Protein AF-A0A9E3HVJ1-F1 (afdb_monomer_lite)

Secondary structure (DSSP, 8-state):
-------HHHHHHHHHHHHHHHHHHHSEE-HHHHHHHHHHHTT-HHHHHHHHHHHT---HHHHHHHHHHHHHH--TTS--HHHHHHHHHHHHSGGGTTTTPPP---SSPPPHHHHHHHHHHHHT-S-HHHHHHHHHHTT-HHHHHHHHHHHHHHHHHHHHHHHH---SS---HHHHHHHH-HHHHHTHHHHHHHHHHHH-----S---HHHHHHHHHHHHHHHHHHHHHHHHHHHSSS--HHHHHHHHHHTT-HHHHHHHHHHHHHHHHHHHHHTHHHHHHHHHHHHT-PPPP-TTS-HHHHHHHHHHHHHHHHTSSHHHHHHHHHHHHHH----EEEEEEEEETTTEEEEEEEETTS-EEEEEEE--SHHHHHHHHHHHHHHHHH-SSHHHHHHHHHHHHHHHHHHHHHHHHHHHHHHHHHHHHHHHHHHHHHHHHHHH--HHHHHHHHHHHHHHHHHHHHHHHHSS---GGGSTT--EEEEEETTEEEEEGGGS-TTTTTSSS---PPPP--------TTTTTTSS--

Sequence (530 aa):
MDKPTFTKAKIRDLIKIARYNRLLEQGEQVTYFSRIIEAIKASNYSSLLTISYEFGLSLAAVNKALDRMARKVYRFDSMPLACELETLHILVGPNAKELELVELGGKKEPNDKQRRKLYFMITGSSNPGETMKFIRSLRLDMMYGKVWEWGLRKYLDTRYLVLKGPLDEEKSRLDIIRELGLPALFDEAMLIQRFTIQAGKPESGGKDLRDQLASENTLKAEALSKLNEVYNLLQESELNFGKLERAMADAGMDLEISNIEKAGIDEVRNYIRKYSVTGAREVANRYELVCPSVSNLDLIEAGRAIARSYFSQAQGTKKGRLFIRSEVLNNLKPFVSSGDCHRLPGGYMLALIRTIDGEEHYLICRLTAKAEQDAFNMRMLAYFFYYEAPQKAVFRLIKYYLDTQAGGIRTMRAIRKMLIAAPIVVSLAVLVSALYYIVLGVGGESFLVGAGITFIGMLIAAKNGYEEKIKPADHQKIPSYLSRKDGKVTATTSSLNFSDMSSENGDFPADDADGSHRPDPSESDSAKQS

pLDDT: mean 82.02, std 14.68, range [28.67, 95.81]

Structure (mmCIF, N/CA/C/O backbone):
data_AF-A0A9E3HVJ1-F1
#
_entry.id   AF-A0A9E3HVJ1-F1
#
loop_
_atom_site.group_PDB
_atom_site.id
_atom_site.type_symbol
_atom_site.label_atom_id
_atom_site.label_alt_id
_atom_site.label_comp_id
_atom_site.label_asym_id
_atom_site.label_entity_id
_atom_site.label_seq_id
_atom_site.pdbx_PDB_ins_code
_atom_site.Cartn_x
_atom_site.Cartn_y
_atom_site.Cartn_z
_atom_site.occupancy
_atom_site.B_iso_or_equiv
_atom_site.auth_seq_id
_atom_site.auth_comp_id
_atom_site.auth_asym_id
_atom_site.auth_atom_id
_atom_site.pdbx_PDB_model_num
ATOM 1 N N . MET A 1 1 ? -24.786 35.976 -18.419 1.00 39.50 1 MET A N 1
ATOM 2 C CA . MET A 1 1 ? -24.271 34.712 -18.989 1.00 39.50 1 MET A CA 1
ATOM 3 C C . MET A 1 1 ? -23.106 35.064 -19.893 1.00 39.50 1 MET A C 1
ATOM 5 O O . MET A 1 1 ? -23.326 35.450 -21.036 1.00 39.50 1 MET A O 1
ATOM 9 N N . ASP A 1 2 ? -21.886 35.006 -19.368 1.00 39.16 2 ASP A N 1
ATOM 10 C CA . ASP A 1 2 ? -20.697 35.301 -20.163 1.00 39.16 2 ASP A CA 1
ATOM 11 C C . ASP A 1 2 ? -20.431 34.153 -21.134 1.00 39.16 2 ASP A C 1
ATOM 13 O O . ASP A 1 2 ? -20.261 32.999 -20.735 1.00 39.16 2 ASP A O 1
ATOM 17 N N . LYS A 1 3 ? -20.425 34.464 -22.435 1.00 41.97 3 LYS A N 1
ATOM 18 C CA . LYS A 1 3 ? -19.978 33.522 -23.463 1.00 41.97 3 LYS A CA 1
ATOM 19 C C . LYS A 1 3 ? -18.521 33.164 -23.154 1.00 41.97 3 LYS A C 1
ATOM 21 O O . LYS A 1 3 ? -17.702 34.079 -23.076 1.00 41.97 3 LYS A O 1
ATOM 26 N N . PRO A 1 4 ? -18.157 31.877 -23.012 1.00 50.69 4 PRO A N 1
ATOM 27 C CA . PRO A 1 4 ? -16.768 31.514 -22.790 1.00 50.69 4 PRO A CA 1
ATOM 28 C C . PRO A 1 4 ? -15.950 31.938 -24.013 1.00 50.69 4 PRO A C 1
ATOM 30 O O . PRO A 1 4 ? -16.069 31.360 -25.094 1.00 50.69 4 PRO A O 1
ATOM 33 N N . THR A 1 5 ? -15.116 32.962 -23.855 1.00 49.56 5 THR A N 1
ATOM 34 C CA . THR A 1 5 ? -14.142 33.386 -24.859 1.00 49.56 5 THR A CA 1
ATOM 35 C C . THR A 1 5 ? -13.079 32.296 -24.981 1.00 49.56 5 THR A C 1
ATOM 37 O O . THR A 1 5 ? -12.163 32.166 -24.167 1.00 49.56 5 THR A O 1
ATOM 40 N N . PHE A 1 6 ? -13.226 31.441 -25.992 1.00 56.62 6 PHE A N 1
ATOM 41 C CA . PHE A 1 6 ? -12.234 30.427 -26.326 1.00 56.62 6 PHE A CA 1
ATOM 42 C C . PHE A 1 6 ? -10.989 31.102 -26.908 1.00 56.62 6 PHE A C 1
ATOM 44 O O . PHE A 1 6 ? -10.986 31.577 -28.042 1.00 56.62 6 PHE A O 1
ATOM 51 N N . THR A 1 7 ? -9.906 31.142 -26.136 1.00 73.81 7 THR A N 1
ATOM 52 C CA . THR A 1 7 ? -8.608 31.613 -26.628 1.00 73.81 7 THR A CA 1
ATOM 53 C C . THR A 1 7 ? -7.998 30.590 -27.596 1.00 73.81 7 THR A C 1
ATOM 55 O O . THR A 1 7 ? -8.198 29.381 -27.455 1.00 73.81 7 THR A O 1
ATOM 58 N N . LYS A 1 8 ? -7.199 31.049 -28.575 1.00 73.19 8 LYS A N 1
ATOM 59 C CA . LYS A 1 8 ? -6.492 30.168 -29.534 1.00 73.19 8 LYS A CA 1
ATOM 60 C C . LYS A 1 8 ? -5.655 29.081 -28.837 1.00 73.19 8 LYS A C 1
ATOM 62 O O . LYS A 1 8 ? -5.539 27.974 -29.357 1.00 73.19 8 LYS A O 1
ATOM 67 N N . ALA A 1 9 ? -5.095 29.387 -27.664 1.00 70.38 9 ALA A N 1
ATOM 68 C CA . ALA A 1 9 ? -4.371 28.428 -26.829 1.00 70.38 9 ALA A CA 1
ATOM 69 C C . ALA A 1 9 ? -5.294 27.311 -26.310 1.00 70.38 9 ALA A C 1
ATOM 71 O O . ALA A 1 9 ? -5.015 26.137 -26.534 1.00 70.38 9 ALA A O 1
ATOM 72 N N . LYS A 1 10 ? -6.453 27.670 -25.742 1.00 71.12 10 LYS A N 1
ATOM 73 C CA . LYS A 1 10 ? -7.449 26.715 -25.233 1.00 71.12 10 LYS A CA 1
ATOM 74 C C . LYS A 1 10 ? -7.990 25.791 -26.332 1.00 71.12 10 LYS A C 1
ATOM 76 O O . LYS A 1 10 ? -8.158 24.600 -26.103 1.00 71.12 10 LYS A O 1
ATOM 81 N N . ILE A 1 11 ? -8.212 26.313 -27.542 1.00 72.69 11 ILE A N 1
ATOM 82 C CA . ILE A 1 11 ? -8.631 25.506 -28.705 1.00 72.69 11 ILE A CA 1
ATOM 83 C C . ILE A 1 11 ? -7.537 24.501 -29.098 1.00 72.69 11 ILE A C 1
ATOM 85 O O . ILE A 1 11 ? -7.827 23.331 -29.337 1.00 72.69 11 ILE A O 1
ATOM 89 N N . ARG A 1 12 ? -6.270 24.932 -29.134 1.00 74.38 12 ARG A N 1
ATOM 90 C CA . ARG A 1 12 ? -5.131 24.056 -29.450 1.00 74.38 12 ARG A CA 1
ATOM 91 C C . ARG A 1 12 ? -4.992 22.918 -28.437 1.00 74.38 12 ARG A C 1
ATOM 93 O O . ARG A 1 12 ? -4.714 21.789 -28.838 1.00 74.38 12 ARG A O 1
ATOM 100 N N . ASP A 1 13 ? -5.203 23.207 -27.160 1.00 75.19 13 ASP A N 1
ATOM 101 C CA . ASP A 1 13 ? -5.146 22.214 -26.089 1.00 75.19 13 ASP A CA 1
ATOM 102 C C . ASP A 1 13 ? -6.293 21.204 -26.189 1.00 75.19 13 ASP A C 1
ATOM 104 O O . ASP A 1 13 ? -6.049 20.001 -26.124 1.00 75.19 13 ASP A O 1
ATOM 108 N N . LEU A 1 14 ? -7.516 21.663 -26.474 1.00 73.00 14 LEU A N 1
ATOM 109 C CA . LEU A 1 14 ? -8.660 20.779 -26.728 1.00 73.00 14 LEU A CA 1
ATOM 110 C C . LEU A 1 14 ? -8.431 19.861 -27.937 1.00 73.00 14 LEU A C 1
ATOM 112 O O . LEU A 1 14 ? -8.727 18.671 -27.862 1.00 73.00 14 LEU A O 1
ATOM 116 N N . ILE A 1 15 ? -7.850 20.377 -29.027 1.00 76.00 15 ILE A N 1
ATOM 117 C CA . ILE A 1 15 ? -7.499 19.570 -30.209 1.00 76.00 15 ILE A CA 1
ATOM 118 C C . ILE A 1 15 ? -6.457 18.504 -29.853 1.00 76.00 15 ILE A C 1
ATOM 120 O O . ILE A 1 15 ? -6.582 17.355 -30.282 1.00 76.00 15 ILE A O 1
ATOM 124 N N . LYS A 1 16 ? -5.430 18.859 -29.068 1.00 76.56 16 LYS A N 1
ATOM 125 C CA . LYS A 1 16 ? -4.429 17.892 -28.600 1.00 76.56 16 LYS A CA 1
ATOM 126 C C . LYS A 1 16 ? -5.089 16.807 -27.755 1.00 76.56 16 LYS A C 1
ATOM 128 O O . LYS A 1 16 ? -4.922 15.640 -28.079 1.00 76.56 16 LYS A O 1
ATOM 133 N N . ILE A 1 17 ? -5.877 17.174 -26.746 1.00 76.12 17 ILE A N 1
ATOM 134 C CA . ILE A 1 17 ? -6.569 16.219 -25.865 1.00 76.12 17 ILE A CA 1
ATOM 135 C C . ILE A 1 17 ? -7.472 15.281 -26.677 1.00 76.12 17 ILE A C 1
ATOM 137 O O . ILE A 1 17 ? -7.367 14.063 -26.549 1.00 76.12 17 ILE A O 1
ATOM 141 N N . ALA A 1 18 ? -8.292 15.826 -27.581 1.00 77.50 18 ALA A N 1
ATOM 142 C CA . ALA A 1 18 ? -9.166 15.031 -28.441 1.00 77.50 18 ALA A CA 1
ATOM 143 C C . ALA A 1 18 ? -8.383 14.039 -29.316 1.00 77.50 18 ALA A C 1
ATOM 145 O O . ALA A 1 18 ? -8.845 12.925 -29.560 1.00 77.50 18 ALA A O 1
ATOM 146 N N . ARG A 1 19 ? -7.179 14.413 -29.767 1.00 81.56 19 ARG A N 1
ATOM 147 C CA . ARG A 1 19 ? -6.302 13.515 -30.523 1.00 81.56 19 ARG A CA 1
ATOM 148 C C . ARG A 1 19 ? -5.824 12.334 -29.680 1.00 81.56 19 ARG A C 1
ATOM 150 O O . ARG A 1 19 ? -5.858 11.218 -30.179 1.00 81.56 19 ARG A O 1
ATOM 157 N N . TYR A 1 20 ? -5.386 12.561 -28.442 1.00 80.38 20 TYR A N 1
ATOM 158 C CA . TYR A 1 20 ? -4.940 11.471 -27.564 1.00 80.38 20 TYR A CA 1
ATOM 159 C C . TYR A 1 20 ? -6.088 10.517 -27.216 1.00 80.38 20 TYR A C 1
ATOM 161 O O . TYR A 1 20 ? -5.895 9.309 -27.288 1.00 80.38 20 TYR A O 1
ATOM 169 N N . ASN A 1 21 ? -7.290 11.037 -26.953 1.00 80.19 21 ASN A N 1
ATOM 170 C CA . ASN A 1 21 ? -8.464 10.200 -26.682 1.00 80.19 21 ASN A CA 1
ATOM 171 C C . ASN A 1 21 ? -8.826 9.304 -27.875 1.00 80.19 21 ASN A C 1
ATOM 173 O O . ASN A 1 21 ? -8.990 8.102 -27.707 1.00 80.19 21 ASN A O 1
ATOM 177 N N . ARG A 1 22 ? -8.850 9.859 -29.094 1.00 82.56 22 ARG A N 1
ATOM 178 C CA . ARG A 1 22 ? -9.085 9.062 -30.312 1.00 82.56 22 ARG A CA 1
ATOM 179 C C . ARG A 1 22 ? -8.025 7.986 -30.528 1.00 82.56 22 ARG A C 1
ATOM 181 O O . ARG A 1 22 ? -8.338 6.918 -31.033 1.00 82.56 22 ARG A O 1
ATOM 188 N N . LEU A 1 23 ? -6.767 8.263 -30.178 1.00 82.38 23 LEU A N 1
ATOM 189 C CA . LEU A 1 23 ? -5.708 7.259 -30.273 1.00 82.38 23 LEU A CA 1
ATOM 190 C C . LEU A 1 23 ? -5.925 6.120 -29.271 1.00 82.38 23 LEU A C 1
ATOM 192 O O . LEU A 1 23 ? -5.698 4.975 -29.634 1.00 82.38 23 LEU A O 1
ATOM 196 N N . LEU A 1 24 ? -6.397 6.405 -28.052 1.00 82.94 24 LEU A N 1
ATOM 197 C CA . LEU A 1 24 ? -6.745 5.354 -27.087 1.00 82.94 24 LEU A CA 1
ATOM 198 C C . LEU A 1 24 ? -7.849 4.436 -27.629 1.00 82.94 24 LEU A C 1
ATOM 200 O O . LEU A 1 24 ? -7.708 3.223 -27.553 1.00 82.94 24 LEU A O 1
ATOM 204 N N . GLU A 1 25 ? -8.893 5.001 -28.244 1.00 82.88 25 GLU A N 1
ATOM 205 C CA . GLU A 1 25 ? -10.000 4.233 -28.846 1.00 82.88 25 GLU A CA 1
ATOM 206 C C . GLU A 1 25 ? -9.552 3.319 -30.000 1.00 82.88 25 GLU A C 1
ATOM 208 O O . GLU A 1 25 ? -10.177 2.295 -30.262 1.00 82.88 25 GLU A O 1
ATOM 213 N N . GLN A 1 26 ? -8.480 3.687 -30.704 1.00 83.88 26 GLN A N 1
ATOM 214 C CA . GLN A 1 26 ? -7.963 2.952 -31.863 1.00 83.88 26 GLN A CA 1
ATOM 215 C C . GLN A 1 26 ? -6.900 1.906 -31.508 1.00 83.88 26 GLN A C 1
ATOM 217 O O . GLN A 1 26 ? -6.498 1.132 -32.378 1.00 83.88 26 GLN A O 1
ATOM 222 N N . GLY A 1 27 ? -6.379 1.929 -30.281 1.00 85.44 27 GLY A N 1
ATOM 223 C CA . GLY A 1 27 ? -5.246 1.106 -29.883 1.00 85.44 27 GLY A CA 1
ATOM 224 C C . GLY A 1 27 ? -5.642 -0.223 -29.247 1.00 85.44 27 GLY A C 1
ATOM 225 O O . GLY A 1 27 ? -6.639 -0.321 -28.539 1.00 85.44 27 GLY A O 1
ATOM 226 N N . GLU A 1 28 ? -4.811 -1.242 -29.444 1.00 90.62 28 GLU A N 1
ATOM 227 C CA . GLU A 1 28 ? -4.921 -2.518 -28.734 1.00 90.62 28 GLU A CA 1
ATOM 228 C C . GLU A 1 28 ? -4.278 -2.393 -27.346 1.00 90.62 28 GLU A C 1
ATOM 230 O O . GLU A 1 28 ? -3.107 -2.024 -27.225 1.00 90.62 28 GLU A O 1
ATOM 235 N N . GLN A 1 29 ? -5.027 -2.690 -26.284 1.00 92.19 29 GLN A N 1
ATOM 236 C CA . GLN A 1 29 ? -4.535 -2.543 -24.915 1.00 92.19 29 GLN A CA 1
ATOM 237 C C . GLN A 1 29 ? -3.471 -3.598 -24.570 1.00 92.19 29 GLN A C 1
ATOM 239 O O . GLN A 1 29 ? -3.638 -4.795 -24.787 1.00 92.19 29 GLN A O 1
ATOM 244 N N . VAL A 1 30 ? -2.383 -3.155 -23.942 1.00 92.25 30 VAL A N 1
ATOM 245 C CA . VAL A 1 30 ? -1.325 -4.008 -23.397 1.00 92.25 30 VAL A CA 1
ATOM 246 C C . VAL A 1 30 ? -1.692 -4.420 -21.970 1.00 92.25 30 VAL A C 1
ATOM 248 O O . VAL A 1 30 ? -1.403 -3.712 -21.004 1.00 92.25 30 VAL A O 1
ATOM 251 N N . THR A 1 31 ? -2.328 -5.585 -21.833 1.00 91.06 31 THR A N 1
ATOM 252 C CA . THR A 1 31 ? -2.971 -6.052 -20.589 1.00 91.06 31 THR A CA 1
ATOM 253 C C . THR A 1 31 ? -2.041 -6.118 -19.375 1.00 91.06 31 THR A C 1
ATOM 255 O O . THR A 1 31 ? -2.455 -5.806 -18.260 1.00 91.06 31 THR A O 1
ATOM 258 N N . TYR A 1 32 ? -0.777 -6.512 -19.551 1.00 93.38 32 TYR A N 1
ATOM 259 C CA . TYR A 1 32 ? 0.145 -6.647 -18.419 1.00 93.38 32 TYR A CA 1
ATOM 260 C C . TYR A 1 32 ? 0.497 -5.297 -17.771 1.00 93.38 32 TYR A C 1
ATOM 262 O O . TYR A 1 32 ? 0.889 -5.262 -16.607 1.00 93.38 32 TYR A O 1
ATOM 270 N N . PHE A 1 33 ? 0.383 -4.185 -18.507 1.00 93.69 33 PHE A N 1
ATOM 271 C CA . PHE A 1 33 ? 0.857 -2.875 -18.057 1.00 93.69 33 PHE A CA 1
ATOM 272 C C . PHE A 1 33 ? 0.049 -2.366 -16.857 1.00 93.69 33 PHE A C 1
ATOM 274 O O . PHE A 1 33 ? 0.621 -2.027 -15.821 1.00 93.69 33 PHE A O 1
ATOM 281 N N . SER A 1 34 ? -1.282 -2.387 -16.968 1.00 93.25 34 SER A N 1
ATOM 282 C CA . SER A 1 34 ? -2.190 -2.014 -15.878 1.00 93.25 34 SER A CA 1
ATOM 283 C C . SER A 1 34 ? -2.092 -2.996 -14.708 1.00 93.25 34 SER A C 1
ATOM 285 O O . SER A 1 34 ? -1.996 -2.573 -13.556 1.00 93.25 34 SER A O 1
ATOM 287 N N . ARG A 1 35 ? -1.995 -4.304 -14.990 1.00 93.62 35 ARG A N 1
ATOM 288 C CA . ARG A 1 35 ? -1.845 -5.355 -13.965 1.00 93.62 35 ARG A CA 1
ATOM 289 C C . ARG A 1 35 ? -0.585 -5.186 -13.112 1.00 93.62 35 ARG A C 1
ATOM 291 O O . ARG A 1 35 ? -0.635 -5.428 -11.908 1.00 93.62 35 ARG A O 1
ATOM 298 N N . ILE A 1 36 ? 0.536 -4.749 -13.694 1.00 92.50 36 ILE A N 1
ATOM 299 C CA . ILE A 1 36 ? 1.762 -4.464 -12.928 1.00 92.50 36 ILE A CA 1
ATOM 300 C C . ILE A 1 36 ? 1.569 -3.257 -12.009 1.00 92.50 36 ILE A C 1
ATOM 302 O O . ILE A 1 36 ? 1.971 -3.314 -10.848 1.00 92.50 36 ILE A O 1
ATOM 306 N N . ILE A 1 37 ? 0.929 -2.187 -12.492 1.00 92.06 37 ILE A N 1
ATOM 307 C CA . ILE A 1 37 ? 0.616 -1.015 -11.659 1.00 92.06 37 ILE A CA 1
ATOM 308 C C . ILE A 1 37 ? -0.266 -1.432 -10.480 1.00 92.06 37 ILE A C 1
ATOM 310 O O . ILE A 1 37 ? 0.011 -1.057 -9.343 1.00 92.06 37 ILE A O 1
ATOM 314 N N . GLU A 1 38 ? -1.292 -2.247 -10.725 1.00 90.06 38 GLU A N 1
ATOM 315 C CA . GLU A 1 38 ? -2.157 -2.778 -9.670 1.00 90.06 38 GLU A CA 1
ATOM 316 C C . GLU A 1 38 ? -1.396 -3.641 -8.662 1.00 90.06 38 GLU A C 1
ATOM 318 O O . GLU A 1 38 ? -1.596 -3.485 -7.457 1.00 90.06 38 GLU A O 1
ATOM 323 N N . ALA A 1 39 ? -0.504 -4.517 -9.126 1.00 88.25 39 ALA A N 1
ATOM 324 C CA . ALA A 1 39 ? 0.309 -5.359 -8.254 1.00 88.25 39 ALA A CA 1
ATOM 325 C C . ALA A 1 39 ? 1.282 -4.532 -7.393 1.00 88.25 39 ALA A C 1
ATOM 327 O O . ALA A 1 39 ? 1.401 -4.796 -6.196 1.00 88.25 39 ALA A O 1
ATOM 328 N N . ILE A 1 40 ? 1.911 -3.493 -7.957 1.00 87.88 40 ILE A N 1
ATOM 329 C CA . ILE A 1 40 ? 2.774 -2.558 -7.212 1.00 87.88 40 ILE A CA 1
ATOM 330 C C . ILE A 1 40 ? 1.963 -1.767 -6.184 1.00 87.88 40 ILE A C 1
ATOM 332 O O . ILE A 1 40 ? 2.370 -1.678 -5.030 1.00 87.88 40 ILE A O 1
ATOM 336 N N . LYS A 1 41 ? 0.788 -1.247 -6.560 1.00 84.25 41 LYS A N 1
ATOM 337 C CA . LYS A 1 41 ? -0.115 -0.540 -5.636 1.00 84.25 41 LYS A CA 1
ATOM 338 C C . LYS A 1 41 ? -0.654 -1.434 -4.521 1.00 84.25 41 LYS A C 1
ATOM 340 O O . LYS A 1 41 ? -0.915 -0.951 -3.428 1.00 84.25 41 LYS A O 1
ATOM 345 N N . ALA A 1 42 ? -0.843 -2.721 -4.798 1.00 81.62 42 ALA A N 1
ATOM 346 C CA . ALA A 1 42 ? -1.216 -3.719 -3.800 1.00 81.62 42 ALA A CA 1
ATOM 347 C C . ALA A 1 42 ? -0.018 -4.203 -2.958 1.00 81.62 42 ALA A C 1
ATOM 349 O O . ALA A 1 42 ? -0.179 -5.113 -2.141 1.00 81.62 42 ALA A O 1
ATOM 350 N N . SER A 1 43 ? 1.177 -3.645 -3.189 1.00 84.69 43 SER A N 1
ATOM 351 C CA . SER A 1 43 ? 2.452 -4.049 -2.592 1.00 84.69 43 SER A CA 1
ATOM 352 C C . SER A 1 43 ? 2.754 -5.546 -2.751 1.00 84.69 43 SER A C 1
ATOM 354 O O . SER A 1 43 ? 3.429 -6.145 -1.920 1.00 84.69 43 SER A O 1
ATOM 356 N N . ASN A 1 44 ? 2.249 -6.186 -3.810 1.00 83.62 44 ASN A N 1
ATOM 357 C CA . ASN A 1 44 ? 2.311 -7.635 -3.980 1.00 83.62 44 ASN A CA 1
ATOM 358 C C . ASN A 1 44 ? 3.389 -8.036 -4.994 1.00 83.62 44 ASN A C 1
ATOM 360 O O . ASN A 1 44 ? 3.136 -8.144 -6.196 1.00 83.62 44 ASN A O 1
ATOM 364 N N . TYR A 1 45 ? 4.595 -8.302 -4.490 1.00 87.50 45 TYR A N 1
ATOM 365 C CA . TYR A 1 45 ? 5.713 -8.735 -5.326 1.00 87.50 45 TYR A CA 1
ATOM 366 C C . TYR A 1 45 ? 5.486 -10.118 -5.967 1.00 87.50 45 TYR A C 1
ATOM 368 O O . TYR A 1 45 ? 5.873 -10.332 -7.111 1.00 87.50 45 TYR A O 1
ATOM 376 N N . SER A 1 46 ? 4.792 -11.040 -5.290 1.00 85.50 46 SER A N 1
ATOM 377 C CA . SER A 1 46 ? 4.466 -12.363 -5.853 1.00 85.50 46 SER A CA 1
ATOM 378 C C . SER A 1 46 ? 3.538 -12.254 -7.072 1.00 85.50 46 SER A C 1
ATOM 380 O O . SER A 1 46 ? 3.765 -12.891 -8.104 1.00 85.50 46 SER A O 1
ATOM 382 N N . SER A 1 47 ? 2.550 -11.349 -7.021 1.00 86.94 47 SER A N 1
ATOM 383 C CA . SER A 1 47 ? 1.736 -11.010 -8.196 1.00 86.94 47 SER A CA 1
ATOM 384 C C . SER A 1 47 ? 2.580 -10.480 -9.355 1.00 86.94 47 SER A C 1
ATOM 386 O O . SER A 1 47 ? 2.289 -10.815 -10.500 1.00 86.94 47 SER A O 1
ATOM 388 N N . LEU A 1 48 ? 3.629 -9.692 -9.089 1.00 89.50 48 LEU A N 1
ATOM 389 C CA . LEU A 1 48 ? 4.525 -9.202 -10.142 1.00 89.50 48 LEU A CA 1
ATOM 390 C C . LEU A 1 48 ? 5.297 -10.330 -10.815 1.00 89.50 48 LEU A C 1
ATOM 392 O O . LEU A 1 48 ? 5.353 -10.361 -12.041 1.00 89.50 48 LEU A O 1
ATOM 396 N N . LEU A 1 49 ? 5.843 -11.265 -10.035 1.00 90.25 49 LEU A N 1
ATOM 397 C CA . LEU A 1 49 ? 6.520 -12.448 -10.572 1.00 90.25 49 LEU A CA 1
ATOM 398 C C . LEU A 1 49 ? 5.567 -13.293 -11.425 1.00 90.25 49 LEU A C 1
ATOM 400 O O . LEU A 1 49 ? 5.920 -13.705 -12.525 1.00 90.25 49 LEU A O 1
ATOM 404 N N . THR A 1 50 ? 4.327 -13.468 -10.962 1.00 91.94 50 THR A N 1
ATOM 405 C CA . THR A 1 50 ? 3.293 -14.204 -11.703 1.00 91.94 50 THR A CA 1
ATOM 406 C C . THR A 1 50 ? 2.993 -13.542 -13.051 1.00 91.94 50 THR A C 1
ATOM 408 O O . THR A 1 50 ? 2.985 -14.216 -14.076 1.00 91.94 50 THR A O 1
ATOM 411 N N . ILE A 1 51 ? 2.806 -12.215 -13.074 1.00 92.38 51 ILE A N 1
ATOM 412 C CA . ILE A 1 51 ? 2.593 -11.457 -14.319 1.00 92.38 51 ILE A CA 1
ATOM 413 C C . ILE A 1 51 ? 3.829 -11.556 -15.226 1.00 92.38 51 ILE A C 1
ATOM 415 O O . ILE A 1 51 ? 3.702 -11.718 -16.436 1.00 92.38 51 ILE A O 1
ATOM 419 N N . SER A 1 52 ? 5.032 -11.487 -14.655 1.00 92.31 52 SER A N 1
ATOM 420 C CA . SER A 1 52 ? 6.279 -11.646 -15.407 1.00 92.31 52 SER A CA 1
ATOM 421 C C . SER A 1 52 ? 6.326 -12.974 -16.150 1.00 92.31 52 SER A C 1
ATOM 423 O O . SER A 1 52 ? 6.650 -12.997 -17.335 1.00 92.31 52 SER A O 1
ATOM 425 N N . TYR A 1 53 ? 5.973 -14.061 -15.463 1.00 92.44 53 TYR A N 1
ATOM 426 C CA . TYR A 1 53 ? 5.955 -15.403 -16.027 1.00 92.44 53 TYR A CA 1
ATOM 427 C C . TYR A 1 53 ? 4.861 -15.561 -17.089 1.00 92.44 53 TYR A C 1
ATOM 429 O O . TYR A 1 53 ? 5.145 -15.998 -18.200 1.00 92.44 53 TYR A O 1
ATOM 437 N N . GLU A 1 54 ? 3.633 -15.133 -16.780 1.00 93.69 54 GLU A N 1
ATOM 438 C CA . GLU A 1 54 ? 2.472 -15.230 -17.676 1.00 93.69 54 GLU A CA 1
ATOM 439 C C . GLU A 1 54 ? 2.717 -14.559 -19.036 1.00 93.69 54 GLU A C 1
ATOM 441 O O . GLU A 1 54 ? 2.332 -15.094 -20.074 1.00 93.69 54 GLU A O 1
ATOM 446 N N . PHE A 1 55 ? 3.380 -13.400 -19.042 1.00 90.38 55 PHE A N 1
ATOM 447 C CA . PHE A 1 55 ? 3.617 -12.615 -20.256 1.00 90.38 55 PHE A CA 1
ATOM 448 C C . PHE A 1 55 ? 5.046 -12.734 -20.811 1.00 90.38 55 PHE A C 1
ATOM 450 O O . PHE A 1 55 ? 5.356 -12.080 -21.809 1.00 90.38 55 PHE A O 1
ATOM 457 N N . GLY A 1 56 ? 5.919 -13.543 -20.197 1.00 89.56 56 GLY A N 1
ATOM 458 C CA . GLY A 1 56 ? 7.321 -13.697 -20.610 1.00 89.56 56 GLY A CA 1
ATOM 459 C C . GLY A 1 56 ? 8.137 -12.401 -20.515 1.00 89.56 56 GLY A C 1
ATOM 460 O O . GLY A 1 56 ? 8.972 -12.123 -21.375 1.00 89.56 56 GLY A O 1
ATOM 461 N N . LEU A 1 57 ? 7.860 -11.572 -19.507 1.00 90.38 57 LEU A N 1
ATOM 462 C CA . LEU A 1 57 ? 8.480 -10.260 -19.324 1.00 90.38 57 LEU A CA 1
ATOM 463 C C . LEU A 1 57 ? 9.751 -10.367 -18.480 1.00 90.38 57 LEU A C 1
ATOM 465 O O . LEU A 1 57 ? 9.849 -11.200 -17.585 1.00 90.38 57 LEU A O 1
ATOM 469 N N . SER A 1 58 ? 10.704 -9.464 -18.712 1.00 90.31 58 SER A N 1
ATOM 470 C CA . SER A 1 58 ? 11.844 -9.272 -17.811 1.00 90.31 58 SER A CA 1
ATOM 471 C C . SER A 1 58 ? 11.554 -8.146 -16.822 1.00 90.31 58 SER A C 1
ATOM 473 O O . SER A 1 58 ? 11.452 -6.980 -17.206 1.00 90.31 58 SER A O 1
ATOM 475 N N . LEU A 1 59 ? 11.494 -8.466 -15.526 1.00 89.62 59 LEU A N 1
ATOM 476 C CA . LEU A 1 59 ? 11.361 -7.464 -14.460 1.00 89.62 59 LEU A CA 1
ATOM 477 C C . LEU A 1 59 ? 12.675 -6.748 -14.123 1.00 89.62 59 LEU A C 1
ATOM 479 O O . LEU A 1 59 ? 12.712 -5.998 -13.152 1.00 89.62 59 LEU A O 1
ATOM 483 N N . ALA A 1 60 ? 13.756 -6.935 -14.888 1.00 90.12 60 ALA A N 1
ATOM 484 C CA . ALA A 1 60 ? 15.079 -6.398 -14.557 1.00 90.12 60 ALA A CA 1
ATOM 485 C C . ALA A 1 60 ? 15.063 -4.887 -14.251 1.00 90.12 60 ALA A C 1
ATOM 487 O O . ALA A 1 60 ? 15.613 -4.460 -13.236 1.00 90.12 60 ALA A O 1
ATOM 488 N N . ALA A 1 61 ? 14.376 -4.082 -15.069 1.00 88.44 61 ALA A N 1
ATOM 489 C CA . ALA A 1 61 ? 14.279 -2.636 -14.857 1.00 88.44 61 ALA A CA 1
ATOM 490 C C . ALA A 1 61 ? 13.532 -2.278 -13.558 1.00 88.44 61 ALA A C 1
ATOM 492 O O . ALA A 1 61 ? 13.992 -1.425 -12.798 1.00 88.44 61 ALA A O 1
ATOM 493 N N . VAL A 1 62 ? 12.409 -2.953 -13.287 1.00 90.00 62 VAL A N 1
ATOM 494 C CA . VAL A 1 62 ? 11.592 -2.748 -12.077 1.00 90.00 62 VAL A CA 1
ATOM 495 C C . VAL A 1 62 ? 12.360 -3.204 -10.837 1.00 90.00 62 VAL A C 1
ATOM 497 O O . VAL A 1 62 ? 12.459 -2.467 -9.863 1.00 90.00 62 VAL A O 1
ATOM 500 N N . ASN A 1 63 ? 12.993 -4.372 -10.897 1.00 91.31 63 ASN A N 1
ATOM 501 C CA . ASN A 1 63 ? 13.819 -4.919 -9.825 1.00 91.31 63 ASN A CA 1
ATOM 502 C C . ASN A 1 63 ? 14.996 -4.000 -9.485 1.00 91.31 63 ASN A C 1
ATOM 504 O O . ASN A 1 63 ? 15.219 -3.710 -8.315 1.00 91.31 63 ASN A O 1
ATOM 508 N N . LYS A 1 64 ? 15.692 -3.467 -10.496 1.00 89.06 64 LYS A N 1
ATOM 509 C CA . LYS A 1 64 ? 16.785 -2.497 -10.317 1.00 89.06 64 LYS A CA 1
ATOM 510 C C . LYS A 1 64 ? 16.294 -1.200 -9.666 1.00 89.06 64 LYS A C 1
ATOM 512 O O . LYS A 1 64 ? 17.009 -0.624 -8.848 1.00 89.06 64 LYS A O 1
ATOM 517 N N . ALA A 1 65 ? 15.093 -0.733 -10.016 1.00 88.12 65 ALA A N 1
ATOM 518 C CA . ALA A 1 65 ? 14.473 0.415 -9.357 1.00 88.12 65 ALA A CA 1
ATOM 519 C C . ALA A 1 65 ? 14.190 0.124 -7.875 1.00 88.12 65 ALA A C 1
ATOM 521 O O . ALA A 1 65 ? 14.627 0.893 -7.021 1.00 88.12 65 ALA A O 1
ATOM 522 N N . LEU A 1 66 ? 13.547 -1.005 -7.566 1.00 89.62 66 LEU A N 1
ATOM 523 C CA . LEU A 1 66 ? 13.237 -1.407 -6.190 1.00 89.62 66 LEU A CA 1
ATOM 524 C C . LEU A 1 66 ? 14.504 -1.599 -5.344 1.00 89.62 66 LEU A C 1
ATOM 526 O O . LEU A 1 66 ? 14.597 -1.043 -4.252 1.00 89.62 66 LEU A O 1
ATOM 530 N N . ASP A 1 67 ? 15.517 -2.291 -5.870 1.00 88.94 67 ASP A N 1
ATOM 531 C CA . ASP A 1 67 ? 16.794 -2.524 -5.181 1.00 88.94 67 ASP A CA 1
ATOM 532 C C . ASP A 1 67 ? 17.490 -1.203 -4.812 1.00 88.94 67 ASP A C 1
ATOM 534 O O . ASP A 1 67 ? 18.063 -1.061 -3.732 1.00 88.94 67 ASP A O 1
ATOM 538 N N . ARG A 1 68 ? 17.411 -0.190 -5.684 1.00 86.00 68 ARG A N 1
ATOM 539 C CA . ARG A 1 68 ? 17.971 1.143 -5.408 1.00 86.00 68 ARG A CA 1
ATOM 540 C C . ARG A 1 68 ? 17.164 1.932 -4.395 1.00 86.00 68 ARG A C 1
ATOM 542 O O . ARG A 1 68 ? 17.742 2.673 -3.600 1.00 86.00 68 ARG A O 1
ATOM 549 N N . MET A 1 69 ? 15.844 1.795 -4.429 1.00 86.06 69 MET A N 1
ATOM 550 C CA . MET A 1 69 ? 14.969 2.429 -3.448 1.00 86.06 69 MET A CA 1
ATOM 551 C C . MET A 1 69 ? 15.125 1.819 -2.065 1.00 86.06 69 MET A C 1
ATOM 553 O O . MET A 1 69 ? 14.866 2.513 -1.088 1.00 86.06 69 MET A O 1
ATOM 557 N N . ALA A 1 70 ? 15.615 0.583 -1.965 1.00 86.75 70 ALA A N 1
ATOM 558 C CA . ALA A 1 70 ? 15.788 -0.102 -0.696 1.00 86.75 70 ALA A CA 1
ATOM 559 C C . ALA A 1 70 ? 16.536 0.746 0.335 1.00 86.75 70 ALA A C 1
ATOM 561 O O . ALA A 1 70 ? 16.029 0.951 1.424 1.00 86.75 70 ALA A O 1
ATOM 562 N N . ARG A 1 71 ? 17.663 1.374 -0.015 1.00 78.69 71 ARG A N 1
ATOM 563 C CA . ARG A 1 71 ? 18.395 2.225 0.946 1.00 78.69 71 ARG A CA 1
ATOM 564 C C . ARG A 1 71 ? 17.635 3.480 1.388 1.00 78.69 71 ARG A C 1
ATOM 566 O O . ARG A 1 71 ? 17.903 3.981 2.471 1.00 78.69 71 ARG A O 1
ATOM 573 N N . LYS A 1 72 ? 16.746 4.011 0.543 1.00 77.44 72 LYS A N 1
ATOM 574 C CA . LYS A 1 72 ? 15.973 5.234 0.823 1.00 77.44 72 LYS A CA 1
ATOM 575 C C . LYS A 1 72 ? 14.699 4.950 1.612 1.00 77.44 72 LYS A C 1
ATOM 577 O O . LYS A 1 72 ? 14.271 5.776 2.406 1.00 77.44 72 LYS A O 1
ATOM 582 N N . VAL A 1 73 ? 14.070 3.818 1.318 1.00 77.19 73 VAL A N 1
ATOM 583 C CA . VAL A 1 73 ? 12.717 3.480 1.765 1.00 77.19 73 VAL A CA 1
ATOM 584 C C . VAL A 1 73 ? 12.745 2.532 2.962 1.00 77.19 73 VAL A C 1
ATOM 586 O O . VAL A 1 73 ? 11.835 2.565 3.787 1.00 77.19 73 VAL A O 1
ATOM 589 N N . TYR A 1 74 ? 13.783 1.701 3.076 1.00 79.75 74 TYR A N 1
ATOM 590 C CA . TYR A 1 74 ? 13.915 0.760 4.177 1.00 79.75 74 TYR A CA 1
ATOM 591 C C . TYR A 1 74 ? 14.167 1.508 5.487 1.00 79.75 74 TYR A C 1
ATOM 593 O O . TYR A 1 74 ? 15.137 2.254 5.634 1.00 79.75 74 TYR A O 1
ATOM 601 N N . ARG A 1 75 ? 13.265 1.306 6.445 1.00 72.31 75 ARG A N 1
ATOM 602 C CA . ARG A 1 75 ? 13.279 1.983 7.739 1.00 72.31 75 ARG A CA 1
ATOM 603 C C . ARG A 1 75 ? 14.135 1.207 8.731 1.00 72.31 75 ARG A C 1
ATOM 605 O O . ARG A 1 75 ? 13.656 0.315 9.416 1.00 72.31 75 ARG A O 1
ATOM 612 N N . PHE A 1 76 ? 15.419 1.544 8.812 1.00 73.81 76 PHE A N 1
ATOM 613 C CA . PHE A 1 76 ? 16.353 0.912 9.759 1.00 73.81 76 PHE A CA 1
ATOM 614 C C . PHE A 1 76 ? 16.060 1.211 11.234 1.00 73.81 76 PHE A C 1
ATOM 616 O O . PHE A 1 76 ? 16.710 0.653 12.118 1.00 73.81 76 PHE A O 1
ATOM 623 N N . ASP A 1 77 ? 15.150 2.142 11.495 1.00 76.19 77 ASP A N 1
ATOM 624 C CA . ASP A 1 77 ? 14.760 2.633 12.808 1.00 76.19 77 ASP A CA 1
ATOM 625 C C . ASP A 1 77 ? 13.529 1.919 13.393 1.00 76.19 77 ASP A C 1
ATOM 627 O O . ASP A 1 77 ? 13.218 2.142 14.563 1.00 76.19 77 ASP A O 1
ATOM 631 N N . SER A 1 78 ? 12.859 1.057 12.616 1.00 83.12 78 SER A N 1
ATOM 632 C CA . SER A 1 78 ? 11.624 0.365 13.004 1.00 83.12 78 SER A CA 1
ATOM 633 C C . SER A 1 78 ? 11.590 -1.085 12.515 1.00 83.12 78 SER A C 1
ATOM 635 O O . SER A 1 78 ? 12.414 -1.504 11.704 1.00 83.12 78 SER A O 1
ATOM 637 N N . MET A 1 79 ? 10.650 -1.870 13.047 1.00 89.81 79 MET A N 1
ATOM 638 C CA . MET A 1 79 ? 10.416 -3.241 12.596 1.00 89.81 79 MET A CA 1
ATOM 639 C C . MET A 1 79 ? 10.034 -3.253 11.103 1.00 89.81 79 MET A C 1
ATOM 641 O O . MET A 1 79 ? 9.184 -2.451 10.706 1.00 89.81 79 MET A O 1
ATOM 645 N N . PRO A 1 80 ? 10.601 -4.151 10.270 1.00 91.00 80 PRO A N 1
ATOM 646 C CA . PRO A 1 80 ? 10.149 -4.307 8.892 1.00 91.00 80 PRO A CA 1
ATOM 647 C C . PRO A 1 80 ? 8.651 -4.638 8.833 1.00 91.00 80 PRO A C 1
ATOM 649 O O . PRO A 1 80 ? 8.164 -5.494 9.576 1.00 91.00 80 PRO A O 1
ATOM 652 N N . LEU A 1 81 ? 7.920 -4.004 7.914 1.00 90.25 81 LEU A N 1
ATOM 653 C CA . LEU A 1 81 ? 6.476 -4.190 7.743 1.00 90.25 81 LEU A CA 1
ATOM 654 C C . LEU A 1 81 ? 6.130 -5.635 7.395 1.00 90.25 81 LEU A C 1
ATOM 656 O O . LEU A 1 81 ? 5.085 -6.133 7.808 1.00 90.25 81 LEU A O 1
ATOM 660 N N . ALA A 1 82 ? 7.006 -6.328 6.665 1.00 90.31 82 ALA A N 1
ATOM 661 C CA . ALA A 1 82 ? 6.870 -7.756 6.416 1.00 90.31 82 ALA A CA 1
ATOM 662 C C . ALA A 1 82 ? 6.728 -8.577 7.711 1.00 90.31 82 ALA A C 1
ATOM 664 O O . ALA A 1 82 ? 5.931 -9.508 7.727 1.00 90.31 82 ALA A O 1
ATOM 665 N N . CYS A 1 83 ? 7.423 -8.223 8.799 1.00 92.62 83 CYS A N 1
ATOM 666 C CA . CYS A 1 83 ? 7.319 -8.931 10.080 1.00 92.62 83 CYS A CA 1
ATOM 667 C C . CYS A 1 83 ? 5.960 -8.688 10.756 1.00 92.62 83 CYS A C 1
ATOM 669 O O . CYS A 1 83 ? 5.361 -9.610 11.308 1.00 92.62 83 CYS A O 1
ATOM 671 N N . GLU A 1 84 ? 5.436 -7.461 10.691 1.00 92.62 84 GLU A N 1
ATOM 672 C CA . GLU A 1 84 ? 4.099 -7.144 11.215 1.00 92.62 84 GLU A CA 1
ATOM 673 C C . GLU A 1 84 ? 2.986 -7.801 10.379 1.00 92.62 84 GLU A C 1
ATOM 675 O O . GLU A 1 84 ? 2.027 -8.338 10.932 1.00 92.62 84 GLU A O 1
ATOM 680 N N . LEU A 1 85 ? 3.133 -7.821 9.050 1.00 91.44 85 LEU A N 1
ATOM 681 C CA . LEU A 1 85 ? 2.231 -8.534 8.140 1.00 91.44 85 LEU A CA 1
ATOM 682 C C . LEU A 1 85 ? 2.242 -10.042 8.397 1.00 91.44 85 LEU A C 1
ATOM 684 O O . LEU A 1 85 ? 1.183 -10.668 8.390 1.00 91.44 85 LEU A O 1
ATOM 688 N N . GLU A 1 86 ? 3.420 -10.614 8.640 1.00 92.31 86 GLU A N 1
ATOM 689 C CA . GLU A 1 86 ? 3.563 -12.024 8.992 1.00 92.31 86 GLU A CA 1
ATOM 690 C C . GLU A 1 86 ? 2.919 -12.324 10.345 1.00 92.31 86 GLU A C 1
ATOM 692 O O . GLU A 1 86 ? 2.214 -13.314 10.498 1.00 92.31 86 GLU A O 1
ATOM 697 N N . THR A 1 87 ? 3.060 -11.415 11.308 1.00 93.81 87 THR A N 1
ATOM 698 C CA . THR A 1 87 ? 2.377 -11.534 12.601 1.00 93.81 87 THR A CA 1
ATOM 699 C C . THR A 1 87 ? 0.867 -11.531 12.417 1.00 93.81 87 THR A C 1
ATOM 701 O O . THR A 1 87 ? 0.186 -12.395 12.957 1.00 93.81 87 THR A O 1
ATOM 704 N N . LEU A 1 88 ? 0.323 -10.628 11.594 1.00 93.75 88 LEU A N 1
ATOM 705 C CA . LEU A 1 88 ? -1.100 -10.661 11.261 1.00 93.75 88 LEU A CA 1
ATOM 706 C C . LEU A 1 88 ? -1.498 -11.989 10.601 1.00 93.75 88 LEU A C 1
ATOM 708 O O . LEU A 1 88 ? -2.556 -12.514 10.931 1.00 93.75 88 LEU A O 1
ATOM 712 N N . HIS A 1 89 ? -0.677 -12.529 9.693 1.00 91.88 89 HIS A N 1
ATOM 713 C CA . HIS A 1 89 ? -0.936 -13.821 9.053 1.00 91.88 89 HIS A CA 1
ATOM 714 C C . HIS A 1 89 ? -1.028 -14.961 10.072 1.00 91.88 89 HIS A C 1
ATOM 716 O O . HIS A 1 89 ? -1.977 -15.737 9.999 1.00 91.88 89 HIS A O 1
ATOM 722 N N . ILE A 1 90 ? -0.119 -15.003 11.048 1.00 91.75 90 ILE A N 1
ATOM 723 C CA . ILE A 1 90 ? -0.159 -15.966 12.155 1.00 91.75 90 ILE A CA 1
ATOM 724 C C . ILE A 1 90 ? -1.451 -15.797 12.962 1.00 91.75 90 ILE A C 1
ATOM 726 O O . ILE A 1 90 ? -2.154 -16.774 13.193 1.00 91.75 90 ILE A O 1
ATOM 730 N N . LEU A 1 91 ? -1.796 -14.562 13.351 1.00 92.19 91 LEU A N 1
ATOM 731 C CA . LEU A 1 91 ? -2.957 -14.278 14.205 1.00 92.19 91 LEU A CA 1
ATOM 732 C C . LEU A 1 91 ? -4.294 -14.636 13.550 1.00 92.19 91 LEU A C 1
ATOM 734 O O . LEU A 1 91 ? -5.226 -15.026 14.248 1.00 92.19 91 LEU A O 1
ATOM 738 N N . VAL A 1 92 ? -4.415 -14.487 12.228 1.00 92.12 92 VAL A N 1
ATOM 739 C CA . VAL A 1 92 ? -5.635 -14.860 11.486 1.00 92.12 92 VAL A CA 1
ATOM 740 C C . VAL A 1 92 ? -5.612 -16.298 10.961 1.00 92.12 92 VAL A C 1
ATOM 742 O O . VAL A 1 92 ? -6.586 -16.723 10.336 1.00 92.12 92 VAL A O 1
ATOM 745 N N . GLY A 1 93 ? -4.510 -17.016 11.182 1.00 86.25 93 GLY A N 1
ATOM 746 C CA . GLY A 1 93 ? -4.283 -18.390 10.751 1.00 86.25 93 GLY A CA 1
ATOM 747 C C . GLY A 1 93 ? -4.370 -19.403 11.903 1.00 86.25 93 GLY A C 1
ATOM 748 O O . GLY A 1 93 ? -4.524 -19.027 13.066 1.00 86.25 93 GLY A O 1
ATOM 749 N N . PRO A 1 94 ? -4.251 -20.706 11.594 1.00 79.94 94 PRO A N 1
ATOM 750 C CA . PRO A 1 94 ? -4.374 -21.781 12.584 1.00 79.94 94 PRO A CA 1
ATOM 751 C C . PRO A 1 94 ? -3.226 -21.803 13.609 1.00 79.94 94 PRO A C 1
ATOM 753 O O . PRO A 1 94 ? -3.414 -22.242 14.743 1.00 79.94 94 PRO A O 1
ATOM 756 N N . ASN A 1 95 ? -2.059 -21.267 13.242 1.00 80.38 95 ASN A N 1
ATOM 757 C CA . ASN A 1 95 ? -0.833 -21.336 14.042 1.00 80.38 95 ASN A CA 1
ATOM 758 C C . ASN A 1 95 ? -0.842 -20.403 15.268 1.00 80.38 95 ASN A C 1
ATOM 760 O O . ASN A 1 95 ? 0.066 -20.471 16.094 1.00 80.38 95 ASN A O 1
ATOM 764 N N . ALA A 1 96 ? -1.844 -19.524 15.416 1.00 85.06 96 ALA A N 1
ATOM 765 C CA . ALA A 1 96 ? -1.917 -18.595 16.545 1.00 85.06 96 ALA A CA 1
ATOM 766 C C . ALA A 1 96 ? -1.887 -19.322 17.901 1.00 85.06 96 ALA A C 1
ATOM 768 O O . ALA A 1 96 ? -1.142 -18.924 18.794 1.00 85.06 96 ALA A O 1
ATOM 769 N N . LYS A 1 97 ? -2.648 -20.417 18.038 1.00 82.88 97 LYS A N 1
ATOM 770 C CA . LYS A 1 97 ? -2.740 -21.188 19.290 1.00 82.88 97 LYS A CA 1
ATOM 771 C C . LYS A 1 97 ? -1.444 -21.907 19.642 1.00 82.88 97 LYS A C 1
ATOM 773 O O . LYS A 1 97 ? -1.082 -21.956 20.811 1.00 82.88 97 LYS A O 1
ATOM 778 N N . GLU A 1 98 ? -0.752 -22.441 18.639 1.00 83.81 98 GLU A N 1
ATOM 779 C CA . GLU A 1 98 ? 0.521 -23.152 18.816 1.00 83.81 98 GLU A CA 1
ATOM 780 C C . GLU A 1 98 ? 1.626 -22.224 19.336 1.00 83.81 98 GLU A C 1
ATOM 782 O O . GLU A 1 98 ? 2.526 -22.662 20.044 1.00 83.81 98 GLU A O 1
ATOM 787 N N . LEU A 1 99 ? 1.526 -20.932 19.015 1.00 84.12 99 LEU A N 1
ATOM 788 C CA . LEU A 1 99 ? 2.456 -19.889 19.440 1.00 84.12 99 LEU A CA 1
ATOM 789 C C . LEU A 1 99 ? 1.967 -19.108 20.672 1.00 84.12 99 LEU A C 1
ATOM 791 O O . LEU A 1 99 ? 2.505 -18.040 20.961 1.00 84.12 99 LEU A O 1
ATOM 795 N N . GLU A 1 100 ? 0.949 -19.617 21.377 1.00 85.94 100 GLU A N 1
ATOM 796 C CA . GLU A 1 100 ? 0.343 -18.991 22.565 1.00 85.94 100 GLU A CA 1
ATOM 797 C C . GLU A 1 100 ? -0.176 -17.556 22.313 1.00 85.94 100 GLU A C 1
ATOM 799 O O . GLU A 1 100 ? -0.209 -16.707 23.207 1.00 85.94 100 GLU A O 1
ATOM 804 N N . LEU A 1 101 ? -0.598 -17.267 21.078 1.00 89.12 101 LEU A N 1
ATOM 805 C CA . LEU A 1 101 ? -1.155 -15.978 20.673 1.00 89.12 101 LEU A CA 1
ATOM 806 C C . LEU A 1 101 ? -2.686 -16.004 20.659 1.00 89.12 101 LEU A C 1
ATOM 808 O O . LEU A 1 101 ? -3.327 -17.040 20.475 1.00 89.12 101 LEU A O 1
ATOM 812 N N . VAL A 1 102 ? -3.291 -14.822 20.803 1.00 88.62 102 VAL A N 1
ATOM 813 C CA . VAL A 1 102 ? -4.741 -14.659 20.657 1.00 88.62 102 VAL A CA 1
ATOM 814 C C . VAL A 1 102 ? -5.126 -14.886 19.197 1.00 88.62 102 VAL A C 1
ATOM 816 O O . VAL A 1 102 ? -4.708 -14.147 18.309 1.00 88.62 102 VAL A O 1
ATOM 819 N N . GLU A 1 103 ? -5.966 -15.888 18.956 1.00 90.19 103 GLU A N 1
ATOM 820 C CA . GLU A 1 103 ? -6.526 -16.158 17.635 1.00 90.19 103 GLU A CA 1
ATOM 821 C C . GLU 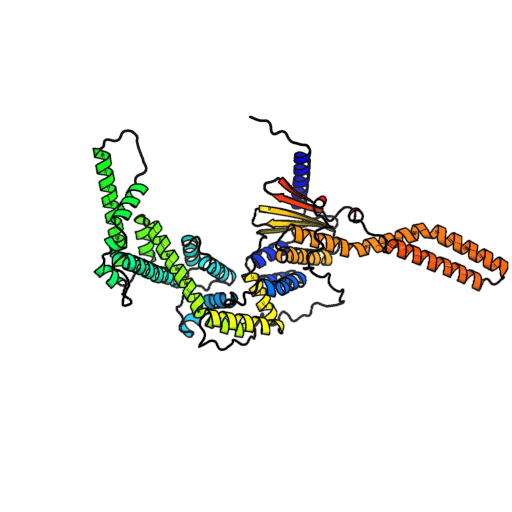A 1 103 ? -7.500 -15.040 17.227 1.00 90.19 103 GLU A C 1
ATOM 823 O O . GLU A 1 103 ? -8.491 -14.765 17.905 1.00 90.19 103 GLU A O 1
ATOM 828 N N . LEU A 1 104 ? -7.219 -14.406 16.090 1.00 91.69 104 LEU A N 1
ATOM 829 C CA . LEU A 1 104 ? -8.043 -13.381 15.441 1.00 91.69 104 LEU A CA 1
ATOM 830 C C . LEU A 1 104 ? -8.656 -13.899 14.127 1.00 91.69 104 LEU A C 1
ATOM 832 O O . LEU A 1 104 ? -9.134 -13.124 13.298 1.00 91.69 104 LEU A O 1
ATOM 836 N N . GLY A 1 105 ? -8.602 -15.212 13.913 1.00 89.44 105 GLY A N 1
ATOM 837 C CA . GLY A 1 105 ? -9.078 -15.878 12.711 1.00 89.44 105 GLY A CA 1
ATOM 838 C C . GLY A 1 105 ? -10.598 -15.896 12.554 1.00 89.44 105 GLY A C 1
ATOM 839 O O . GLY A 1 105 ? -11.377 -15.302 13.303 1.00 89.44 105 GLY A O 1
ATOM 840 N N . GLY A 1 106 ? -11.026 -16.605 11.519 1.00 85.62 106 GLY A N 1
ATOM 841 C CA . GLY A 1 106 ? -12.428 -16.830 11.209 1.00 85.62 106 GLY A CA 1
ATOM 842 C C . GLY A 1 106 ? -12.625 -18.189 10.559 1.00 85.62 106 GLY A C 1
ATOM 843 O O . GLY A 1 106 ? -11.703 -18.994 10.464 1.00 85.62 106 GLY A O 1
ATOM 844 N N . LYS A 1 107 ? -13.827 -18.439 10.034 1.00 81.25 107 LYS A N 1
ATOM 845 C CA . LYS A 1 107 ? -14.133 -19.713 9.352 1.00 81.25 107 LYS A CA 1
ATOM 846 C C . LYS A 1 107 ? -13.322 -19.933 8.072 1.00 81.25 107 LYS A C 1
ATOM 848 O O . LYS A 1 107 ? -13.251 -21.053 7.578 1.00 81.25 107 LYS A O 1
ATOM 853 N N . LYS A 1 108 ? -12.791 -18.860 7.485 1.00 84.62 108 LYS A N 1
ATOM 854 C CA . LYS A 1 108 ? -12.008 -18.885 6.252 1.00 84.62 108 LYS A CA 1
ATOM 855 C C . LYS A 1 108 ? -10.794 -17.985 6.411 1.00 84.62 108 LYS A C 1
ATOM 857 O O . LYS A 1 108 ? -10.940 -16.826 6.789 1.00 84.62 108 LYS A O 1
ATOM 862 N N . GLU A 1 109 ? -9.630 -18.502 6.043 1.00 85.56 109 GLU A N 1
ATOM 863 C CA . GLU A 1 109 ? -8.407 -17.715 6.055 1.00 85.56 109 GLU A CA 1
ATOM 864 C C . GLU A 1 109 ? -8.425 -16.656 4.930 1.00 85.56 109 GLU A C 1
ATOM 866 O O . GLU A 1 109 ? -8.728 -16.978 3.770 1.00 85.56 109 GLU A O 1
ATOM 871 N N . PRO A 1 110 ? -8.132 -15.380 5.239 1.00 88.44 110 PRO A N 1
ATOM 872 C CA . PRO A 1 110 ? -8.020 -14.335 4.230 1.00 88.44 110 PRO A CA 1
ATOM 873 C C . PRO A 1 110 ? -6.788 -14.567 3.352 1.00 88.44 110 PRO A C 1
ATOM 875 O O . PRO A 1 110 ? -5.717 -14.876 3.861 1.00 88.44 110 PRO A O 1
ATOM 878 N N . ASN A 1 111 ? -6.904 -14.351 2.040 1.00 87.94 111 ASN A N 1
ATOM 879 C CA . ASN A 1 111 ? -5.751 -14.430 1.133 1.00 87.94 111 ASN A CA 1
ATOM 880 C C . ASN A 1 111 ? -4.767 -13.255 1.332 1.00 87.94 111 ASN A C 1
ATOM 882 O O . ASN A 1 111 ? -5.100 -12.255 1.969 1.00 87.94 111 ASN A O 1
ATOM 886 N N . ASP A 1 112 ? -3.576 -13.321 0.726 1.00 82.69 112 ASP A N 1
ATOM 887 C CA . ASP A 1 112 ? -2.536 -12.282 0.858 1.00 82.69 112 ASP A CA 1
ATOM 888 C C . ASP A 1 112 ? -3.024 -10.859 0.559 1.00 82.69 112 ASP A C 1
ATOM 890 O O . ASP A 1 112 ? -2.691 -9.911 1.273 1.00 82.69 112 ASP A O 1
ATOM 894 N N . LYS A 1 113 ? -3.838 -10.693 -0.490 1.00 83.81 113 LYS A N 1
ATOM 895 C CA . LYS A 1 113 ? -4.381 -9.384 -0.879 1.00 83.81 113 LYS A CA 1
ATOM 896 C C . LYS A 1 113 ? -5.336 -8.847 0.191 1.00 83.81 113 LYS A C 1
ATOM 898 O O . LYS A 1 113 ? -5.292 -7.660 0.513 1.00 83.81 113 LYS A O 1
ATOM 903 N N . GLN A 1 114 ? -6.186 -9.711 0.743 1.00 89.69 114 GLN A N 1
ATOM 904 C CA . GLN A 1 114 ? -7.116 -9.376 1.821 1.00 89.69 114 GLN A CA 1
ATOM 905 C C . GLN A 1 114 ? -6.371 -9.053 3.120 1.00 89.69 114 GLN A C 1
ATOM 907 O O . GLN A 1 114 ? -6.685 -8.040 3.740 1.00 89.69 114 GLN A O 1
ATOM 912 N N . ARG A 1 115 ? -5.350 -9.841 3.485 1.00 89.81 115 ARG A N 1
ATOM 913 C CA . ARG A 1 115 ? -4.511 -9.613 4.674 1.00 89.81 115 ARG A CA 1
ATOM 914 C C . ARG A 1 115 ? -3.779 -8.280 4.626 1.00 89.81 115 ARG A C 1
ATOM 916 O O . ARG A 1 115 ? -3.851 -7.509 5.575 1.00 89.81 115 ARG A O 1
ATOM 923 N N . ARG A 1 116 ? -3.129 -7.967 3.501 1.00 86.50 116 ARG A N 1
ATOM 924 C CA . ARG A 1 116 ? -2.441 -6.679 3.312 1.00 86.50 116 ARG A CA 1
ATOM 925 C C . ARG A 1 116 ? -3.414 -5.510 3.413 1.00 86.50 116 ARG A C 1
ATOM 927 O O . ARG A 1 116 ? -3.146 -4.554 4.133 1.00 86.50 116 ARG A O 1
ATOM 934 N N . LYS A 1 117 ? -4.571 -5.604 2.744 1.00 88.50 117 LYS A N 1
ATOM 935 C CA . LYS A 1 117 ? -5.620 -4.579 2.846 1.00 88.50 117 LYS A CA 1
ATOM 936 C C . LYS A 1 117 ? -6.077 -4.399 4.296 1.00 88.50 117 LYS A C 1
ATOM 938 O O . LYS A 1 117 ? -6.163 -3.266 4.753 1.00 88.50 117 LYS A O 1
ATOM 943 N N . LEU A 1 118 ? -6.317 -5.495 5.016 1.00 92.06 118 LEU A N 1
ATOM 944 C CA . LEU A 1 118 ? -6.711 -5.468 6.422 1.00 92.06 118 LEU A CA 1
ATOM 945 C C . LEU A 1 118 ? -5.651 -4.777 7.289 1.00 92.06 118 LEU A C 1
ATOM 947 O O . LEU A 1 118 ? -5.987 -3.868 8.041 1.00 92.06 118 LEU A O 1
ATOM 951 N N . TYR A 1 119 ? -4.376 -5.137 7.130 1.00 91.62 119 TYR A N 1
ATOM 952 C CA . TYR A 1 119 ? -3.270 -4.513 7.858 1.00 91.62 119 TYR A CA 1
ATOM 953 C C . TYR A 1 119 ? -3.200 -2.997 7.632 1.00 91.62 119 TYR A C 1
ATOM 955 O O . TYR A 1 119 ? -3.092 -2.235 8.591 1.00 91.62 119 TYR A O 1
ATOM 963 N N . PHE A 1 120 ? -3.308 -2.532 6.383 1.00 88.31 120 PHE A N 1
ATOM 964 C CA . PHE A 1 120 ? -3.290 -1.095 6.086 1.00 88.31 120 PHE A CA 1
ATOM 965 C C . PHE A 1 120 ? -4.530 -0.360 6.612 1.00 88.31 120 PHE A C 1
ATOM 967 O O . PHE A 1 120 ? -4.418 0.786 7.038 1.00 88.31 120 PHE A O 1
ATOM 974 N N . MET A 1 121 ? -5.696 -1.012 6.651 1.00 90.88 121 MET A N 1
ATOM 975 C CA . MET A 1 121 ? -6.899 -0.447 7.278 1.00 90.88 121 MET A CA 1
ATOM 976 C C . MET A 1 121 ? -6.765 -0.354 8.807 1.00 90.88 121 MET A C 1
ATOM 978 O O . MET A 1 121 ? -7.165 0.648 9.399 1.00 90.88 121 MET A O 1
ATOM 982 N N . ILE A 1 122 ? -6.149 -1.356 9.444 1.00 91.50 122 ILE A N 1
ATOM 983 C CA . ILE A 1 122 ? -5.855 -1.354 10.884 1.00 91.50 122 ILE A CA 1
ATOM 984 C C . ILE A 1 122 ? -4.798 -0.300 11.222 1.00 91.50 122 ILE A C 1
ATOM 986 O O . ILE A 1 122 ? -4.940 0.402 12.215 1.00 91.50 122 ILE A O 1
ATOM 990 N N . THR A 1 123 ? -3.734 -0.162 10.429 1.00 85.38 123 THR A N 1
ATOM 991 C CA . THR A 1 123 ? -2.624 0.769 10.716 1.00 85.38 123 THR A CA 1
ATOM 992 C C . THR A 1 123 ? -2.910 2.213 10.324 1.00 85.38 123 THR A C 1
ATOM 994 O O . THR A 1 123 ? -2.423 3.124 10.989 1.00 85.38 123 THR A O 1
ATOM 997 N N . GLY A 1 124 ? -3.707 2.434 9.279 1.00 77.31 124 GLY A N 1
ATOM 998 C CA . GLY A 1 124 ? -4.048 3.759 8.766 1.00 77.31 124 GLY A CA 1
ATOM 999 C C . GLY A 1 124 ? -5.365 4.334 9.284 1.00 77.31 124 GLY A C 1
ATOM 1000 O O . GLY A 1 124 ? -5.839 5.283 8.675 1.00 77.31 124 GLY A O 1
ATOM 1001 N N . SER A 1 125 ? -5.974 3.756 10.331 1.00 62.12 125 SER A N 1
ATOM 1002 C CA . SER A 1 125 ? -7.396 3.883 10.712 1.00 62.12 125 SER A CA 1
ATOM 1003 C C . SER A 1 125 ? -7.942 5.320 10.864 1.00 62.12 125 SER A C 1
ATOM 1005 O O . SER A 1 125 ? -8.203 5.808 11.966 1.00 62.12 125 SER A O 1
ATOM 1007 N N . SER A 1 126 ? -8.196 5.994 9.746 1.00 65.94 126 SER A N 1
ATOM 1008 C CA . SER A 1 126 ? -8.951 7.246 9.694 1.00 65.94 126 SER A CA 1
ATOM 1009 C C . SER A 1 126 ? -10.464 7.005 9.734 1.00 65.94 126 SER A C 1
ATOM 1011 O O . SER A 1 126 ? -11.207 7.927 10.052 1.00 65.94 126 SER A O 1
ATOM 1013 N N . ASN A 1 127 ? -10.920 5.779 9.436 1.00 85.69 127 ASN A N 1
ATOM 1014 C CA . ASN A 1 127 ? -12.332 5.388 9.429 1.00 85.69 127 ASN A CA 1
ATOM 1015 C C . ASN A 1 127 ? -12.531 3.981 10.050 1.00 85.69 127 ASN A C 1
ATOM 1017 O O . ASN A 1 127 ? -12.408 2.980 9.337 1.00 85.69 127 ASN A O 1
ATOM 1021 N N . PRO A 1 128 ? -12.809 3.872 11.366 1.00 88.44 128 PRO A N 1
ATOM 1022 C CA . PRO A 1 128 ? -12.966 2.582 12.049 1.00 88.44 128 PRO A CA 1
ATOM 1023 C C . PRO A 1 128 ? -14.141 1.755 11.501 1.00 88.44 128 PRO A C 1
ATOM 1025 O O . PRO A 1 128 ? -13.996 0.547 11.310 1.00 88.44 128 PRO A O 1
ATOM 1028 N N . GLY A 1 129 ? -15.249 2.402 11.123 1.00 89.12 129 GLY A N 1
ATOM 1029 C CA . GLY A 1 129 ? -16.434 1.715 10.604 1.00 89.12 129 GLY A CA 1
ATOM 1030 C C . GLY A 1 129 ? -16.195 1.003 9.266 1.00 89.12 129 GLY A C 1
ATOM 1031 O O . GLY A 1 129 ? -16.727 -0.084 9.029 1.00 89.12 129 GLY A O 1
ATOM 1032 N N . GLU A 1 130 ? -15.358 1.556 8.381 1.00 92.12 130 GLU A N 1
ATOM 1033 C CA . GLU A 1 130 ? -14.943 0.851 7.157 1.00 92.12 130 GLU A CA 1
ATOM 1034 C C . GLU A 1 130 ? -14.095 -0.387 7.462 1.00 92.12 130 GLU A C 1
ATOM 1036 O O . GLU A 1 130 ? -14.301 -1.440 6.850 1.00 92.12 130 GLU A O 1
ATOM 1041 N N . THR A 1 131 ? -13.178 -0.288 8.427 1.00 93.81 131 THR A N 1
ATOM 1042 C CA . THR A 1 131 ? -12.366 -1.422 8.889 1.00 93.81 131 THR A CA 1
ATOM 1043 C C . THR A 1 131 ? -13.249 -2.527 9.458 1.00 93.81 131 THR A C 1
ATOM 1045 O O . THR A 1 131 ? -13.102 -3.683 9.062 1.00 93.81 131 THR A O 1
ATOM 1048 N N . MET A 1 132 ? -14.237 -2.184 10.287 1.00 94.12 132 MET A N 1
ATOM 1049 C CA . MET A 1 132 ? -15.172 -3.154 10.868 1.00 94.12 132 MET A CA 1
ATOM 1050 C C . MET A 1 132 ? -16.063 -3.825 9.821 1.00 94.12 132 MET A C 1
ATOM 1052 O O . MET A 1 132 ? -16.234 -5.050 9.836 1.00 94.12 132 MET A O 1
ATOM 1056 N N . LYS A 1 133 ? -16.558 -3.066 8.834 1.00 93.94 133 LYS A N 1
ATOM 1057 C CA . LYS A 1 133 ? -17.256 -3.636 7.667 1.00 93.94 133 LYS A CA 1
ATOM 1058 C C . LYS A 1 133 ? -16.365 -4.615 6.903 1.00 93.94 133 LYS A C 1
ATOM 1060 O O . LYS A 1 133 ? -16.836 -5.675 6.486 1.00 93.94 133 LYS A O 1
ATOM 1065 N N . PHE A 1 134 ? -15.082 -4.294 6.737 1.00 94.19 134 PHE A N 1
ATOM 1066 C CA . PHE A 1 134 ? -14.148 -5.174 6.043 1.00 94.19 134 PHE A CA 1
ATOM 1067 C C . PHE A 1 134 ? -13.859 -6.459 6.833 1.00 94.19 134 PHE A C 1
ATOM 1069 O O . PHE A 1 134 ? -13.957 -7.540 6.251 1.00 94.19 134 PHE A O 1
ATOM 1076 N N . ILE A 1 135 ? -13.617 -6.374 8.147 1.00 94.12 135 ILE A N 1
ATOM 1077 C CA . ILE A 1 135 ? -13.444 -7.533 9.049 1.00 94.12 135 ILE A CA 1
ATOM 1078 C C . ILE A 1 135 ? -14.637 -8.494 8.935 1.00 94.12 135 ILE A C 1
ATOM 1080 O O . ILE A 1 135 ? -14.456 -9.692 8.701 1.00 94.12 135 ILE A O 1
ATOM 1084 N N . ARG A 1 136 ? -15.866 -7.964 8.992 1.00 92.50 136 ARG A N 1
ATOM 1085 C CA . ARG A 1 136 ? -17.097 -8.752 8.805 1.00 92.50 136 ARG A CA 1
ATOM 1086 C C . ARG A 1 136 ? -17.194 -9.382 7.418 1.00 92.50 136 ARG A C 1
ATOM 1088 O O . ARG A 1 136 ? -17.559 -10.549 7.303 1.00 92.50 136 ARG A O 1
ATOM 1095 N N . SER A 1 137 ? -16.836 -8.648 6.361 1.00 93.75 137 SER A N 1
ATOM 1096 C CA . SER A 1 137 ? -16.851 -9.181 4.988 1.00 93.75 137 SER A CA 1
ATOM 1097 C C . SER A 1 137 ? -15.897 -10.368 4.800 1.00 93.75 137 SER A C 1
ATOM 1099 O O . SER A 1 137 ? -16.166 -11.258 3.992 1.00 93.75 137 SER A O 1
ATOM 1101 N N . LEU A 1 138 ? -14.811 -10.407 5.581 1.00 92.69 138 LEU A N 1
ATOM 1102 C CA . LEU A 1 138 ? -13.856 -11.512 5.625 1.00 92.69 138 LEU A CA 1
ATOM 1103 C C . LEU A 1 138 ? -14.286 -12.651 6.565 1.00 92.69 138 LEU A C 1
ATOM 1105 O O . LEU A 1 138 ? -13.634 -13.691 6.567 1.00 92.69 138 LEU A O 1
ATOM 1109 N N . ARG A 1 139 ? -15.387 -12.492 7.315 1.00 92.25 139 ARG A N 1
ATOM 1110 C CA . ARG A 1 139 ? -15.878 -13.441 8.334 1.00 92.25 139 ARG A CA 1
ATOM 1111 C C . ARG A 1 139 ? -14.851 -13.730 9.435 1.00 92.25 139 ARG A C 1
ATOM 1113 O O . ARG A 1 139 ? -14.719 -14.868 9.884 1.00 92.25 139 ARG A O 1
ATOM 1120 N N . LEU A 1 140 ? -14.110 -12.700 9.845 1.00 93.12 140 LEU A N 1
ATOM 1121 C CA . LEU A 1 140 ? -13.146 -12.756 10.948 1.00 93.12 140 LEU A CA 1
ATOM 1122 C C . LEU A 1 140 ? -13.859 -12.503 12.285 1.00 93.12 140 LEU A C 1
ATOM 1124 O O . LEU A 1 140 ? -13.656 -11.474 12.930 1.00 93.12 140 LEU A O 1
ATOM 1128 N N . ASP A 1 141 ? -14.743 -13.427 12.666 1.00 91.44 141 ASP A N 1
ATOM 1129 C CA . ASP A 1 141 ? -15.636 -13.274 13.823 1.00 91.44 141 ASP A CA 1
ATOM 1130 C C . ASP A 1 141 ? -14.856 -13.095 15.142 1.00 91.44 141 ASP A C 1
ATOM 1132 O O . ASP A 1 141 ? -15.250 -12.286 15.984 1.00 91.44 141 ASP A O 1
ATOM 1136 N N . MET A 1 142 ? -13.705 -13.769 15.295 1.00 93.12 142 MET A N 1
ATOM 1137 C CA . MET A 1 142 ? -12.851 -13.639 16.484 1.00 93.12 142 MET A CA 1
ATOM 1138 C C . MET A 1 142 ? -12.194 -12.260 16.562 1.00 93.12 142 MET A C 1
ATOM 1140 O O . MET A 1 142 ? -12.191 -11.640 17.624 1.00 93.12 142 MET A O 1
ATOM 1144 N N . MET A 1 143 ? -11.685 -11.743 15.436 1.00 95.00 143 MET A N 1
ATOM 1145 C CA . MET A 1 143 ? -11.144 -10.382 15.380 1.00 95.00 143 MET A CA 1
ATOM 1146 C C . MET A 1 143 ? -12.222 -9.348 15.693 1.00 95.00 143 MET A C 1
ATOM 1148 O O . MET A 1 143 ? -11.971 -8.432 16.468 1.00 95.00 143 MET A O 1
ATOM 1152 N N . TYR A 1 144 ? -13.422 -9.504 15.126 1.00 95.06 144 TYR A N 1
ATOM 1153 C CA . TYR A 1 144 ? -14.548 -8.619 15.417 1.00 95.06 144 TYR A CA 1
ATOM 1154 C C . TYR A 1 144 ? -14.873 -8.606 16.918 1.00 95.06 144 TYR A C 1
ATOM 1156 O O . TYR A 1 144 ? -14.983 -7.532 17.509 1.00 95.06 144 TYR A O 1
ATOM 1164 N N . GLY A 1 145 ? -14.955 -9.785 17.545 1.00 94.44 145 GLY A N 1
ATOM 1165 C CA . GLY A 1 145 ? -15.170 -9.905 18.986 1.00 94.44 145 GLY A CA 1
ATOM 1166 C C . GLY A 1 145 ? -14.059 -9.247 19.805 1.00 94.44 145 GLY A C 1
ATOM 1167 O O . GLY A 1 145 ? -14.353 -8.478 20.714 1.00 94.44 145 GLY A O 1
ATOM 1168 N N . LYS A 1 146 ? -12.788 -9.471 19.445 1.00 94.81 146 LYS A N 1
ATOM 1169 C CA . LYS A 1 146 ? -11.638 -8.893 20.160 1.00 94.81 146 LYS A CA 1
ATOM 1170 C C . LYS A 1 146 ? -11.527 -7.380 20.016 1.00 94.81 146 LYS A C 1
ATOM 1172 O O . LYS A 1 146 ? -11.200 -6.719 20.997 1.00 94.81 146 LYS A O 1
ATOM 1177 N N . VAL A 1 147 ? -11.848 -6.820 18.847 1.00 95.56 147 VAL A N 1
ATOM 1178 C CA . VAL A 1 147 ? -11.932 -5.360 18.670 1.00 95.56 147 VAL A CA 1
ATOM 1179 C C . VAL A 1 147 ? -12.958 -4.777 19.638 1.00 95.56 147 VAL A C 1
ATOM 1181 O O . VAL A 1 147 ? -12.646 -3.833 20.355 1.00 95.56 147 VAL A O 1
ATOM 1184 N N . TRP A 1 148 ? -14.157 -5.354 19.709 1.00 95.81 148 TRP A N 1
ATOM 1185 C CA . TRP A 1 148 ? -15.192 -4.864 20.617 1.00 95.81 148 TRP A CA 1
ATOM 1186 C C . TRP A 1 148 ? -14.849 -5.075 22.092 1.00 95.81 148 TRP A C 1
ATOM 1188 O O . TRP A 1 148 ? -15.055 -4.173 22.897 1.00 95.81 148 TRP A O 1
ATOM 1198 N N . GLU A 1 149 ? -14.291 -6.227 22.454 1.00 94.38 149 GLU A N 1
ATOM 1199 C CA . GLU A 1 149 ? -13.876 -6.535 23.824 1.00 94.38 149 GLU A CA 1
ATOM 1200 C C . GLU A 1 149 ? -12.805 -5.555 24.323 1.00 94.38 149 GLU A C 1
ATOM 1202 O O . GLU A 1 149 ? -12.978 -4.913 25.362 1.00 94.38 149 GLU A O 1
ATOM 1207 N N . TRP A 1 150 ? -11.713 -5.402 23.567 1.00 95.12 150 TRP A N 1
ATOM 1208 C CA . TRP A 1 150 ? -10.617 -4.498 23.920 1.00 95.12 150 TRP A CA 1
ATOM 1209 C C . TRP A 1 150 ? -11.041 -3.035 23.836 1.00 95.12 150 TRP A C 1
ATOM 1211 O O . TRP A 1 150 ? -10.715 -2.248 24.724 1.00 95.12 150 TRP A O 1
ATOM 1221 N N . GLY A 1 151 ? -11.815 -2.678 22.812 1.00 95.19 151 GLY A N 1
ATOM 1222 C CA . GLY A 1 151 ? -12.328 -1.329 22.617 1.00 95.19 151 GLY A CA 1
ATOM 1223 C C . GLY A 1 151 ? -13.266 -0.888 23.734 1.00 95.19 151 GLY A C 1
ATOM 1224 O O . GLY A 1 151 ? -13.093 0.200 24.280 1.00 95.19 151 GLY A O 1
ATOM 1225 N N . LEU A 1 152 ? -14.223 -1.738 24.120 1.00 94.44 152 LEU A N 1
ATOM 1226 C CA . LEU A 1 152 ? -15.171 -1.437 25.191 1.00 94.44 152 LEU A CA 1
ATOM 1227 C C . LEU A 1 152 ? -14.444 -1.306 26.527 1.00 94.44 152 LEU A C 1
ATOM 1229 O O . LEU A 1 152 ? -14.690 -0.350 27.257 1.00 94.44 152 LEU A O 1
ATOM 1233 N N . ARG A 1 153 ? -13.513 -2.220 26.825 1.00 92.44 153 ARG A N 1
ATOM 1234 C CA . ARG A 1 153 ? -12.678 -2.128 28.027 1.00 92.44 153 ARG A CA 1
ATOM 1235 C C . ARG A 1 153 ? -11.931 -0.797 28.070 1.00 92.44 153 ARG A C 1
ATOM 1237 O O . ARG A 1 153 ? -12.081 -0.049 29.028 1.00 92.44 153 ARG A O 1
ATOM 1244 N N . LYS A 1 154 ? -11.222 -0.446 26.993 1.00 92.19 154 LYS A N 1
ATOM 1245 C CA . LYS A 1 154 ? -10.456 0.803 26.916 1.00 92.19 154 LYS A CA 1
ATOM 1246 C C . LYS A 1 154 ? -11.336 2.044 27.040 1.00 92.19 154 LYS A C 1
ATOM 1248 O O . LYS A 1 154 ? -10.946 3.018 27.685 1.00 92.19 154 LYS A O 1
ATOM 1253 N N . TYR A 1 155 ? -12.514 2.014 26.423 1.00 92.81 155 TYR A N 1
ATOM 1254 C CA . TYR A 1 155 ? -13.495 3.087 26.520 1.00 92.81 155 TYR A CA 1
ATOM 1255 C C . TYR A 1 155 ? -13.939 3.287 27.975 1.00 92.81 155 TYR A C 1
ATOM 1257 O O . TYR A 1 155 ? -13.870 4.404 28.486 1.00 92.81 155 TYR A O 1
ATOM 1265 N N . LEU A 1 156 ? -14.311 2.207 28.666 1.00 91.38 156 LEU A N 1
ATOM 1266 C CA . LEU A 1 156 ? -14.724 2.250 30.069 1.00 91.38 156 LEU A CA 1
ATOM 1267 C C . LEU A 1 156 ? -13.589 2.679 31.002 1.00 91.38 156 LEU A C 1
ATOM 1269 O O . LEU A 1 156 ? -13.817 3.536 31.849 1.00 91.38 156 LEU A O 1
ATOM 1273 N N . ASP A 1 157 ? -12.372 2.170 30.808 1.00 89.62 157 ASP A N 1
ATOM 1274 C CA . ASP A 1 157 ? -11.194 2.566 31.591 1.00 89.62 157 ASP A CA 1
ATOM 1275 C C . ASP A 1 157 ? -10.909 4.066 31.439 1.00 89.62 157 ASP A C 1
ATOM 1277 O O . ASP A 1 157 ? -10.649 4.768 32.415 1.00 89.62 157 ASP A O 1
ATOM 1281 N N . THR A 1 158 ? -11.019 4.587 30.212 1.00 90.56 158 THR A N 1
ATOM 1282 C CA . THR A 1 158 ? -10.831 6.017 29.927 1.00 90.56 158 THR A CA 1
ATOM 1283 C C . THR A 1 158 ? -11.895 6.862 30.626 1.00 90.56 158 THR A C 1
ATOM 1285 O O . THR A 1 158 ? -11.581 7.897 31.213 1.00 90.56 158 THR A O 1
ATOM 1288 N N . ARG A 1 159 ? -13.160 6.425 30.599 1.00 90.19 159 ARG A N 1
ATOM 1289 C CA . ARG A 1 159 ? -14.258 7.113 31.295 1.00 90.19 159 ARG A CA 1
ATOM 1290 C C . ARG A 1 159 ? -14.100 7.035 32.811 1.00 90.19 159 ARG A C 1
ATOM 1292 O O . ARG A 1 159 ? -14.303 8.041 33.485 1.00 90.19 159 ARG A O 1
ATOM 1299 N N . TYR A 1 160 ? -13.674 5.890 33.338 1.00 89.81 160 TYR A N 1
ATOM 1300 C CA . TYR A 1 160 ? -13.376 5.725 34.756 1.00 89.81 160 TYR A CA 1
ATOM 1301 C C . TYR A 1 160 ? -12.263 6.677 35.197 1.00 89.81 160 TYR A C 1
ATOM 1303 O O . TYR A 1 160 ? -12.440 7.411 36.165 1.00 89.81 160 TYR A O 1
ATOM 1311 N N . LEU A 1 161 ? -11.159 6.734 34.445 1.00 88.75 161 LEU A N 1
ATOM 1312 C CA . LEU A 1 161 ? -10.028 7.619 34.724 1.00 88.75 161 LEU A CA 1
ATOM 1313 C C . LEU A 1 161 ? -10.458 9.088 34.830 1.00 88.75 1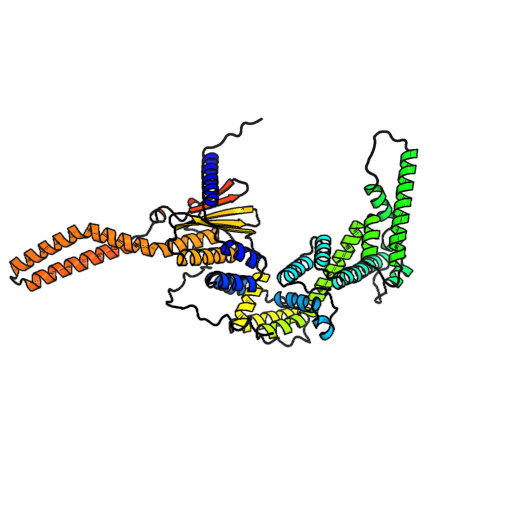61 LEU A C 1
ATOM 1315 O O . LEU A 1 161 ? -10.021 9.796 35.733 1.00 88.75 161 LEU A O 1
ATOM 1319 N N . VAL A 1 162 ? -11.337 9.535 33.930 1.00 89.88 162 VAL A N 1
ATOM 1320 C CA . VAL A 1 162 ? -11.863 10.909 33.922 1.00 89.88 162 VAL A CA 1
ATOM 1321 C C . VAL A 1 162 ? -12.754 11.192 35.136 1.00 89.88 162 VAL A C 1
ATOM 1323 O O . VAL A 1 162 ? -12.724 12.302 35.661 1.00 89.88 162 VAL A O 1
ATOM 1326 N N . LEU A 1 163 ? -13.545 10.214 35.586 1.00 88.75 163 LEU A N 1
ATOM 1327 C CA . LEU A 1 163 ? -14.542 10.406 36.645 1.00 88.75 163 LEU A CA 1
ATOM 1328 C C . LEU A 1 163 ? -14.000 10.159 38.063 1.00 88.75 163 LEU A C 1
ATOM 1330 O O . LEU A 1 163 ? -14.446 10.806 39.007 1.00 88.75 163 LEU A O 1
ATOM 1334 N N . LYS A 1 164 ? -13.066 9.217 38.226 1.00 87.56 164 LYS A N 1
ATOM 1335 C CA . LYS A 1 164 ? -12.568 8.731 39.526 1.00 87.56 164 LYS A CA 1
ATOM 1336 C C . LYS A 1 164 ? -11.063 8.899 39.730 1.00 87.56 164 LYS A C 1
ATOM 1338 O O . LYS A 1 164 ? -10.618 8.809 40.870 1.00 87.56 164 LYS A O 1
ATOM 1343 N N . GLY A 1 165 ? -10.294 9.165 38.675 1.00 83.81 165 GLY A N 1
ATOM 1344 C CA . GLY A 1 165 ? -8.832 9.205 38.731 1.00 83.81 165 GLY A CA 1
ATOM 1345 C C . GLY A 1 165 ? -8.170 7.857 38.400 1.00 83.81 165 GLY A C 1
ATOM 1346 O O . GLY A 1 165 ? -8.846 6.935 37.936 1.00 83.81 165 GLY A O 1
ATOM 1347 N N . PRO A 1 166 ? -6.834 7.755 38.544 1.00 80.50 166 PRO A N 1
ATOM 1348 C CA . PRO A 1 166 ? -6.063 6.591 38.108 1.00 80.50 166 PRO A CA 1
ATOM 1349 C C . PRO A 1 166 ? -6.508 5.297 38.795 1.00 80.50 166 PRO A C 1
ATOM 1351 O O . PRO A 1 166 ? -6.917 5.293 39.952 1.00 80.50 166 PRO A O 1
ATOM 1354 N N . LEU A 1 167 ? -6.445 4.198 38.045 1.00 72.44 167 LEU A N 1
ATOM 1355 C CA . LEU A 1 167 ? -6.711 2.852 38.543 1.00 72.44 167 LEU A CA 1
ATOM 1356 C C . LEU A 1 167 ? -5.455 2.316 39.236 1.00 72.44 167 LEU A C 1
ATOM 1358 O O . LEU A 1 167 ? -4.404 2.237 38.602 1.00 72.44 167 LEU A O 1
ATOM 1362 N N . ASP A 1 168 ? -5.585 1.920 40.502 1.00 66.44 168 ASP A N 1
ATOM 1363 C CA . ASP A 1 168 ? -4.507 1.252 41.246 1.00 66.44 168 ASP A CA 1
ATOM 1364 C C . ASP A 1 168 ? -4.329 -0.217 40.806 1.00 66.44 168 ASP A C 1
ATOM 1366 O O . ASP A 1 168 ? -3.224 -0.752 40.856 1.00 66.44 168 ASP A O 1
ATOM 1370 N N . GLU A 1 169 ? -5.399 -0.855 40.313 1.00 75.69 169 GLU A N 1
ATOM 1371 C CA . GLU A 1 169 ? -5.416 -2.237 39.812 1.00 75.69 169 GLU A CA 1
ATOM 1372 C C . GLU A 1 169 ? -6.329 -2.376 38.577 1.00 75.69 169 GLU A C 1
ATOM 1374 O O . GLU A 1 169 ? -7.279 -1.605 38.399 1.00 75.69 169 GLU A O 1
ATOM 1379 N N . GLU A 1 170 ? -6.066 -3.372 37.718 1.00 73.94 170 GLU A N 1
ATOM 1380 C CA . GLU A 1 170 ? -6.950 -3.695 36.588 1.00 73.94 170 GLU A CA 1
ATOM 1381 C C . GLU A 1 170 ? -8.322 -4.166 37.096 1.00 73.94 170 GLU A C 1
ATOM 1383 O O . GLU A 1 170 ? -8.466 -5.277 37.604 1.00 73.94 170 GLU A O 1
ATOM 1388 N N . LYS A 1 171 ? -9.352 -3.334 36.914 1.00 79.69 171 LYS A N 1
ATOM 1389 C CA . LYS A 1 171 ? -10.736 -3.682 37.259 1.00 79.69 171 LYS A CA 1
ATOM 1390 C C . LYS A 1 171 ? -11.442 -4.385 36.104 1.00 79.69 171 LYS A C 1
ATOM 1392 O O . LYS A 1 171 ? -11.215 -4.083 34.931 1.00 79.69 171 LYS A O 1
ATOM 1397 N N . SER A 1 172 ? -12.341 -5.313 36.434 1.00 83.69 172 SER A N 1
ATOM 1398 C CA . SER A 1 172 ? -13.217 -5.908 35.426 1.00 83.69 172 SER A CA 1
ATOM 1399 C C . SER A 1 172 ? -14.270 -4.897 34.959 1.00 83.69 172 SER A C 1
ATOM 1401 O O . SER A 1 172 ? -14.643 -3.972 35.686 1.00 83.69 172 SER A O 1
ATOM 1403 N N . ARG A 1 173 ? -14.821 -5.112 33.756 1.00 85.06 173 ARG A N 1
ATOM 1404 C CA . ARG A 1 173 ? -15.955 -4.333 33.222 1.00 85.06 173 ARG A CA 1
ATOM 1405 C C . ARG A 1 173 ? -17.092 -4.208 34.241 1.00 85.06 173 ARG A C 1
ATOM 1407 O O . ARG A 1 173 ? -17.627 -3.119 34.425 1.00 85.06 173 ARG A O 1
ATOM 1414 N N . LEU A 1 174 ? -17.484 -5.318 34.869 1.00 87.06 174 LEU A N 1
ATOM 1415 C CA . LEU A 1 174 ? -18.622 -5.338 35.790 1.00 87.06 174 LEU A CA 1
ATOM 1416 C C . LEU A 1 174 ? -18.324 -4.561 37.074 1.00 87.06 174 LEU A C 1
ATOM 1418 O O . LEU A 1 174 ? -19.233 -3.941 37.616 1.00 87.06 174 LEU A O 1
ATOM 1422 N N . ASP A 1 175 ? -17.072 -4.534 37.524 1.00 86.44 175 ASP A N 1
ATOM 1423 C CA . ASP A 1 175 ? -16.679 -3.764 38.707 1.00 86.44 175 ASP A CA 1
ATOM 1424 C C . ASP A 1 175 ? -16.693 -2.261 38.418 1.00 86.44 175 ASP A C 1
ATOM 1426 O O . ASP A 1 175 ? -17.260 -1.495 39.195 1.00 86.44 175 ASP A O 1
ATOM 1430 N N . ILE A 1 176 ? -16.175 -1.848 37.254 1.00 86.06 176 ILE A N 1
ATOM 1431 C CA . ILE A 1 176 ? -16.259 -0.456 36.779 1.00 86.06 176 ILE A CA 1
ATOM 1432 C C . ILE A 1 176 ? -17.725 -0.010 36.687 1.00 86.06 176 ILE A C 1
ATOM 1434 O O . ILE A 1 176 ? -18.083 1.067 37.169 1.00 86.06 176 ILE A O 1
ATOM 1438 N N . ILE A 1 177 ? -18.584 -0.855 36.106 1.00 88.50 177 ILE A N 1
ATOM 1439 C CA . ILE A 1 177 ? -20.022 -0.590 35.981 1.00 88.50 177 ILE A CA 1
ATOM 1440 C C . ILE A 1 177 ? -20.696 -0.489 37.352 1.00 88.50 177 ILE A C 1
ATOM 1442 O O . ILE A 1 177 ? -21.500 0.417 37.554 1.00 88.50 177 ILE A O 1
ATOM 1446 N N . ARG A 1 178 ? -20.386 -1.387 38.294 1.00 86.81 178 ARG A N 1
ATOM 1447 C CA . ARG A 1 178 ? -20.968 -1.372 39.646 1.00 86.81 178 ARG A CA 1
ATOM 1448 C C . ARG A 1 178 ? -20.574 -0.131 40.436 1.00 86.81 178 ARG A C 1
ATOM 1450 O O . ARG A 1 178 ? -21.383 0.359 41.215 1.00 86.81 178 ARG A O 1
ATOM 1457 N N . GLU A 1 179 ? -19.352 0.359 40.253 1.00 87.38 179 GLU A N 1
ATOM 1458 C CA . GLU A 1 179 ? -18.841 1.495 41.019 1.00 87.38 179 GLU A CA 1
ATOM 1459 C C . GLU A 1 179 ? -19.341 2.847 40.499 1.00 87.38 179 GLU A C 1
ATOM 1461 O O . GLU A 1 179 ? -19.720 3.703 41.296 1.00 87.38 179 GLU A O 1
ATOM 1466 N N . LEU A 1 180 ? -19.325 3.059 39.179 1.00 86.81 180 LEU A N 1
ATOM 1467 C CA . LEU A 1 180 ? -19.690 4.348 38.579 1.00 86.81 180 LEU A CA 1
ATOM 1468 C C . LEU A 1 180 ? -21.131 4.408 38.071 1.00 86.81 180 LEU A C 1
ATOM 1470 O O . LEU A 1 180 ? -21.706 5.492 37.986 1.00 86.81 180 LEU A O 1
ATOM 1474 N N . GLY A 1 181 ? -21.718 3.263 37.732 1.00 88.69 181 GLY A N 1
ATOM 1475 C CA . GLY A 1 181 ? -23.001 3.188 37.047 1.00 88.69 181 GLY A CA 1
ATOM 1476 C C . GLY A 1 181 ? -22.894 3.511 35.553 1.00 88.69 181 GLY A C 1
ATOM 1477 O O . GLY A 1 181 ? -22.149 4.390 35.114 1.00 88.69 181 GLY A O 1
ATOM 1478 N N . LEU A 1 182 ? -23.687 2.802 34.749 1.00 90.06 182 LEU A N 1
ATOM 1479 C CA . LEU A 1 182 ? -23.768 3.016 33.300 1.00 90.06 182 LEU A CA 1
ATOM 1480 C C . LEU A 1 182 ? -24.198 4.442 32.905 1.00 90.06 182 LEU A C 1
ATOM 1482 O O . LEU A 1 182 ? -23.565 4.986 31.998 1.00 90.06 182 LEU A O 1
ATOM 1486 N N . PRO A 1 183 ? -25.153 5.100 33.601 1.00 90.75 183 PRO A N 1
ATOM 1487 C CA . PRO A 1 183 ? -25.548 6.464 33.251 1.00 90.75 183 PRO A CA 1
ATOM 1488 C C . PRO A 1 183 ? -24.397 7.479 33.309 1.00 90.75 183 PRO A C 1
ATOM 1490 O O . PRO A 1 183 ? -24.293 8.347 32.445 1.00 90.75 183 PRO A O 1
ATOM 1493 N N . ALA A 1 184 ? -23.494 7.355 34.289 1.00 89.19 184 ALA A N 1
ATOM 1494 C CA . ALA A 1 184 ? -22.329 8.235 34.409 1.00 89.19 184 ALA A CA 1
ATOM 1495 C C . ALA A 1 184 ? -21.248 7.896 33.369 1.00 89.19 184 ALA A C 1
ATOM 1497 O O . ALA A 1 184 ? -20.675 8.784 32.730 1.00 89.19 184 ALA A O 1
ATOM 1498 N N . LEU A 1 185 ? -20.992 6.600 33.163 1.00 88.88 185 LEU A N 1
ATOM 1499 C CA . LEU A 1 185 ? -19.995 6.121 32.204 1.00 88.88 185 LEU A CA 1
ATOM 1500 C C . LEU A 1 185 ? -20.301 6.583 30.778 1.00 88.88 185 LEU A C 1
ATOM 1502 O O . LEU A 1 185 ? -19.375 6.966 30.064 1.00 88.88 185 LEU A O 1
ATOM 1506 N N . PHE A 1 186 ? -21.576 6.613 30.396 1.00 91.00 186 PHE A N 1
ATOM 1507 C CA . PHE A 1 186 ? -22.019 6.980 29.052 1.00 91.00 186 PHE A CA 1
ATOM 1508 C C . PHE A 1 186 ? -22.520 8.424 28.910 1.00 91.00 186 PHE A C 1
ATOM 1510 O O . PHE A 1 186 ? -22.796 8.843 27.790 1.00 91.00 186 PHE A O 1
ATOM 1517 N N . ASP A 1 187 ? -22.580 9.196 30.002 1.00 90.31 187 ASP A N 1
ATOM 1518 C CA . ASP A 1 187 ? -23.182 10.539 30.023 1.00 90.31 187 ASP A CA 1
ATOM 1519 C C . ASP A 1 187 ? -24.601 10.524 29.434 1.00 90.31 187 ASP A C 1
ATOM 1521 O O . ASP A 1 187 ? -24.892 11.066 28.363 1.00 90.31 187 ASP A O 1
ATOM 1525 N N . GLU A 1 188 ? -25.487 9.817 30.135 1.00 92.56 188 GLU A N 1
ATOM 1526 C CA . GLU A 1 188 ? -26.864 9.567 29.707 1.00 92.56 188 GLU A CA 1
ATOM 1527 C C . GLU A 1 188 ? -27.610 10.846 29.316 1.00 92.56 188 GLU A C 1
ATOM 1529 O O . GLU A 1 188 ? -28.314 10.867 28.307 1.00 92.56 188 GLU A O 1
ATOM 1534 N N . ALA A 1 189 ? -27.422 11.933 30.068 1.00 90.19 189 ALA A N 1
ATOM 1535 C CA . ALA A 1 189 ? -28.054 13.212 29.770 1.00 90.19 189 ALA A CA 1
ATOM 1536 C C . ALA A 1 189 ? -27.642 13.728 28.381 1.00 90.19 189 ALA A C 1
ATOM 1538 O O . ALA A 1 189 ? -28.496 14.140 27.590 1.00 90.19 189 ALA A O 1
ATOM 1539 N N . MET A 1 190 ? -26.348 13.645 28.053 1.00 91.69 190 MET A N 1
ATOM 1540 C CA . MET A 1 190 ? -25.825 14.043 26.747 1.00 91.69 190 MET A CA 1
ATOM 1541 C C . MET A 1 190 ? -26.288 13.103 25.623 1.00 91.69 190 MET A C 1
ATOM 1543 O O . MET A 1 190 ? -26.478 13.536 24.484 1.00 91.69 190 MET A O 1
ATOM 1547 N N . LEU A 1 191 ? -26.478 11.813 25.911 1.00 91.38 191 LEU A N 1
ATOM 1548 C CA . LEU A 1 191 ? -27.017 10.843 24.952 1.00 91.38 191 LEU A CA 1
ATOM 1549 C C . LEU A 1 191 ? -28.488 11.092 24.634 1.00 91.38 191 LEU A C 1
ATOM 1551 O O . LEU A 1 191 ? -28.846 11.184 23.461 1.00 91.38 191 LEU A O 1
ATOM 1555 N N . ILE A 1 192 ? -29.318 11.284 25.659 1.00 89.62 192 ILE A N 1
ATOM 1556 C CA . ILE A 1 192 ? -30.734 11.620 25.494 1.00 89.62 192 ILE A CA 1
ATOM 1557 C C . ILE A 1 192 ? -30.871 12.912 24.687 1.00 89.62 192 ILE A C 1
ATOM 1559 O O . ILE A 1 192 ? -31.660 12.965 23.747 1.00 89.62 192 ILE A O 1
ATOM 1563 N N . GLN A 1 193 ? -30.068 13.936 24.996 1.00 88.00 193 GLN A N 1
ATOM 1564 C CA . GLN A 1 193 ? -30.078 15.193 24.249 1.00 88.00 193 GLN A CA 1
ATOM 1565 C C . GLN A 1 193 ? -29.675 15.009 22.776 1.00 88.00 193 GLN A C 1
ATOM 1567 O O . GLN A 1 193 ? -30.293 15.593 21.888 1.00 88.00 193 GLN A O 1
ATOM 1572 N N . ARG A 1 194 ? -28.646 14.203 22.483 1.00 88.62 194 ARG A N 1
ATOM 1573 C CA . ARG A 1 194 ? -28.253 13.914 21.093 1.00 88.62 194 ARG A CA 1
ATOM 1574 C C . ARG A 1 194 ? -29.352 13.177 20.338 1.00 88.62 194 ARG A C 1
ATOM 1576 O O . ARG A 1 194 ? -29.659 13.558 19.210 1.00 88.62 194 ARG A O 1
ATOM 1583 N N . PHE A 1 195 ? -29.961 12.175 20.966 1.00 87.81 195 PHE A N 1
ATOM 1584 C CA . PHE A 1 195 ? -31.053 11.412 20.374 1.00 87.81 195 PHE A CA 1
ATOM 1585 C C . PHE A 1 195 ? -32.257 12.307 20.056 1.00 87.81 195 PHE A C 1
ATOM 1587 O O . PHE A 1 195 ? -32.772 12.270 18.940 1.00 87.81 195 PHE A O 1
ATOM 1594 N N . THR A 1 196 ? -32.679 13.165 20.993 1.00 85.56 196 THR A N 1
ATOM 1595 C CA . THR A 1 196 ? -33.820 14.070 20.775 1.00 85.56 196 THR A CA 1
ATOM 1596 C C . THR A 1 196 ? -33.550 15.077 19.659 1.00 85.56 196 THR A C 1
ATOM 1598 O O . THR A 1 196 ? -34.455 15.354 18.879 1.00 85.56 196 THR A O 1
ATOM 1601 N N . ILE A 1 197 ? -32.317 15.580 19.525 1.00 85.38 197 ILE A N 1
ATOM 1602 C CA . ILE A 1 197 ? -31.917 16.471 18.422 1.00 85.38 197 ILE A CA 1
ATOM 1603 C C . ILE A 1 197 ? -31.923 15.733 17.074 1.00 85.38 197 ILE A C 1
ATOM 1605 O O . ILE A 1 197 ? -32.371 16.289 16.074 1.00 85.38 197 ILE A O 1
ATOM 1609 N N . GLN A 1 198 ? -31.430 14.493 17.021 1.00 84.19 198 GLN A N 1
ATOM 1610 C CA . GLN A 1 198 ? -31.391 13.701 15.785 1.00 84.19 198 GLN A CA 1
ATOM 1611 C C . GLN A 1 198 ? -32.788 13.260 15.324 1.00 84.19 198 GLN A C 1
ATOM 1613 O O . GLN A 1 198 ? -33.092 13.316 14.131 1.00 84.19 198 GLN A O 1
ATOM 1618 N N . ALA A 1 199 ? -33.638 12.833 16.260 1.00 81.19 199 ALA A N 1
ATOM 1619 C CA . ALA A 1 199 ? -35.014 12.424 15.989 1.00 81.19 199 ALA A CA 1
ATOM 1620 C C . ALA A 1 199 ? -35.934 13.633 15.736 1.00 81.19 199 ALA A C 1
ATOM 1622 O O . ALA A 1 199 ? -36.855 13.568 14.918 1.00 81.19 199 ALA A O 1
ATOM 1623 N N . GLY A 1 200 ? -35.652 14.759 16.392 1.00 71.38 200 GLY A N 1
ATOM 1624 C CA . GLY A 1 200 ? -36.326 16.036 16.209 1.00 71.38 200 GLY A CA 1
ATOM 1625 C C . GLY A 1 200 ? -35.870 16.746 14.937 1.00 71.38 200 GLY A C 1
ATOM 1626 O O . GLY A 1 200 ? -35.143 17.735 14.993 1.00 71.38 200 GLY A O 1
ATOM 1627 N N . LYS A 1 201 ? -36.331 16.299 13.763 1.00 57.75 201 LYS A N 1
ATOM 1628 C CA . LYS A 1 201 ? -36.319 17.183 12.585 1.00 57.75 201 LYS A CA 1
ATOM 1629 C C . LYS A 1 201 ? -37.135 18.444 12.914 1.00 57.75 201 LYS A C 1
ATOM 1631 O O . LYS A 1 201 ? -38.236 18.304 13.451 1.00 57.75 201 LYS A O 1
ATOM 1636 N N . PRO A 1 202 ? -36.661 19.656 12.570 1.00 51.06 202 PRO A N 1
ATOM 1637 C CA . PRO A 1 202 ? -37.417 20.879 12.785 1.00 51.06 202 PRO A CA 1
ATOM 1638 C C . PRO A 1 202 ? -38.555 20.928 11.766 1.00 51.06 202 PRO A C 1
ATOM 1640 O O . PRO A 1 202 ? -38.452 21.548 10.710 1.00 51.06 202 PRO A O 1
ATOM 1643 N N . GLU A 1 203 ? -39.653 20.242 12.058 1.00 51.25 203 GLU A N 1
ATOM 1644 C CA . GLU A 1 203 ? -40.914 20.637 11.470 1.00 51.25 203 GLU A CA 1
ATOM 1645 C C . GLU A 1 203 ? -41.451 21.839 12.232 1.00 51.25 203 GLU A C 1
ATOM 1647 O O . GLU A 1 203 ? -41.686 21.799 13.439 1.00 51.25 203 GLU A O 1
ATOM 1652 N N . SER A 1 204 ? -41.756 22.852 11.429 1.00 48.31 204 SER A N 1
ATOM 1653 C CA . SER A 1 204 ? -42.793 23.850 11.635 1.00 48.31 204 SER A CA 1
ATOM 1654 C C . SER A 1 204 ? -42.377 25.160 12.305 1.00 48.31 204 SER A C 1
ATOM 1656 O O . SER A 1 204 ? -42.089 25.257 13.495 1.00 48.31 204 SER A O 1
ATOM 1658 N N . GLY A 1 205 ? -42.526 26.226 11.518 1.00 52.97 205 GLY A N 1
ATOM 1659 C CA . GLY A 1 205 ? -43.240 27.375 12.043 1.00 52.97 205 GLY A CA 1
ATOM 1660 C C . GLY A 1 205 ? -44.625 26.930 12.524 1.00 52.97 205 GLY A C 1
ATOM 1661 O O . GLY A 1 205 ? -45.332 26.222 11.810 1.00 52.97 205 GLY A O 1
ATOM 1662 N N . GLY A 1 206 ? -44.995 27.360 13.729 1.00 54.38 206 GLY A N 1
ATOM 1663 C CA . GLY A 1 206 ? -46.390 27.414 14.167 1.00 54.38 206 GLY A CA 1
ATOM 1664 C C . GLY A 1 206 ? -46.957 26.232 14.960 1.00 54.38 206 GLY A C 1
ATOM 1665 O O . GLY A 1 206 ? -48.178 26.115 14.987 1.00 54.38 206 GLY A O 1
ATOM 1666 N N . LYS A 1 207 ? -46.157 25.375 15.616 1.00 59.16 207 LYS A N 1
ATOM 1667 C CA . LYS A 1 207 ? -46.690 24.434 16.631 1.00 59.16 207 LYS A CA 1
ATOM 1668 C C . LYS A 1 207 ? -46.716 25.055 18.033 1.00 59.16 207 LYS A C 1
ATOM 1670 O O . LYS A 1 207 ? -45.777 25.748 18.418 1.00 59.16 207 LYS A O 1
ATOM 1675 N N . ASP A 1 208 ? -47.798 24.788 18.765 1.00 73.25 208 ASP A N 1
ATOM 1676 C CA . ASP A 1 208 ? -48.062 25.228 20.140 1.00 73.25 208 ASP A CA 1
ATOM 1677 C C . ASP A 1 208 ? -46.982 24.702 21.113 1.00 73.25 208 ASP A C 1
ATOM 1679 O O . ASP A 1 208 ? -46.506 23.570 20.983 1.00 73.25 208 ASP A O 1
ATOM 1683 N N . LEU A 1 209 ? -46.582 25.512 22.101 1.00 73.69 209 LEU A N 1
ATOM 1684 C CA . LEU A 1 209 ? -45.508 25.195 23.064 1.00 73.69 209 LEU A CA 1
ATOM 1685 C C . LEU A 1 209 ? -45.796 23.906 23.848 1.00 73.69 209 LEU A C 1
ATOM 1687 O O . LEU A 1 209 ? -44.884 23.159 24.206 1.00 73.69 209 LEU A O 1
ATOM 1691 N N . ARG A 1 210 ? -47.080 23.631 24.099 1.00 78.81 210 ARG A N 1
ATOM 1692 C CA . ARG A 1 210 ? -47.534 22.420 24.788 1.00 78.81 210 ARG A CA 1
ATOM 1693 C C . ARG A 1 210 ? -47.263 21.154 23.974 1.00 78.81 210 ARG A C 1
ATOM 1695 O O . ARG A 1 210 ? -46.819 20.157 24.543 1.00 78.81 210 ARG A O 1
ATOM 1702 N N . ASP A 1 211 ? -47.484 21.206 22.664 1.00 77.56 211 ASP A N 1
ATOM 1703 C CA . ASP A 1 211 ? -47.262 20.071 21.763 1.00 77.56 211 ASP A CA 1
ATOM 1704 C C . ASP A 1 211 ? -45.766 19.813 21.560 1.00 77.56 211 ASP A C 1
ATOM 1706 O O . ASP A 1 211 ? -45.334 18.661 21.497 1.00 77.56 211 ASP A O 1
ATOM 1710 N N . GLN A 1 212 ? -44.954 20.877 21.544 1.00 76.06 212 GLN A N 1
ATOM 1711 C CA . GLN A 1 212 ? -43.493 20.766 21.516 1.00 76.06 212 GLN A CA 1
ATOM 1712 C C . GLN A 1 212 ? -42.963 20.054 22.768 1.00 76.06 212 GLN A C 1
ATOM 1714 O O . GLN A 1 212 ? -42.261 19.051 22.639 1.00 76.06 212 GLN A O 1
ATOM 1719 N N . LEU A 1 213 ? -43.372 20.487 23.967 1.00 79.38 213 LEU A N 1
ATOM 1720 C CA . LEU A 1 213 ? -42.991 19.845 25.234 1.00 79.38 213 LEU A CA 1
ATOM 1721 C C . LEU A 1 213 ? -43.461 18.385 25.325 1.00 79.38 213 LEU A C 1
ATOM 1723 O O . LEU A 1 213 ? -42.722 17.525 25.806 1.00 79.38 213 LEU A O 1
ATOM 1727 N N . ALA A 1 214 ? -44.676 18.085 24.853 1.00 82.19 214 ALA A N 1
ATOM 1728 C CA . ALA A 1 214 ? -45.183 16.717 24.811 1.00 82.19 214 ALA A CA 1
ATOM 1729 C C . ALA A 1 214 ? -44.334 15.832 23.882 1.00 82.19 214 ALA A C 1
ATOM 1731 O O . ALA A 1 214 ? -43.928 14.742 24.284 1.00 82.19 214 ALA A O 1
ATOM 1732 N N . SER A 1 215 ? -44.001 16.323 22.683 1.00 82.75 215 SER A N 1
ATOM 1733 C CA . SER A 1 215 ? -43.158 15.597 21.726 1.00 82.75 215 SER A CA 1
ATOM 1734 C C . SER A 1 215 ? -41.732 15.372 22.245 1.00 82.75 215 SER A C 1
ATOM 1736 O O . SER A 1 215 ? -41.199 14.265 22.146 1.00 82.75 215 SER A O 1
ATOM 1738 N N . GLU A 1 216 ? -41.133 16.371 22.895 1.00 82.88 216 GLU A N 1
ATOM 1739 C CA . GLU A 1 216 ? -39.798 16.253 23.479 1.00 82.88 216 GLU A CA 1
ATOM 1740 C C . GLU A 1 216 ? -39.775 15.207 24.603 1.00 82.88 216 GLU A C 1
ATOM 1742 O O . GLU A 1 216 ? -38.875 14.369 24.650 1.00 82.88 216 GLU A O 1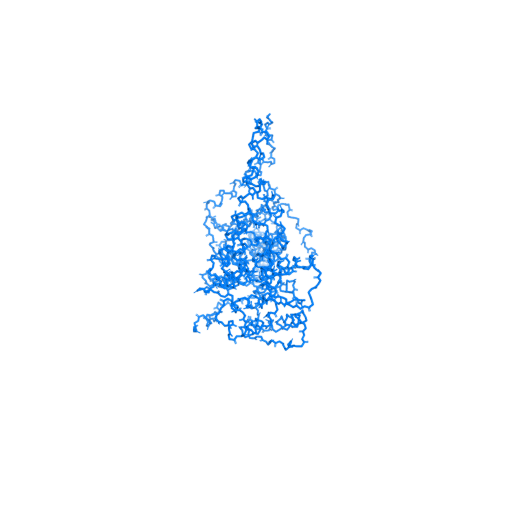
ATOM 1747 N N . ASN A 1 217 ? -40.794 15.189 25.468 1.00 85.88 217 ASN A N 1
ATOM 1748 C CA . ASN A 1 217 ? -40.914 14.180 26.521 1.00 85.88 217 ASN A CA 1
ATOM 1749 C C . ASN A 1 217 ? -41.096 12.764 25.958 1.00 85.88 217 ASN A C 1
ATOM 1751 O O . ASN A 1 217 ? -40.516 11.825 26.502 1.00 85.88 217 ASN A O 1
ATOM 1755 N N . THR A 1 218 ? -41.841 12.596 24.857 1.00 88.00 218 THR A N 1
ATOM 1756 C CA . THR A 1 218 ? -41.955 11.284 24.197 1.00 88.00 218 THR A CA 1
ATOM 1757 C C . THR A 1 218 ? -40.622 10.808 23.625 1.00 88.00 218 THR A C 1
ATOM 1759 O O . THR A 1 218 ? -40.253 9.655 23.839 1.00 88.00 218 THR A O 1
ATOM 1762 N N . LEU A 1 219 ? -39.849 11.699 22.993 1.00 87.75 219 LEU A N 1
ATOM 1763 C CA . LEU A 1 219 ? -38.526 11.367 22.459 1.00 87.75 219 LEU A CA 1
ATOM 1764 C C . LEU A 1 219 ? -37.518 11.049 23.572 1.00 87.75 219 LEU A C 1
ATOM 1766 O O . LEU A 1 219 ? -36.712 10.136 23.423 1.00 87.75 219 LEU A O 1
ATOM 1770 N N . LYS A 1 220 ? -37.579 11.755 24.710 1.00 89.19 220 LYS A N 1
ATOM 1771 C CA . LYS A 1 220 ? -36.758 11.442 25.892 1.00 89.19 220 LYS A CA 1
ATOM 1772 C C . LYS A 1 220 ? -37.095 10.069 26.472 1.00 89.19 220 LYS A C 1
ATOM 1774 O O . LYS A 1 220 ? -36.184 9.318 26.807 1.00 89.19 220 LYS A O 1
ATOM 1779 N N . ALA A 1 221 ? -38.382 9.734 26.577 1.00 90.06 221 ALA A N 1
ATOM 1780 C CA . ALA A 1 221 ? -38.818 8.424 27.055 1.00 90.06 221 ALA A CA 1
ATOM 1781 C C . ALA A 1 221 ? -38.380 7.295 26.106 1.00 90.06 221 ALA A C 1
ATOM 1783 O O . ALA A 1 221 ? -37.919 6.251 26.566 1.00 90.06 221 ALA A O 1
ATOM 1784 N N . GLU A 1 222 ? -38.461 7.519 24.790 1.00 91.31 222 GLU A N 1
ATOM 1785 C CA . GLU A 1 222 ? -37.954 6.579 23.788 1.00 91.31 222 GLU A CA 1
ATOM 1786 C C . GLU A 1 222 ? -36.434 6.393 23.909 1.00 91.31 222 GLU A C 1
ATOM 1788 O O . GLU A 1 222 ? -35.963 5.256 23.972 1.00 91.31 222 GLU A O 1
ATOM 1793 N N . ALA A 1 223 ? -35.673 7.489 24.013 1.00 90.50 223 ALA A N 1
ATOM 1794 C CA . ALA A 1 223 ? -34.224 7.448 24.203 1.00 90.50 223 ALA A CA 1
ATOM 1795 C C . ALA A 1 223 ? -33.844 6.630 25.445 1.00 90.50 223 ALA A C 1
ATOM 1797 O O . ALA A 1 223 ? -33.005 5.736 25.367 1.00 90.50 223 ALA A O 1
ATOM 1798 N N . LEU A 1 224 ? -34.508 6.885 26.578 1.00 92.25 224 LEU A N 1
ATOM 1799 C CA . LEU A 1 224 ? -34.271 6.164 27.828 1.00 92.25 224 LEU A CA 1
ATOM 1800 C C . LEU A 1 224 ? -34.601 4.670 27.692 1.00 92.25 224 LEU A C 1
ATOM 1802 O O . LEU A 1 224 ? -33.849 3.823 28.166 1.00 92.25 224 LEU A O 1
ATOM 1806 N N . SER A 1 225 ? -35.700 4.329 27.009 1.00 93.75 225 SER A N 1
ATOM 1807 C CA . SER A 1 225 ? -36.063 2.933 26.745 1.00 93.75 225 SER A CA 1
ATOM 1808 C C . SER A 1 225 ? -34.980 2.207 25.945 1.00 93.75 225 SER A C 1
ATOM 1810 O O . SER A 1 225 ? -34.628 1.078 26.283 1.00 93.75 225 SER A O 1
ATOM 1812 N N . LYS A 1 226 ? -34.433 2.852 24.909 1.00 93.56 226 LYS A N 1
ATOM 1813 C CA . LYS A 1 226 ? -33.371 2.281 24.069 1.00 93.56 226 LYS A CA 1
ATOM 1814 C C . LYS A 1 226 ? -32.036 2.178 24.811 1.00 93.56 226 LYS A C 1
ATOM 1816 O O . LYS A 1 226 ? -31.348 1.168 24.705 1.00 93.56 226 LYS A O 1
ATOM 1821 N N . LEU A 1 227 ? -31.692 3.176 25.625 1.00 93.62 227 LEU A N 1
ATOM 1822 C CA . LEU A 1 227 ? -30.498 3.130 26.475 1.00 93.62 227 LEU A CA 1
ATOM 1823 C C . LEU A 1 227 ? -30.588 2.024 27.533 1.00 93.62 227 LEU A C 1
ATOM 1825 O O . LEU A 1 227 ? -29.606 1.323 27.762 1.00 93.62 227 LEU A O 1
ATOM 1829 N N . ASN A 1 228 ? -31.765 1.792 28.118 1.00 92.88 228 ASN A N 1
ATOM 1830 C CA . ASN A 1 228 ? -31.970 0.682 29.049 1.00 92.88 228 ASN A CA 1
ATOM 1831 C C . ASN A 1 228 ? -31.723 -0.685 28.391 1.00 92.88 228 ASN A C 1
ATOM 1833 O O . ASN A 1 228 ? -31.163 -1.573 29.033 1.00 92.88 228 ASN A O 1
ATOM 1837 N N . GLU A 1 229 ? -32.081 -0.864 27.115 1.00 94.12 229 GLU A N 1
ATOM 1838 C CA . GLU A 1 229 ? -31.740 -2.082 26.367 1.00 94.12 229 GLU A CA 1
ATOM 1839 C C . GLU A 1 229 ? -30.219 -2.266 26.255 1.00 94.12 229 GLU A C 1
ATOM 1841 O O . GLU A 1 229 ? -29.701 -3.342 26.565 1.00 94.12 229 GLU A O 1
ATOM 1846 N N . VAL A 1 230 ? -29.487 -1.202 25.904 1.00 94.31 230 VAL A N 1
ATOM 1847 C CA . VAL A 1 230 ? -28.013 -1.207 25.870 1.00 94.31 230 VAL A CA 1
ATOM 1848 C C . VAL A 1 230 ? -27.434 -1.555 27.242 1.00 94.31 230 VAL A C 1
ATOM 1850 O O . VAL A 1 230 ? -26.515 -2.369 27.345 1.00 94.31 230 VAL A O 1
ATOM 1853 N N . TYR A 1 231 ? -27.971 -0.971 28.311 1.00 93.62 231 TYR A N 1
ATOM 1854 C CA . TYR A 1 231 ? -27.474 -1.196 29.664 1.00 93.62 231 TYR A CA 1
ATOM 1855 C C . TYR A 1 231 ? -27.699 -2.619 30.156 1.00 93.62 231 TYR A C 1
ATOM 1857 O O . TYR A 1 231 ? -26.797 -3.196 30.764 1.00 93.62 231 TYR A O 1
ATOM 1865 N N . ASN A 1 232 ? -28.858 -3.200 29.848 1.00 92.56 232 ASN A N 1
ATOM 1866 C CA . ASN A 1 232 ? -29.145 -4.593 30.166 1.00 92.56 232 ASN A CA 1
ATOM 1867 C C . ASN A 1 232 ? -28.124 -5.519 29.492 1.00 92.56 232 ASN A C 1
ATOM 1869 O O . ASN A 1 232 ? -27.539 -6.363 30.167 1.00 92.56 232 ASN A O 1
ATOM 1873 N N . LEU A 1 233 ? -27.821 -5.294 28.206 1.00 93.31 233 LEU A N 1
ATOM 1874 C CA . LEU A 1 233 ? -26.787 -6.049 27.488 1.00 93.31 233 LEU A CA 1
ATOM 1875 C C . LEU A 1 233 ? -25.398 -5.869 28.121 1.00 93.31 233 LEU A C 1
ATOM 1877 O O . LEU A 1 233 ? -24.653 -6.832 28.279 1.00 93.31 233 LEU A O 1
ATOM 1881 N N . LEU A 1 234 ? -25.038 -4.650 28.534 1.00 91.44 234 LEU A N 1
ATOM 1882 C CA . LEU A 1 234 ? -23.748 -4.369 29.178 1.00 91.44 234 LEU A CA 1
ATOM 1883 C C . LEU A 1 234 ? -23.578 -5.027 30.553 1.00 91.44 234 LEU A C 1
ATOM 1885 O O . LEU A 1 234 ? -22.435 -5.201 30.987 1.00 91.44 234 LEU A O 1
ATOM 1889 N N . GLN A 1 235 ? -24.671 -5.402 31.218 1.00 88.00 235 GLN A N 1
ATOM 1890 C CA . GLN A 1 235 ? -24.657 -6.128 32.489 1.00 88.00 235 GLN A CA 1
ATOM 1891 C C . GLN A 1 235 ? -24.609 -7.654 32.318 1.00 88.00 235 GLN A C 1
ATOM 1893 O O . GLN A 1 235 ? -24.316 -8.356 33.287 1.00 88.00 235 GLN A O 1
ATOM 1898 N N . GLU A 1 236 ? -24.831 -8.180 31.108 1.00 89.06 236 GLU A N 1
ATOM 1899 C CA . GLU A 1 236 ? -24.705 -9.613 30.831 1.00 89.06 236 GLU A CA 1
ATOM 1900 C C . GLU A 1 236 ? -23.261 -10.093 31.060 1.00 89.06 236 GLU A C 1
ATOM 1902 O O . GLU A 1 236 ? -22.280 -9.418 30.707 1.00 89.06 236 GLU A O 1
ATOM 1907 N N . SER A 1 237 ? -23.120 -11.287 31.646 1.00 78.94 237 SER A N 1
ATOM 1908 C CA . SER A 1 237 ? -21.819 -11.926 31.876 1.00 78.94 237 SER A CA 1
ATOM 1909 C C . SER A 1 237 ? -21.097 -12.207 30.558 1.00 78.94 237 SER A C 1
ATOM 1911 O O . SER A 1 237 ? -19.916 -11.884 30.430 1.00 78.94 237 SER A O 1
ATOM 1913 N N . GLU A 1 238 ? -21.824 -12.718 29.563 1.00 85.94 238 GLU A N 1
ATOM 1914 C CA . GLU A 1 238 ? -21.342 -12.951 28.203 1.00 85.94 238 GLU A CA 1
ATOM 1915 C C . GLU A 1 238 ? -21.951 -11.936 27.236 1.00 85.94 238 GLU A C 1
ATOM 1917 O O . GLU A 1 238 ? -23.152 -11.935 26.984 1.00 85.94 238 GLU A O 1
ATOM 1922 N N . LEU A 1 239 ? -21.110 -11.071 26.668 1.00 87.88 239 LEU A N 1
ATOM 1923 C CA . LEU A 1 239 ? -21.552 -10.045 25.730 1.00 87.88 239 LEU A CA 1
ATOM 1924 C C . LEU A 1 239 ? -21.703 -10.597 24.318 1.00 87.88 239 LEU A C 1
ATOM 1926 O O . LEU A 1 239 ? -20.739 -11.049 23.699 1.00 87.88 239 LEU A O 1
ATOM 1930 N N . ASN A 1 240 ? -22.888 -10.421 23.739 1.00 91.69 240 ASN A N 1
ATOM 1931 C CA . ASN A 1 240 ? -23.047 -10.518 22.295 1.00 91.69 240 ASN A CA 1
ATOM 1932 C C . ASN A 1 240 ? -22.774 -9.156 21.641 1.00 91.69 240 ASN A C 1
ATOM 1934 O O . ASN A 1 240 ? -23.680 -8.334 21.490 1.00 91.69 240 ASN A O 1
ATOM 1938 N N . PHE A 1 241 ? -21.533 -8.932 21.205 1.00 92.81 241 PHE A N 1
ATOM 1939 C CA . PHE A 1 241 ? -21.114 -7.657 20.605 1.00 92.81 241 PHE A CA 1
ATOM 1940 C C . PHE A 1 241 ? -21.937 -7.251 19.373 1.00 92.81 241 PHE A C 1
ATOM 1942 O O . PHE A 1 241 ? -22.220 -6.074 19.183 1.00 92.81 241 PHE A O 1
ATOM 1949 N N . GLY A 1 242 ? -22.415 -8.217 18.580 1.00 91.25 242 GLY A N 1
ATOM 1950 C CA . GLY A 1 242 ? -23.275 -7.930 17.429 1.00 91.25 242 GLY A CA 1
ATOM 1951 C C . GLY A 1 242 ? -24.700 -7.500 17.803 1.00 91.25 242 GLY A C 1
ATOM 1952 O O . GLY A 1 242 ? -25.371 -6.843 17.005 1.00 91.25 242 GLY A O 1
ATOM 1953 N N . LYS A 1 243 ? -25.203 -7.882 18.984 1.00 94.06 243 LYS A N 1
ATOM 1954 C CA . LYS A 1 243 ? -26.447 -7.326 19.542 1.00 94.06 243 LYS A CA 1
ATOM 1955 C C . LYS A 1 243 ? -26.194 -5.957 20.166 1.00 94.06 243 LYS A C 1
ATOM 1957 O O . LYS A 1 243 ? -26.960 -5.043 19.892 1.00 94.06 243 LYS A O 1
ATOM 1962 N N . LEU A 1 244 ? -25.103 -5.814 20.922 1.00 94.69 244 LEU A N 1
ATOM 1963 C CA . LEU A 1 244 ? -24.731 -4.556 21.569 1.00 94.69 244 LEU A CA 1
ATOM 1964 C C . LEU A 1 244 ? -24.558 -3.421 20.554 1.00 94.69 244 LEU A C 1
ATOM 1966 O O . LEU A 1 244 ? -25.159 -2.370 20.725 1.00 94.69 244 LEU A O 1
ATOM 1970 N N . GLU A 1 245 ? -23.807 -3.644 19.472 1.00 94.69 245 GLU A N 1
ATOM 1971 C CA . GLU A 1 245 ? -23.605 -2.630 18.428 1.00 94.69 245 GLU A CA 1
ATOM 1972 C C . GLU A 1 245 ? -24.931 -2.159 17.818 1.00 94.69 245 GLU A C 1
ATOM 1974 O O . GLU A 1 245 ? -25.121 -0.965 17.609 1.00 94.69 245 GLU A O 1
ATOM 1979 N N . ARG A 1 246 ? -25.866 -3.085 17.562 1.00 95.00 246 ARG A N 1
ATOM 1980 C CA . ARG A 1 246 ? -27.187 -2.745 17.015 1.00 95.00 246 ARG A CA 1
ATOM 1981 C C . ARG A 1 246 ? -28.017 -1.938 18.006 1.00 95.00 246 ARG A C 1
ATOM 1983 O O . ARG A 1 246 ? -28.517 -0.889 17.629 1.00 95.00 246 ARG A O 1
ATOM 1990 N N . ALA A 1 247 ? -28.083 -2.373 19.264 1.00 95.44 247 ALA A N 1
ATOM 1991 C CA . ALA A 1 247 ? -28.797 -1.645 20.310 1.00 95.44 247 ALA A CA 1
ATOM 1992 C C . ALA A 1 247 ? -28.216 -0.233 20.520 1.00 95.44 247 ALA A C 1
ATOM 1994 O O . ALA A 1 247 ? -28.958 0.739 20.636 1.00 95.44 247 ALA A O 1
ATOM 1995 N N . MET A 1 248 ? -26.885 -0.097 20.503 1.00 95.44 248 MET A N 1
ATOM 1996 C CA . MET A 1 248 ? -26.210 1.201 20.585 1.00 95.44 248 MET A CA 1
ATOM 1997 C C . MET A 1 248 ? -26.528 2.091 19.376 1.00 95.44 248 MET A C 1
ATOM 1999 O O . MET A 1 248 ? -26.769 3.286 19.543 1.00 95.44 248 MET A O 1
ATOM 2003 N N . ALA A 1 249 ? -26.562 1.528 18.165 1.00 93.62 249 ALA A N 1
ATOM 2004 C CA . ALA A 1 249 ? -26.890 2.277 16.955 1.00 93.62 249 ALA A CA 1
ATOM 2005 C C . ALA A 1 249 ? -28.355 2.742 16.972 1.00 93.62 249 ALA A C 1
ATOM 2007 O O . ALA A 1 249 ? -28.638 3.903 16.686 1.00 93.62 249 ALA A O 1
ATOM 2008 N N . ASP A 1 250 ? -29.277 1.873 17.395 1.00 92.31 250 ASP A N 1
ATOM 2009 C CA . ASP A 1 250 ? -30.702 2.193 17.526 1.00 92.31 250 ASP A CA 1
ATOM 2010 C C . ASP A 1 250 ? -30.951 3.304 18.564 1.00 92.31 250 ASP A C 1
ATOM 2012 O O . ASP A 1 250 ? -31.875 4.111 18.403 1.00 92.31 250 ASP A O 1
ATOM 2016 N N . ALA A 1 251 ? -30.098 3.380 19.594 1.00 91.81 251 ALA A N 1
ATOM 2017 C CA . ALA A 1 251 ? -30.065 4.431 20.611 1.00 91.81 251 ALA A CA 1
ATOM 2018 C C . ALA A 1 251 ? -29.325 5.719 20.178 1.00 91.81 251 ALA A C 1
ATOM 2020 O O . ALA A 1 251 ? -29.197 6.642 20.982 1.00 91.81 251 ALA A O 1
ATOM 2021 N N . GLY A 1 252 ? -28.838 5.817 18.933 1.00 89.94 252 GLY A N 1
ATOM 2022 C CA . GLY A 1 252 ? -28.144 7.008 18.415 1.00 89.94 252 GLY A CA 1
ATOM 2023 C C . GLY A 1 252 ? -26.719 7.201 18.951 1.00 89.94 252 GLY A C 1
ATOM 2024 O O . GLY A 1 252 ? -26.198 8.318 18.962 1.00 89.94 252 GLY A O 1
ATOM 2025 N N . MET A 1 253 ? -26.070 6.127 19.411 1.00 94.25 253 MET A N 1
ATOM 2026 C CA . MET A 1 253 ? -24.736 6.151 20.028 1.00 94.25 253 MET A CA 1
ATOM 2027 C C . MET A 1 253 ? -23.593 5.999 19.004 1.00 94.25 253 MET A C 1
ATOM 2029 O O . MET A 1 253 ? -22.577 5.357 19.281 1.00 94.25 253 MET A O 1
ATOM 2033 N N . ASP A 1 254 ? -23.737 6.563 17.800 1.00 92.06 254 ASP A N 1
ATOM 2034 C CA . ASP A 1 254 ? -22.770 6.397 16.698 1.00 92.06 254 ASP A CA 1
ATOM 2035 C C . ASP A 1 254 ? -21.345 6.834 17.083 1.00 92.06 254 ASP A C 1
ATOM 2037 O O . ASP A 1 254 ? -20.352 6.233 16.661 1.00 92.06 254 ASP A O 1
ATOM 2041 N N . LEU A 1 255 ? -21.233 7.880 17.908 1.00 92.25 255 LEU A N 1
ATOM 2042 C CA . LEU A 1 255 ? -19.947 8.390 18.379 1.00 92.25 255 LEU A CA 1
ATOM 2043 C C . LEU A 1 255 ? -19.272 7.395 19.330 1.00 92.25 255 LEU A C 1
ATOM 2045 O O . LEU A 1 255 ? -18.070 7.157 19.229 1.00 92.25 255 LEU A O 1
ATOM 2049 N N . GLU A 1 256 ? -20.035 6.812 20.250 1.00 94.62 256 GLU A N 1
ATOM 2050 C CA . GLU A 1 256 ? -19.556 5.824 21.213 1.00 94.62 256 GLU A CA 1
ATOM 2051 C C . GLU A 1 256 ? -19.129 4.547 20.497 1.00 94.62 256 GLU A C 1
ATOM 2053 O O . GLU A 1 256 ? -18.036 4.051 20.766 1.00 94.62 256 GLU A O 1
ATOM 2058 N N . ILE A 1 257 ? -19.926 4.078 19.530 1.00 95.25 257 ILE A N 1
ATOM 2059 C CA . ILE A 1 257 ? -19.565 2.958 18.652 1.00 95.25 257 ILE A CA 1
ATOM 2060 C C . ILE A 1 257 ? -18.236 3.260 17.959 1.00 95.25 257 ILE A C 1
ATOM 2062 O O . ILE A 1 257 ? -17.285 2.493 18.092 1.00 95.25 257 ILE A O 1
ATOM 2066 N N . SER A 1 258 ? -18.121 4.412 17.292 1.00 94.56 258 SER A N 1
ATOM 2067 C CA . SER A 1 258 ? -16.890 4.785 16.591 1.00 94.56 258 SER A CA 1
ATOM 2068 C C . SER A 1 258 ? -15.682 4.882 17.530 1.00 94.56 258 SER A C 1
ATOM 2070 O O . SER A 1 258 ? -14.570 4.548 17.118 1.00 94.56 258 SER A O 1
ATOM 2072 N N . ASN A 1 259 ? -15.863 5.355 18.765 1.00 93.94 259 ASN A N 1
ATOM 2073 C CA . ASN A 1 259 ? -14.787 5.452 19.752 1.00 93.94 259 ASN A CA 1
ATOM 2074 C C . ASN A 1 259 ? -14.347 4.072 20.251 1.00 93.94 259 ASN A C 1
ATOM 2076 O O . ASN A 1 259 ? -13.145 3.820 20.345 1.00 93.94 259 ASN A O 1
ATOM 2080 N N . ILE A 1 260 ? -15.301 3.180 20.528 1.00 95.56 260 ILE A N 1
ATOM 2081 C CA . ILE A 1 260 ? -15.046 1.796 20.939 1.00 95.56 260 ILE A CA 1
ATOM 2082 C C . ILE A 1 260 ? -14.329 1.038 19.820 1.00 95.56 260 ILE A C 1
ATOM 2084 O O . ILE A 1 260 ? -13.269 0.460 20.053 1.00 95.56 260 ILE A O 1
ATOM 2088 N N . GLU A 1 261 ? -14.848 1.093 18.592 1.00 95.56 261 GLU A N 1
ATOM 2089 C CA . GLU A 1 261 ? -14.236 0.437 17.435 1.00 95.56 261 GLU A CA 1
ATOM 2090 C C . GLU A 1 261 ? -12.819 0.956 17.182 1.00 95.56 261 GLU A C 1
ATOM 2092 O O . GLU A 1 261 ? -11.897 0.169 16.974 1.00 95.56 261 GLU A O 1
ATOM 2097 N N . LYS A 1 262 ? -12.617 2.279 17.241 1.00 94.94 262 LYS A N 1
ATOM 2098 C CA . LYS A 1 262 ? -11.292 2.884 17.073 1.00 94.94 262 LYS A CA 1
ATOM 2099 C C . LYS A 1 262 ? -10.316 2.412 18.148 1.00 94.94 262 LYS A C 1
ATOM 2101 O O . LYS A 1 262 ? -9.222 1.975 17.802 1.00 94.94 262 LYS A O 1
ATOM 2106 N N . ALA A 1 263 ? -10.716 2.460 19.419 1.00 94.62 263 ALA A N 1
ATOM 2107 C CA . ALA A 1 263 ? -9.880 2.003 20.524 1.00 94.62 263 ALA A CA 1
ATOM 2108 C C . ALA A 1 263 ? -9.522 0.515 20.380 1.00 94.62 263 ALA A C 1
ATOM 2110 O O . ALA A 1 263 ? -8.368 0.136 20.554 1.00 94.62 263 ALA A O 1
ATOM 2111 N N . GLY A 1 264 ? -10.483 -0.319 19.980 1.00 95.56 264 GLY A N 1
ATOM 2112 C CA . GLY A 1 264 ? -10.253 -1.739 19.735 1.00 95.56 264 GLY A CA 1
ATOM 2113 C C . GLY A 1 264 ? -9.313 -2.014 18.560 1.00 95.56 264 GLY A C 1
ATOM 2114 O O . GLY A 1 264 ? -8.422 -2.853 18.666 1.00 95.56 264 GLY A O 1
ATOM 2115 N N . ILE A 1 265 ? -9.463 -1.286 17.447 1.00 95.75 265 ILE A N 1
ATOM 2116 C CA . ILE A 1 265 ? -8.559 -1.373 16.288 1.00 95.75 265 ILE A CA 1
ATOM 2117 C C . ILE A 1 265 ? -7.141 -0.931 16.671 1.00 95.75 265 ILE A C 1
ATOM 2119 O O . ILE A 1 265 ? -6.168 -1.564 16.252 1.00 95.75 265 ILE A O 1
ATOM 2123 N N . ASP A 1 266 ? -7.011 0.128 17.471 1.00 94.38 266 ASP A N 1
ATOM 2124 C CA . ASP A 1 266 ? -5.722 0.597 17.978 1.00 94.38 266 ASP A CA 1
ATOM 2125 C C . ASP A 1 266 ? -5.066 -0.458 18.892 1.00 94.38 266 ASP A C 1
ATOM 2127 O O . ASP A 1 266 ? -3.866 -0.709 18.765 1.00 94.38 266 ASP A O 1
ATOM 2131 N N . GLU A 1 267 ? -5.833 -1.153 19.739 1.00 94.19 267 GLU A N 1
ATOM 2132 C CA . GLU A 1 267 ? -5.310 -2.262 20.550 1.00 94.19 267 GLU A CA 1
ATOM 2133 C C . GLU A 1 267 ? -4.912 -3.477 19.696 1.00 94.19 267 GLU A C 1
ATOM 2135 O O . GLU A 1 267 ? -3.840 -4.043 19.908 1.00 94.19 267 GLU A O 1
ATOM 2140 N N . VAL A 1 268 ? -5.676 -3.832 18.653 1.00 94.75 268 VAL A N 1
ATOM 2141 C CA . VAL A 1 268 ? -5.256 -4.859 17.676 1.00 94.75 268 VAL A CA 1
ATOM 2142 C C . VAL A 1 268 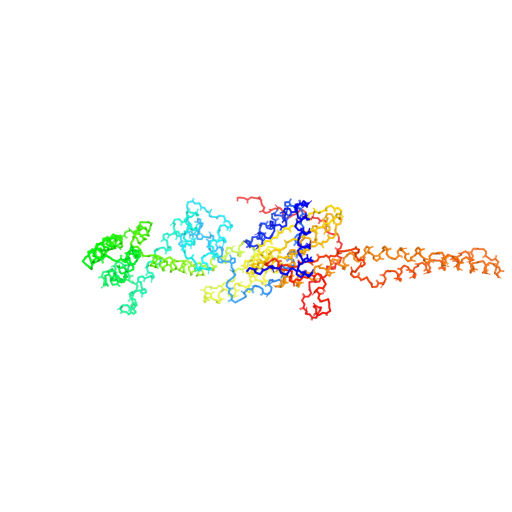? -3.946 -4.469 16.995 1.00 94.75 268 VAL A C 1
ATOM 2144 O O . VAL A 1 268 ? -3.042 -5.297 16.865 1.00 94.75 268 VAL A O 1
ATOM 2147 N N . ARG A 1 269 ? -3.797 -3.202 16.596 1.00 94.44 269 ARG A N 1
ATOM 2148 C CA . ARG A 1 269 ? -2.549 -2.688 16.018 1.00 94.44 269 ARG A CA 1
ATOM 2149 C C . ARG A 1 269 ? -1.382 -2.822 16.998 1.00 94.44 269 ARG A C 1
ATOM 2151 O O . ARG A 1 269 ? -0.305 -3.269 16.604 1.00 94.44 269 ARG A O 1
ATOM 2158 N N . ASN A 1 270 ? -1.583 -2.439 18.256 1.00 92.69 270 ASN A N 1
ATOM 2159 C CA . ASN A 1 270 ? -0.563 -2.547 19.298 1.00 92.69 270 ASN A CA 1
ATOM 2160 C C . ASN A 1 270 ? -0.190 -4.005 19.564 1.00 92.69 270 ASN A C 1
ATOM 2162 O O . ASN A 1 270 ? 0.992 -4.313 19.706 1.00 92.69 270 ASN A O 1
ATOM 2166 N N . TYR A 1 271 ? -1.172 -4.906 19.559 1.00 93.31 271 TYR A N 1
ATOM 2167 C CA . TYR A 1 271 ? -0.959 -6.338 19.715 1.00 93.31 271 TYR A CA 1
ATOM 2168 C C . TYR A 1 271 ? -0.096 -6.902 18.576 1.00 93.31 271 TYR A C 1
ATOM 2170 O O . TYR A 1 271 ? 0.931 -7.524 18.839 1.00 93.31 271 TYR A O 1
ATOM 2178 N N . ILE A 1 272 ? -0.423 -6.598 17.313 1.00 92.94 272 ILE A N 1
ATOM 2179 C CA . ILE A 1 272 ? 0.390 -6.996 16.146 1.00 92.94 272 ILE A CA 1
ATOM 2180 C C . ILE A 1 272 ? 1.839 -6.512 16.296 1.00 92.94 272 ILE A C 1
ATOM 2182 O O . ILE A 1 272 ? 2.780 -7.274 16.084 1.00 92.94 272 ILE A O 1
ATOM 2186 N N . ARG A 1 273 ? 2.035 -5.254 16.705 1.00 91.25 273 ARG A N 1
ATOM 2187 C CA . ARG A 1 273 ? 3.376 -4.687 16.907 1.00 91.25 273 ARG A CA 1
ATOM 2188 C C . ARG A 1 273 ? 4.126 -5.372 18.037 1.00 91.25 273 ARG A C 1
ATOM 2190 O O . ARG A 1 273 ? 5.284 -5.736 17.851 1.00 91.25 273 ARG A O 1
ATOM 2197 N N . LYS A 1 274 ? 3.474 -5.591 19.180 1.00 89.94 274 LYS A N 1
ATOM 2198 C CA . LYS A 1 274 ? 4.062 -6.245 20.356 1.00 89.94 274 LYS A CA 1
ATOM 2199 C C . LYS A 1 274 ? 4.613 -7.631 20.022 1.00 89.94 274 LYS A C 1
ATOM 2201 O O . LYS A 1 274 ? 5.698 -7.972 20.478 1.00 89.94 274 LYS A O 1
ATOM 2206 N N . TYR A 1 275 ? 3.906 -8.392 19.190 1.00 90.56 275 TYR A N 1
ATOM 2207 C CA . TYR A 1 275 ? 4.300 -9.748 18.796 1.00 90.56 275 TYR A CA 1
ATOM 2208 C C . TYR A 1 275 ? 5.032 -9.816 17.447 1.00 90.56 275 TYR A C 1
ATOM 2210 O O . TYR A 1 275 ? 5.265 -10.903 16.920 1.00 90.56 275 TYR A O 1
ATOM 2218 N N . SER A 1 276 ? 5.478 -8.674 16.913 1.00 90.94 276 SER A N 1
ATOM 2219 C CA . SER A 1 276 ? 6.169 -8.605 15.618 1.00 90.94 276 SER A CA 1
ATOM 2220 C C . SER A 1 276 ? 7.500 -9.362 15.564 1.00 90.94 276 SER A C 1
ATOM 2222 O O . SER A 1 276 ? 7.933 -9.773 14.489 1.00 90.94 276 SER A O 1
ATOM 2224 N N . VAL A 1 277 ? 8.125 -9.616 16.718 1.00 91.56 277 VAL A N 1
ATOM 2225 C CA . VAL A 1 277 ? 9.319 -10.472 16.833 1.00 91.56 277 VAL A CA 1
ATOM 2226 C C . VAL A 1 277 ? 9.002 -11.928 16.471 1.00 91.56 277 VAL A C 1
ATOM 2228 O O . VAL A 1 277 ? 9.833 -12.599 15.861 1.00 91.56 277 VAL A O 1
ATOM 2231 N N . THR A 1 278 ? 7.800 -12.416 16.789 1.00 90.06 278 THR A N 1
ATOM 2232 C CA . THR A 1 278 ? 7.353 -13.753 16.377 1.00 90.06 278 THR A CA 1
ATOM 2233 C C . THR A 1 278 ? 7.219 -13.815 14.858 1.00 90.06 278 THR A C 1
ATOM 2235 O O . THR A 1 278 ? 7.786 -14.708 14.235 1.00 90.06 278 THR A O 1
ATOM 2238 N N . GLY A 1 279 ? 6.584 -12.810 14.244 1.00 91.12 279 GLY A N 1
ATOM 2239 C CA . GLY A 1 279 ? 6.532 -12.704 12.784 1.00 91.12 279 GLY A CA 1
ATOM 2240 C C . GLY A 1 279 ? 7.912 -12.557 12.139 1.00 91.12 279 GLY A C 1
ATOM 2241 O O . GLY A 1 279 ? 8.139 -13.095 11.061 1.00 91.12 279 GLY A O 1
ATOM 2242 N N . ALA A 1 280 ? 8.869 -11.898 12.803 1.00 92.69 280 ALA A N 1
ATOM 2243 C CA . ALA A 1 280 ? 10.242 -11.821 12.313 1.00 92.69 280 ALA A CA 1
ATOM 2244 C C . ALA A 1 280 ? 10.869 -13.218 12.184 1.00 92.69 280 ALA A C 1
ATOM 2246 O O . ALA A 1 280 ? 11.432 -13.531 11.141 1.00 92.69 280 ALA A O 1
ATOM 2247 N N . ARG A 1 281 ? 10.711 -14.102 13.177 1.00 91.69 281 ARG A N 1
ATOM 2248 C CA . ARG A 1 281 ? 11.235 -15.481 13.097 1.00 91.69 281 ARG A CA 1
ATOM 2249 C C . ARG A 1 281 ? 10.701 -16.235 11.876 1.00 91.69 281 ARG A C 1
ATOM 2251 O O . ARG A 1 281 ? 11.487 -16.845 11.156 1.00 91.69 281 ARG A O 1
ATOM 2258 N N . GLU A 1 282 ? 9.410 -16.109 11.589 1.00 90.81 282 GLU A N 1
ATOM 2259 C CA . GLU A 1 282 ? 8.800 -16.726 10.406 1.00 90.81 282 GLU A CA 1
ATOM 2260 C C . GLU A 1 282 ? 9.297 -16.114 9.088 1.00 90.81 282 GLU A C 1
ATOM 2262 O O . GLU A 1 282 ? 9.604 -16.832 8.133 1.00 90.81 282 GLU A O 1
ATOM 2267 N N . VAL A 1 283 ? 9.471 -14.789 9.036 1.00 92.25 283 VAL A N 1
ATOM 2268 C CA . VAL A 1 283 ? 10.101 -14.111 7.888 1.00 92.25 283 VAL A CA 1
ATOM 2269 C C . VAL A 1 283 ? 11.532 -14.613 7.681 1.00 92.25 283 VAL A C 1
ATOM 2271 O O . VAL A 1 283 ? 11.923 -14.903 6.549 1.00 92.25 283 VAL A O 1
ATOM 2274 N N . ALA A 1 284 ? 12.308 -14.752 8.756 1.00 92.56 284 ALA A N 1
ATOM 2275 C CA . ALA A 1 284 ? 13.659 -15.296 8.706 1.00 92.56 284 ALA A CA 1
ATOM 2276 C C . ALA A 1 284 ? 13.678 -16.705 8.102 1.00 92.56 284 ALA A C 1
ATOM 2278 O O . ALA A 1 284 ? 14.423 -16.944 7.151 1.00 92.56 284 ALA A O 1
ATOM 2279 N N . ASN A 1 285 ? 12.800 -17.595 8.567 1.00 90.69 285 ASN A N 1
ATOM 2280 C CA . ASN A 1 285 ? 12.672 -18.948 8.027 1.00 90.69 285 ASN A CA 1
ATOM 2281 C C . ASN A 1 285 ? 12.314 -18.936 6.532 1.00 90.69 285 ASN A C 1
ATOM 2283 O O . ASN A 1 285 ? 12.948 -19.621 5.730 1.00 90.69 285 ASN A O 1
ATOM 2287 N N . ARG A 1 286 ? 11.341 -18.107 6.128 1.00 88.94 286 ARG A N 1
ATOM 2288 C CA . ARG A 1 286 ? 10.871 -18.020 4.735 1.00 88.94 286 ARG A CA 1
ATOM 2289 C C . ARG A 1 286 ? 11.951 -17.549 3.760 1.00 88.94 286 ARG A C 1
ATOM 2291 O O . ARG A 1 286 ? 12.018 -18.036 2.629 1.00 88.94 286 ARG A O 1
ATOM 2298 N N . TYR A 1 287 ? 12.771 -16.585 4.173 1.00 89.81 287 TYR A N 1
ATOM 2299 C CA . TYR A 1 287 ? 13.769 -15.947 3.309 1.00 89.81 287 TYR A CA 1
ATOM 2300 C C . TYR A 1 287 ? 15.208 -16.405 3.570 1.00 89.81 287 TYR A C 1
ATOM 2302 O O . TYR A 1 287 ? 16.124 -15.827 2.984 1.00 89.81 287 TYR A O 1
ATOM 2310 N N . GLU A 1 288 ? 15.397 -17.444 4.391 1.00 90.56 288 GLU A N 1
ATOM 2311 C CA . GLU A 1 288 ? 16.711 -17.974 4.788 1.00 90.56 288 GLU A CA 1
ATOM 2312 C C . GLU A 1 288 ? 17.606 -16.897 5.427 1.00 90.56 288 GLU A C 1
ATOM 2314 O O . GLU A 1 288 ? 18.790 -16.767 5.116 1.00 90.56 288 GLU A O 1
ATOM 2319 N N . LEU A 1 289 ? 17.020 -16.084 6.307 1.00 91.69 289 LEU A N 1
ATOM 2320 C CA . LEU A 1 289 ? 17.723 -15.068 7.087 1.00 91.69 289 LEU A CA 1
ATOM 2321 C C . LEU A 1 289 ? 17.888 -15.546 8.531 1.00 91.69 289 LEU A C 1
ATOM 2323 O O . LEU A 1 289 ? 17.053 -16.268 9.068 1.00 91.69 289 LEU A O 1
ATOM 2327 N N . VAL A 1 290 ? 18.933 -15.077 9.203 1.00 90.94 290 VAL A N 1
ATOM 2328 C CA . VAL A 1 290 ? 19.140 -15.317 10.632 1.00 90.94 290 VAL A CA 1
ATOM 2329 C C . VAL A 1 290 ? 18.468 -14.202 11.430 1.00 90.94 290 VAL A C 1
ATOM 2331 O O . VAL A 1 290 ? 18.861 -13.033 11.337 1.00 90.94 290 VAL A O 1
ATOM 2334 N N . CYS A 1 291 ? 17.460 -14.555 12.232 1.00 90.69 291 CYS A N 1
ATOM 2335 C CA . CYS A 1 291 ? 16.852 -13.631 13.188 1.00 90.69 291 CYS A CA 1
ATOM 2336 C C . CYS A 1 291 ? 17.821 -13.370 14.355 1.00 90.69 291 CYS A C 1
ATOM 2338 O O . CYS A 1 291 ? 18.221 -14.327 15.020 1.00 90.69 291 CYS A O 1
ATOM 2340 N N . PRO A 1 292 ? 18.210 -12.111 14.635 1.00 89.75 292 PRO A N 1
ATOM 2341 C CA . PRO A 1 292 ? 19.044 -11.813 15.795 1.00 89.75 292 PRO A CA 1
ATOM 2342 C C . PRO A 1 292 ? 18.303 -12.137 17.100 1.00 89.75 292 PRO A C 1
ATOM 2344 O O . PRO A 1 292 ? 17.075 -12.044 17.172 1.00 89.75 292 PRO A O 1
ATOM 2347 N N . SER A 1 293 ? 19.054 -12.494 18.144 1.00 86.56 293 SER A N 1
ATOM 2348 C CA . SER A 1 293 ? 18.492 -12.657 19.487 1.00 86.56 293 SER A CA 1
ATOM 2349 C C . SER A 1 293 ? 18.163 -11.286 20.077 1.00 86.56 293 SER A C 1
ATOM 2351 O O . SER A 1 293 ? 19.047 -10.444 20.220 1.00 86.56 293 SER A O 1
ATOM 2353 N N . VAL A 1 294 ? 16.886 -11.058 20.388 1.00 86.81 294 VAL A N 1
ATOM 2354 C CA . VAL A 1 294 ? 16.357 -9.762 20.852 1.00 86.81 294 VAL A CA 1
ATOM 2355 C C . VAL A 1 294 ? 15.524 -9.885 22.132 1.00 86.81 294 VAL A C 1
ATOM 2357 O O . VAL A 1 294 ? 14.779 -8.974 22.468 1.00 86.81 294 VAL A O 1
ATOM 2360 N N . SER A 1 295 ? 15.635 -11.001 22.862 1.00 76.12 295 SER A N 1
ATOM 2361 C CA . SER A 1 295 ? 14.796 -11.295 24.040 1.00 76.12 295 SER A CA 1
ATOM 2362 C C . SER A 1 295 ? 14.896 -10.260 25.164 1.00 76.12 295 SER A C 1
ATOM 2364 O O . SER A 1 295 ? 13.961 -10.129 25.944 1.00 76.12 295 SER A O 1
ATOM 2366 N N . ASN A 1 296 ? 16.019 -9.540 25.244 1.00 77.81 296 ASN A N 1
ATOM 2367 C CA . ASN A 1 296 ? 16.312 -8.579 26.311 1.00 77.81 296 ASN A CA 1
ATOM 2368 C C . ASN A 1 296 ? 16.184 -7.117 25.854 1.00 77.81 296 ASN A C 1
ATOM 2370 O O . ASN A 1 296 ? 16.506 -6.215 26.622 1.00 77.81 296 ASN A O 1
ATOM 2374 N N . LEU A 1 297 ? 15.789 -6.884 24.601 1.00 82.31 297 LEU A N 1
ATOM 2375 C CA . LEU A 1 297 ? 15.649 -5.546 24.034 1.00 82.31 297 LEU A CA 1
ATOM 2376 C C . LEU A 1 297 ? 14.194 -5.095 24.127 1.00 82.31 297 LEU A C 1
ATOM 2378 O O . LEU A 1 297 ? 13.275 -5.913 24.030 1.00 82.31 297 LEU A O 1
ATOM 2382 N N . ASP A 1 298 ? 13.979 -3.787 24.256 1.00 86.88 298 ASP A N 1
ATOM 2383 C CA . ASP A 1 298 ? 12.647 -3.243 24.016 1.00 86.88 298 ASP A CA 1
ATOM 2384 C C . ASP A 1 298 ? 12.236 -3.453 22.544 1.00 86.88 298 ASP A C 1
ATOM 2386 O O . ASP A 1 298 ? 13.049 -3.780 21.672 1.00 86.88 298 ASP A O 1
ATOM 2390 N N . LEU A 1 299 ? 10.950 -3.281 22.240 1.00 85.50 299 LEU A N 1
ATOM 2391 C CA . LEU A 1 299 ? 10.429 -3.553 20.900 1.00 85.50 299 LEU A CA 1
ATOM 2392 C C . LEU A 1 299 ? 11.071 -2.669 19.812 1.00 85.50 299 LEU A C 1
ATOM 2394 O O . LEU A 1 299 ? 11.220 -3.100 18.666 1.00 85.50 299 LEU A O 1
ATOM 2398 N N . ILE A 1 300 ? 11.445 -1.436 20.155 1.00 87.56 300 ILE A N 1
ATOM 2399 C CA . ILE A 1 300 ? 12.019 -0.474 19.211 1.00 87.56 300 ILE A CA 1
ATOM 2400 C C . ILE A 1 300 ? 13.452 -0.894 18.876 1.00 87.56 300 ILE A C 1
ATOM 2402 O O . ILE A 1 300 ? 13.826 -0.963 17.704 1.00 87.56 300 ILE A O 1
ATOM 2406 N N . GLU A 1 301 ? 14.248 -1.217 19.888 1.00 88.25 301 GLU A N 1
ATOM 2407 C CA . GLU A 1 301 ? 15.611 -1.717 19.750 1.00 88.25 301 GLU A CA 1
ATOM 2408 C C . GLU A 1 301 ? 15.649 -3.073 19.045 1.00 88.25 301 GLU A C 1
ATOM 2410 O O . GLU A 1 301 ? 16.447 -3.256 18.121 1.00 88.25 301 GLU A O 1
ATOM 2415 N N . ALA A 1 302 ? 14.736 -3.984 19.394 1.00 88.94 302 ALA A N 1
ATOM 2416 C CA . ALA A 1 302 ? 14.553 -5.256 18.704 1.00 88.94 302 ALA A CA 1
ATOM 2417 C C . ALA A 1 302 ? 14.259 -5.043 17.212 1.00 88.94 302 ALA A C 1
ATOM 2419 O O . ALA A 1 302 ? 14.919 -5.640 16.356 1.00 88.94 302 ALA A O 1
ATOM 2420 N N . GLY A 1 303 ? 13.326 -4.138 16.893 1.00 89.06 303 GLY A N 1
ATOM 2421 C CA . GLY A 1 303 ? 12.991 -3.765 15.519 1.00 89.06 303 GLY A CA 1
ATOM 2422 C C . GLY A 1 303 ? 14.202 -3.241 14.745 1.00 89.06 303 GLY A C 1
ATOM 2423 O O . GLY A 1 303 ? 14.474 -3.712 13.642 1.00 89.06 303 GLY A O 1
ATOM 2424 N N . ARG A 1 304 ? 14.993 -2.342 15.346 1.00 90.38 304 ARG A N 1
ATOM 2425 C CA . ARG A 1 304 ? 16.233 -1.810 14.746 1.00 90.38 304 ARG A CA 1
ATOM 2426 C C . ARG A 1 304 ? 17.271 -2.895 14.478 1.00 90.38 304 ARG A C 1
ATOM 2428 O O . ARG A 1 304 ? 17.877 -2.916 13.403 1.00 90.38 304 ARG A O 1
ATOM 2435 N N . ALA A 1 305 ? 17.495 -3.783 15.446 1.00 90.81 305 ALA A N 1
ATOM 2436 C CA . ALA A 1 305 ? 18.439 -4.890 15.314 1.00 90.81 305 ALA A CA 1
ATOM 2437 C C . ALA A 1 305 ? 18.027 -5.835 14.176 1.00 90.81 305 ALA A C 1
ATOM 2439 O O . ALA A 1 305 ? 18.846 -6.145 13.306 1.00 90.81 305 ALA A O 1
ATOM 2440 N N . ILE A 1 306 ? 16.751 -6.233 14.138 1.00 92.44 306 ILE A N 1
ATOM 2441 C CA . ILE A 1 306 ? 16.192 -7.092 13.088 1.00 92.44 306 ILE A CA 1
ATOM 2442 C C . ILE A 1 306 ? 16.294 -6.411 11.722 1.00 92.44 306 ILE A C 1
ATOM 2444 O O . ILE A 1 306 ? 16.833 -7.003 10.789 1.00 92.44 306 ILE A O 1
ATOM 2448 N N . ALA A 1 307 ? 15.865 -5.152 11.605 1.00 90.69 307 ALA A N 1
ATOM 2449 C CA . ALA A 1 307 ? 15.877 -4.415 10.347 1.00 90.69 307 ALA A CA 1
ATOM 2450 C C . ALA A 1 307 ? 17.286 -4.330 9.740 1.00 90.69 307 ALA A C 1
ATOM 2452 O O . ALA A 1 307 ? 17.468 -4.651 8.562 1.00 90.69 307 ALA A O 1
ATOM 2453 N N . ARG A 1 308 ? 18.290 -3.944 10.541 1.00 90.31 308 ARG A N 1
ATOM 2454 C CA . ARG A 1 308 ? 19.696 -3.866 10.106 1.00 90.31 308 ARG A CA 1
ATOM 2455 C C . ARG A 1 308 ? 20.254 -5.235 9.729 1.00 90.31 308 ARG A C 1
ATOM 2457 O O . ARG A 1 308 ? 20.911 -5.356 8.696 1.00 90.31 308 ARG A O 1
ATOM 2464 N N . SER A 1 309 ? 19.976 -6.247 10.550 1.00 91.56 309 SER A N 1
ATOM 2465 C CA . SER A 1 309 ? 20.434 -7.616 10.320 1.00 91.56 309 SER A CA 1
ATOM 2466 C C . SER A 1 309 ? 19.876 -8.174 9.009 1.00 91.56 309 SER A C 1
ATOM 2468 O O . SER A 1 309 ? 20.643 -8.598 8.144 1.00 91.56 309 SER A O 1
ATOM 2470 N N . TYR A 1 310 ? 18.558 -8.086 8.808 1.00 93.25 310 TYR A N 1
ATOM 2471 C CA . TYR A 1 310 ? 17.898 -8.573 7.597 1.00 93.25 310 TYR A CA 1
ATOM 2472 C C . TYR A 1 310 ? 18.383 -7.849 6.360 1.00 93.25 310 TYR A C 1
ATOM 2474 O O . TYR A 1 310 ? 18.734 -8.501 5.387 1.00 93.25 310 TYR A O 1
ATOM 2482 N N . PHE A 1 311 ? 18.478 -6.521 6.393 1.00 91.06 311 PHE A N 1
ATOM 2483 C CA . PHE A 1 311 ? 18.945 -5.768 5.235 1.00 91.06 311 PHE A CA 1
ATOM 2484 C C . PHE A 1 311 ? 20.386 -6.109 4.841 1.00 91.06 311 PHE A C 1
ATOM 2486 O O . PHE A 1 311 ? 20.690 -6.179 3.652 1.00 91.06 311 PHE A O 1
ATOM 2493 N N . SER A 1 312 ? 21.269 -6.321 5.823 1.00 90.19 312 SER A N 1
ATOM 2494 C CA . SER A 1 312 ? 22.661 -6.709 5.578 1.00 90.19 312 SER A CA 1
ATOM 2495 C C . SER A 1 312 ? 22.749 -8.100 4.942 1.00 90.19 312 SER A C 1
ATOM 2497 O O . SER A 1 312 ? 23.346 -8.266 3.880 1.00 90.19 312 SER A O 1
ATOM 2499 N N . GLN A 1 313 ? 22.075 -9.089 5.540 1.00 91.81 313 GLN A N 1
ATOM 2500 C CA . GLN A 1 313 ? 22.070 -10.472 5.053 1.00 91.81 313 GLN A CA 1
ATOM 2501 C C . GLN A 1 313 ? 21.398 -10.603 3.680 1.00 91.81 313 GLN A C 1
ATOM 2503 O O . GLN A 1 313 ? 21.897 -11.284 2.783 1.00 91.81 313 GLN A O 1
ATOM 2508 N N . ALA A 1 314 ? 20.278 -9.909 3.488 1.00 90.44 314 ALA A N 1
ATOM 2509 C CA . ALA A 1 314 ? 19.432 -10.062 2.318 1.00 90.44 314 ALA A CA 1
ATOM 2510 C C . ALA A 1 314 ? 20.074 -9.563 1.009 1.00 90.44 314 ALA A C 1
ATOM 2512 O O . ALA A 1 314 ? 19.639 -9.953 -0.075 1.00 90.44 314 ALA A O 1
ATOM 2513 N N . GLN A 1 315 ? 21.132 -8.750 1.079 1.00 86.19 315 GLN A N 1
ATOM 2514 C CA . GLN A 1 315 ? 21.897 -8.341 -0.105 1.00 86.19 315 GLN A CA 1
ATOM 2515 C C . GLN A 1 315 ? 22.687 -9.500 -0.733 1.00 86.19 315 GLN A C 1
ATOM 2517 O O . GLN A 1 315 ? 22.935 -9.481 -1.940 1.00 86.19 315 GLN A O 1
ATOM 2522 N N . GLY A 1 316 ? 23.063 -10.506 0.064 1.00 85.69 316 GLY A N 1
ATOM 2523 C CA . GLY A 1 316 ? 23.918 -11.613 -0.368 1.00 85.69 316 GLY A CA 1
ATOM 2524 C C . GLY A 1 316 ? 23.190 -12.747 -1.094 1.00 85.69 316 GLY A C 1
ATOM 2525 O O . GLY A 1 316 ? 23.833 -13.524 -1.795 1.00 85.69 316 GLY A O 1
ATOM 2526 N N . THR A 1 317 ? 21.861 -12.852 -0.975 1.00 88.88 317 THR A N 1
ATOM 2527 C CA . THR A 1 317 ? 21.102 -14.020 -1.460 1.00 88.88 317 THR A CA 1
ATOM 2528 C C . THR A 1 317 ? 19.988 -13.641 -2.441 1.00 88.88 317 THR A C 1
ATOM 2530 O O . THR A 1 317 ? 19.520 -12.500 -2.492 1.00 88.88 317 THR A O 1
ATOM 2533 N N . LYS A 1 318 ? 19.549 -14.598 -3.276 1.00 87.62 318 LYS A N 1
ATOM 2534 C CA . LYS A 1 318 ? 18.407 -14.389 -4.190 1.00 87.62 318 LYS A CA 1
ATOM 2535 C C . LYS A 1 318 ? 17.102 -14.195 -3.405 1.00 87.62 318 LYS A C 1
ATOM 2537 O O . LYS A 1 318 ? 16.391 -13.227 -3.659 1.00 87.62 318 LYS A O 1
ATOM 2542 N N . LYS A 1 319 ? 16.827 -15.061 -2.418 1.00 89.19 319 LYS A N 1
ATOM 2543 C CA . LYS A 1 319 ? 15.650 -14.957 -1.534 1.00 89.19 319 LYS A CA 1
ATOM 2544 C C . LYS A 1 319 ? 15.658 -13.673 -0.703 1.00 89.19 319 LYS A C 1
ATOM 2546 O O . LYS A 1 319 ? 14.635 -13.000 -0.619 1.00 89.19 319 LYS A O 1
ATOM 2551 N N . GLY A 1 320 ? 16.819 -13.259 -0.201 1.00 89.81 320 GLY A N 1
ATOM 2552 C CA . GLY A 1 320 ? 16.985 -11.976 0.476 1.00 89.81 320 GLY A CA 1
ATOM 2553 C C . GLY A 1 320 ? 16.630 -10.780 -0.413 1.00 89.81 320 GLY A C 1
ATOM 2554 O O . GLY A 1 320 ? 15.898 -9.883 0.004 1.00 89.81 320 GLY A O 1
ATOM 2555 N N . ARG A 1 321 ? 17.049 -10.779 -1.683 1.00 89.69 321 ARG A N 1
ATOM 2556 C CA . ARG A 1 321 ? 16.652 -9.716 -2.621 1.00 89.69 321 ARG A CA 1
ATOM 2557 C C . ARG A 1 321 ? 15.142 -9.673 -2.866 1.00 89.69 321 ARG A C 1
ATOM 2559 O O . ARG A 1 321 ? 14.591 -8.579 -2.975 1.00 89.69 321 ARG A O 1
ATOM 2566 N N . LEU A 1 322 ? 14.459 -10.821 -2.897 1.00 89.31 322 LEU A N 1
ATOM 2567 C CA . LEU A 1 322 ? 12.989 -10.864 -2.953 1.00 89.31 322 LEU A CA 1
ATOM 2568 C C . LEU A 1 322 ? 12.367 -10.200 -1.717 1.00 89.31 322 LEU A C 1
ATOM 2570 O O . LEU A 1 322 ? 11.470 -9.367 -1.864 1.00 89.31 322 LEU A O 1
ATOM 2574 N N . PHE A 1 323 ? 12.885 -10.514 -0.525 1.00 90.69 323 PHE A N 1
ATOM 2575 C CA . PHE A 1 323 ? 12.465 -9.882 0.726 1.00 90.69 323 PHE A CA 1
ATOM 2576 C C . PHE A 1 323 ? 12.624 -8.360 0.668 1.00 90.69 323 PHE A C 1
ATOM 2578 O O . PHE A 1 323 ? 11.645 -7.641 0.864 1.00 90.69 323 PHE A O 1
ATOM 2585 N N . ILE A 1 324 ? 13.817 -7.865 0.316 1.00 91.00 324 ILE A N 1
ATOM 2586 C CA . ILE A 1 324 ? 14.087 -6.424 0.225 1.00 91.00 324 ILE A CA 1
ATOM 2587 C C . ILE A 1 324 ? 13.095 -5.753 -0.727 1.00 91.00 324 ILE A C 1
ATOM 2589 O O . ILE A 1 324 ? 12.492 -4.748 -0.368 1.00 91.00 324 ILE A O 1
ATOM 2593 N N . ARG A 1 325 ? 12.883 -6.305 -1.927 1.00 90.69 325 ARG A N 1
ATOM 2594 C CA . ARG A 1 325 ? 11.973 -5.719 -2.925 1.00 90.69 325 ARG A CA 1
ATOM 2595 C C . ARG A 1 325 ? 10.525 -5.697 -2.451 1.00 90.69 325 ARG A C 1
ATOM 2597 O O . ARG A 1 325 ? 9.847 -4.689 -2.646 1.00 90.69 325 ARG A O 1
ATOM 2604 N N . SER A 1 326 ? 10.058 -6.771 -1.813 1.00 89.12 326 SER A N 1
ATOM 2605 C CA . SER A 1 326 ? 8.731 -6.795 -1.189 1.00 89.12 326 SER A CA 1
ATOM 2606 C C . SER A 1 326 ? 8.622 -5.732 -0.096 1.00 89.12 326 SER A C 1
ATOM 2608 O O . SER A 1 326 ? 7.608 -5.044 -0.009 1.00 89.12 326 SER A O 1
ATOM 2610 N N . GLU A 1 327 ? 9.664 -5.563 0.713 1.00 89.88 327 GLU A N 1
ATOM 2611 C CA . GLU A 1 327 ? 9.677 -4.579 1.791 1.00 89.88 327 GLU A CA 1
ATOM 2612 C C . GLU A 1 327 ? 9.700 -3.138 1.264 1.00 89.88 327 GLU A C 1
ATOM 2614 O O . GLU A 1 327 ? 8.994 -2.275 1.789 1.00 89.88 327 GLU A O 1
ATOM 2619 N N . VAL A 1 328 ? 10.416 -2.875 0.165 1.00 89.88 328 VAL A N 1
ATOM 2620 C CA . VAL A 1 328 ? 10.330 -1.591 -0.546 1.00 89.88 328 VAL A CA 1
ATOM 2621 C C . VAL A 1 328 ? 8.906 -1.328 -1.011 1.00 89.88 328 VAL A C 1
ATOM 2623 O O . VAL A 1 328 ? 8.401 -0.235 -0.786 1.00 89.88 328 VAL A O 1
ATOM 2626 N N . LEU A 1 329 ? 8.235 -2.310 -1.618 1.00 88.56 329 LEU A N 1
ATOM 2627 C CA . LEU A 1 329 ? 6.854 -2.148 -2.080 1.00 88.56 329 LEU A CA 1
ATOM 2628 C C . LEU A 1 329 ? 5.862 -1.887 -0.940 1.00 88.56 329 LEU A C 1
ATOM 2630 O O . LEU A 1 329 ? 4.910 -1.135 -1.137 1.00 88.56 329 LEU A O 1
ATOM 2634 N N . ASN A 1 330 ? 6.074 -2.476 0.238 1.00 85.12 330 ASN A N 1
ATOM 2635 C CA . ASN A 1 330 ? 5.244 -2.227 1.423 1.00 85.12 330 ASN A CA 1
ATOM 2636 C C . ASN A 1 330 ? 5.362 -0.782 1.929 1.00 85.12 330 ASN A C 1
ATOM 2638 O O . ASN A 1 330 ? 4.407 -0.232 2.468 1.00 85.12 330 ASN A O 1
ATOM 2642 N N . ASN A 1 331 ? 6.540 -0.181 1.761 1.00 83.88 331 ASN A N 1
ATOM 2643 C CA . ASN A 1 331 ? 6.864 1.157 2.251 1.00 83.88 331 ASN A CA 1
ATOM 2644 C C . ASN A 1 331 ? 6.799 2.235 1.155 1.00 83.88 331 ASN A C 1
ATOM 2646 O O . ASN A 1 331 ? 6.939 3.429 1.442 1.00 83.88 331 ASN A O 1
ATOM 2650 N N . LEU A 1 332 ? 6.603 1.831 -0.102 1.00 82.25 332 LEU A N 1
ATOM 2651 C CA . LEU A 1 332 ? 6.493 2.736 -1.232 1.00 82.25 332 LEU A CA 1
ATOM 2652 C C . LEU A 1 332 ? 5.240 3.597 -1.058 1.00 82.25 332 LEU A C 1
ATOM 2654 O O . LEU A 1 332 ? 4.152 3.089 -0.806 1.00 82.25 332 LEU A O 1
ATOM 2658 N N . LYS A 1 333 ? 5.382 4.910 -1.241 1.00 78.38 333 LYS A N 1
ATOM 2659 C CA . LYS A 1 333 ? 4.248 5.824 -1.398 1.00 78.38 333 LYS A CA 1
ATOM 2660 C C . LYS A 1 333 ? 4.012 6.014 -2.896 1.00 78.38 333 LYS A C 1
ATOM 2662 O O . LYS A 1 333 ? 4.620 6.915 -3.476 1.00 78.38 333 LYS A O 1
ATOM 2667 N N . PRO A 1 334 ? 3.220 5.156 -3.566 1.00 72.38 334 PRO A N 1
ATOM 2668 C CA . PRO A 1 334 ? 2.980 5.332 -4.988 1.00 72.38 334 PRO A CA 1
ATOM 2669 C C . PRO A 1 334 ? 2.248 6.657 -5.189 1.00 72.38 334 PRO A C 1
ATOM 2671 O O . PRO A 1 334 ? 1.243 6.896 -4.535 1.00 72.38 334 PRO A O 1
ATOM 2674 N N . PHE A 1 335 ? 2.721 7.509 -6.097 1.00 84.44 335 PHE A N 1
ATOM 2675 C CA . PHE A 1 335 ? 1.940 8.654 -6.583 1.00 84.44 335 PHE A CA 1
ATOM 2676 C C . PHE A 1 335 ? 1.168 8.305 -7.862 1.00 84.44 335 PHE A C 1
ATOM 2678 O O . PHE A 1 335 ? 0.374 9.110 -8.335 1.00 84.44 335 PHE A O 1
ATOM 2685 N N . VAL A 1 336 ? 1.374 7.109 -8.423 1.00 88.56 336 VAL A N 1
ATOM 2686 C CA . VAL A 1 336 ? 0.633 6.582 -9.575 1.00 88.56 336 VAL A CA 1
ATOM 2687 C C . VAL A 1 336 ? -0.673 5.944 -9.098 1.00 88.56 336 VAL A C 1
ATOM 2689 O O . VAL A 1 336 ? -0.667 5.009 -8.295 1.00 88.56 336 VAL A O 1
ATOM 2692 N N . SER A 1 337 ? -1.804 6.428 -9.609 1.00 89.19 337 SER A N 1
ATOM 2693 C CA . SER A 1 337 ? -3.138 5.908 -9.305 1.00 89.19 337 SER A CA 1
ATOM 2694 C C . SER A 1 337 ? -3.559 4.792 -10.260 1.00 89.19 337 SER A C 1
ATOM 2696 O O . SER A 1 337 ? -4.123 3.794 -9.816 1.00 89.19 337 SER A O 1
ATOM 2698 N N . SER A 1 338 ? -3.282 4.915 -11.554 1.00 92.38 338 SER A N 1
ATOM 2699 C CA . SER A 1 338 ? -3.565 3.889 -12.564 1.00 92.38 338 SER A CA 1
ATOM 2700 C C . SER A 1 338 ? -2.729 4.146 -13.811 1.00 92.38 338 SER A C 1
ATOM 2702 O O . SER A 1 338 ? -2.113 5.204 -13.948 1.00 92.38 338 SER A O 1
ATOM 2704 N N . GLY A 1 339 ? -2.722 3.201 -14.742 1.00 92.12 339 GLY A N 1
ATOM 2705 C CA . GLY A 1 339 ? -2.155 3.463 -16.048 1.00 92.12 339 GLY A CA 1
ATOM 2706 C C . GLY A 1 339 ? -2.495 2.396 -17.065 1.00 92.12 339 GLY A C 1
ATOM 2707 O O . GLY A 1 339 ? -2.741 1.244 -16.719 1.00 92.12 339 GLY A O 1
ATOM 2708 N N . ASP A 1 340 ? -2.482 2.817 -18.319 1.00 93.56 340 ASP A N 1
ATOM 2709 C CA . ASP A 1 340 ? -2.845 2.020 -19.477 1.00 93.56 340 ASP A CA 1
ATOM 2710 C C . ASP A 1 340 ? -1.800 2.218 -20.569 1.00 93.56 340 ASP A C 1
ATOM 2712 O O . ASP A 1 340 ? -1.228 3.298 -20.712 1.00 93.56 340 ASP A O 1
ATOM 2716 N N . CYS A 1 341 ? -1.560 1.189 -21.372 1.00 93.25 341 CYS A N 1
ATOM 2717 C CA . CYS A 1 341 ? -0.675 1.279 -22.523 1.00 93.25 341 CYS A CA 1
ATOM 2718 C C . CYS A 1 341 ? -1.353 0.634 -23.727 1.00 93.25 341 CYS A C 1
ATOM 2720 O O . CYS A 1 341 ? -1.950 -0.430 -23.592 1.00 93.25 341 CYS A O 1
ATOM 2722 N N . HIS A 1 342 ? -1.288 1.292 -24.882 1.00 92.38 342 HIS A N 1
ATOM 2723 C CA . HIS A 1 342 ? -1.972 0.879 -26.101 1.00 92.38 342 HIS A CA 1
ATOM 2724 C C . HIS A 1 342 ? -0.985 0.787 -27.262 1.00 92.38 342 HIS A C 1
ATOM 2726 O O . HIS A 1 342 ? -0.206 1.716 -27.503 1.00 92.38 342 HIS A O 1
ATOM 2732 N N . ARG A 1 343 ? -1.044 -0.322 -28.000 1.00 90.25 343 ARG A N 1
ATOM 2733 C CA . ARG A 1 343 ? -0.365 -0.519 -29.281 1.00 90.25 343 ARG A CA 1
ATOM 2734 C C . ARG A 1 343 ? -1.199 0.108 -30.389 1.00 90.25 343 ARG A C 1
ATOM 2736 O O . ARG A 1 343 ? -2.374 -0.198 -30.550 1.00 90.25 343 ARG A O 1
ATOM 2743 N N . LEU A 1 344 ? -0.571 0.981 -31.159 1.00 86.38 344 LEU A N 1
ATOM 2744 C CA . LEU A 1 344 ? -1.167 1.700 -32.276 1.00 86.38 344 LEU A CA 1
ATOM 2745 C C . LEU A 1 344 ? -0.562 1.205 -33.605 1.00 86.38 344 LEU A C 1
ATOM 2747 O O . LEU A 1 344 ? 0.596 0.763 -33.633 1.00 86.38 344 LEU A O 1
ATOM 2751 N N . PRO A 1 345 ? -1.292 1.326 -34.731 1.00 78.19 345 PRO A N 1
ATOM 2752 C CA . PRO A 1 345 ? -0.787 0.947 -36.052 1.00 78.19 345 PRO A CA 1
ATOM 2753 C C . PRO A 1 345 ? 0.561 1.603 -36.379 1.00 78.19 345 PRO A C 1
ATOM 2755 O O . PRO A 1 345 ? 0.786 2.755 -36.028 1.00 78.19 345 PRO A O 1
ATOM 2758 N N . GLY A 1 346 ? 1.459 0.903 -37.082 1.00 74.56 346 GLY A N 1
ATOM 2759 C CA . GLY A 1 346 ? 2.764 1.454 -37.496 1.00 74.56 346 GLY A CA 1
ATOM 2760 C C . GLY A 1 346 ? 3.874 1.402 -36.432 1.00 74.56 346 GLY A C 1
ATOM 2761 O O . GLY A 1 346 ? 4.915 2.054 -36.597 1.00 74.56 346 GLY A O 1
ATOM 2762 N N . GLY A 1 347 ? 3.664 0.621 -35.364 1.00 75.06 347 GLY A N 1
ATOM 2763 C CA . GLY A 1 347 ? 4.627 0.425 -34.275 1.00 75.06 347 GLY A CA 1
ATOM 2764 C C . GLY A 1 347 ? 4.632 1.572 -33.266 1.00 75.06 347 GLY A C 1
ATOM 2765 O O . GLY A 1 347 ? 5.661 1.850 -32.660 1.00 75.06 347 GLY A O 1
ATOM 2766 N N . TYR A 1 348 ? 3.520 2.293 -33.129 1.00 82.62 348 TYR A N 1
ATOM 2767 C CA . TYR A 1 348 ? 3.388 3.351 -32.133 1.00 82.62 348 TYR A CA 1
ATOM 2768 C C . TYR A 1 348 ? 2.840 2.786 -30.823 1.00 82.62 348 TYR A C 1
ATOM 2770 O O . TYR A 1 348 ? 2.050 1.848 -30.815 1.00 82.62 348 TYR A O 1
ATOM 2778 N N . MET A 1 349 ? 3.259 3.377 -29.714 1.00 87.69 349 MET A N 1
ATOM 2779 C CA . MET A 1 349 ? 2.805 3.034 -28.372 1.00 87.69 349 MET A CA 1
ATOM 2780 C C . MET A 1 349 ? 2.293 4.301 -27.705 1.00 87.69 349 MET A C 1
ATOM 2782 O O . MET A 1 349 ? 2.963 5.333 -27.773 1.00 87.69 349 MET A O 1
ATOM 2786 N N . LEU A 1 350 ? 1.132 4.224 -27.062 1.00 90.56 350 LEU A N 1
ATOM 2787 C CA . LEU A 1 350 ? 0.566 5.297 -26.254 1.00 90.56 350 LEU A CA 1
ATOM 2788 C C . LEU A 1 350 ? 0.372 4.803 -24.824 1.00 90.56 350 LEU A C 1
ATOM 2790 O O . LEU A 1 350 ? -0.505 3.984 -24.561 1.00 90.56 350 LEU A O 1
ATOM 2794 N N . ALA A 1 351 ? 1.172 5.334 -23.907 1.00 91.75 351 ALA A N 1
ATOM 2795 C CA . ALA A 1 351 ? 1.005 5.120 -22.481 1.00 91.75 351 ALA A CA 1
ATOM 2796 C C . ALA A 1 351 ? 0.297 6.310 -21.833 1.00 91.75 351 ALA A C 1
ATOM 2798 O O . ALA A 1 351 ? 0.579 7.468 -22.150 1.00 91.75 351 ALA A O 1
ATOM 2799 N N . LEU A 1 352 ? -0.598 6.003 -20.905 1.00 92.62 352 LEU A N 1
ATOM 2800 C CA . LEU A 1 352 ? -1.310 6.935 -20.053 1.00 92.62 352 LEU A CA 1
ATOM 2801 C C . LEU A 1 352 ? -1.036 6.545 -18.604 1.00 92.62 352 LEU A C 1
ATOM 2803 O O . LEU A 1 352 ? -1.418 5.461 -18.177 1.00 92.62 352 LEU A O 1
ATOM 2807 N N . ILE A 1 353 ? -0.394 7.428 -17.849 1.00 93.31 353 ILE A N 1
ATOM 2808 C CA . ILE A 1 353 ? -0.218 7.288 -16.403 1.00 93.31 353 ILE A CA 1
ATOM 2809 C C . ILE A 1 353 ? -1.088 8.332 -15.719 1.00 93.31 353 ILE A C 1
ATOM 2811 O O . ILE A 1 353 ? -0.984 9.517 -16.021 1.00 93.31 353 ILE A O 1
ATOM 2815 N N . ARG A 1 354 ? -1.934 7.899 -14.789 1.00 92.81 354 ARG A N 1
ATOM 2816 C CA . ARG A 1 354 ? -2.722 8.786 -13.933 1.00 92.81 354 ARG A CA 1
ATOM 2817 C C . ARG A 1 354 ? -2.080 8.824 -12.558 1.00 92.81 354 ARG A C 1
ATOM 2819 O O . ARG A 1 354 ? -1.725 7.776 -12.016 1.00 92.81 354 ARG A O 1
ATOM 2826 N N . THR A 1 355 ? -1.928 10.007 -11.987 1.00 91.56 355 THR A N 1
ATOM 2827 C CA . THR A 1 355 ? -1.396 10.196 -10.637 1.00 91.56 355 THR A CA 1
ATOM 2828 C C . THR A 1 355 ? -2.523 10.276 -9.604 1.00 91.56 355 THR A C 1
ATOM 2830 O O . THR A 1 355 ? -3.708 10.323 -9.948 1.00 91.56 355 THR A O 1
ATOM 2833 N N . ILE A 1 356 ? -2.179 10.215 -8.317 1.00 87.06 356 ILE A N 1
ATOM 2834 C CA . ILE A 1 356 ? -3.138 10.317 -7.204 1.00 87.06 356 ILE A CA 1
ATOM 2835 C C . ILE A 1 356 ? -3.742 11.719 -7.116 1.00 87.06 356 ILE A C 1
ATOM 2837 O O . ILE A 1 356 ? -4.904 11.856 -6.750 1.00 87.06 356 ILE A O 1
ATOM 2841 N N . ASP A 1 357 ? -2.995 12.752 -7.497 1.00 86.38 357 ASP A N 1
ATOM 2842 C CA . ASP A 1 357 ? -3.467 14.137 -7.496 1.00 86.38 357 ASP A CA 1
ATOM 2843 C C . ASP A 1 357 ? -4.321 14.497 -8.727 1.00 86.38 357 ASP A C 1
ATOM 2845 O O . ASP A 1 357 ? -4.651 15.668 -8.916 1.00 86.38 357 ASP A O 1
ATOM 2849 N N . GLY A 1 358 ? -4.683 13.506 -9.552 1.00 86.50 358 GLY A N 1
ATOM 2850 C CA . GLY A 1 358 ? -5.574 13.664 -10.703 1.00 86.50 358 GLY A CA 1
ATOM 2851 C C . GLY A 1 358 ? -4.902 14.188 -11.975 1.00 86.50 358 GLY A C 1
ATOM 2852 O O . GLY A 1 358 ? -5.603 14.569 -12.913 1.00 86.50 358 GLY A O 1
ATOM 2853 N N . GLU A 1 359 ? -3.567 14.224 -12.030 1.00 90.31 359 GLU A N 1
ATOM 2854 C CA . GLU A 1 359 ? -2.828 14.560 -13.247 1.00 90.31 359 GLU A CA 1
ATOM 2855 C C . GLU A 1 359 ? -2.705 13.330 -14.164 1.00 90.31 359 GLU A C 1
ATOM 2857 O O . GLU A 1 359 ? -2.526 12.189 -13.733 1.00 90.31 359 GLU A O 1
ATOM 2862 N N . GLU A 1 360 ? -2.835 13.557 -15.466 1.00 91.50 360 GLU A N 1
ATOM 2863 C CA . GLU A 1 360 ? -2.720 12.534 -16.493 1.00 91.50 360 GLU A CA 1
ATOM 2864 C C . GLU A 1 360 ? -1.531 12.818 -17.404 1.00 91.50 360 GLU A C 1
ATOM 2866 O O . GLU A 1 360 ? -1.456 13.868 -18.046 1.00 91.50 360 GLU A O 1
ATOM 2871 N N . HIS A 1 361 ? -0.643 11.837 -17.517 1.00 91.19 361 HIS A N 1
ATOM 2872 C CA . HIS A 1 361 ? 0.577 11.884 -18.303 1.00 91.19 361 HIS A CA 1
ATOM 2873 C C . HIS A 1 361 ? 0.458 10.953 -19.505 1.00 91.19 361 HIS A C 1
ATOM 2875 O O . HIS A 1 361 ? 0.452 9.731 -19.368 1.00 91.19 361 HIS A O 1
ATOM 2881 N N . TYR A 1 362 ? 0.410 11.543 -20.692 1.00 89.62 362 TYR A N 1
ATOM 2882 C CA . TYR A 1 362 ? 0.387 10.840 -21.963 1.00 89.62 362 TYR A CA 1
ATOM 2883 C C . TYR A 1 362 ? 1.786 10.818 -22.554 1.00 89.62 362 TYR A C 1
ATOM 2885 O O . TYR A 1 362 ? 2.399 11.869 -22.758 1.00 89.62 362 TYR A O 1
ATOM 2893 N N . LEU A 1 363 ? 2.266 9.629 -22.896 1.00 88.81 363 LEU A N 1
ATOM 2894 C CA . LEU A 1 363 ? 3.540 9.433 -23.564 1.00 88.81 363 LEU A CA 1
ATOM 2895 C C . LEU A 1 363 ? 3.341 8.594 -24.818 1.00 88.81 363 LEU A C 1
ATOM 2897 O O . LEU A 1 363 ? 2.872 7.462 -24.753 1.00 88.81 363 LEU A O 1
ATOM 2901 N N . ILE A 1 364 ? 3.738 9.151 -25.958 1.00 86.19 364 ILE A N 1
ATOM 2902 C CA . ILE A 1 364 ? 3.777 8.430 -27.226 1.00 86.19 364 ILE A CA 1
ATOM 2903 C C . ILE A 1 364 ? 5.230 8.157 -27.585 1.00 86.19 364 ILE A C 1
ATOM 2905 O O . ILE A 1 364 ? 6.050 9.080 -27.569 1.00 86.19 364 ILE A O 1
ATOM 2909 N N . CYS A 1 365 ? 5.529 6.908 -27.942 1.00 84.12 365 CYS A N 1
ATOM 2910 C CA . CYS A 1 365 ? 6.801 6.476 -28.520 1.00 84.12 365 CYS A CA 1
ATOM 2911 C C . CYS A 1 365 ? 6.575 5.620 -29.786 1.00 84.12 365 CYS A C 1
ATOM 2913 O O . CYS A 1 365 ? 5.448 5.200 -30.058 1.00 84.12 365 CYS A O 1
ATOM 2915 N N . ARG A 1 366 ? 7.616 5.407 -30.604 1.00 82.69 366 ARG A N 1
ATOM 2916 C CA . ARG A 1 366 ? 7.564 4.478 -31.745 1.00 82.69 366 ARG A CA 1
ATOM 2917 C C . ARG A 1 366 ? 8.600 3.382 -31.541 1.00 82.69 366 ARG A C 1
ATOM 2919 O O . ARG A 1 366 ? 9.784 3.679 -31.479 1.00 82.69 366 ARG A O 1
ATOM 2926 N N . LEU A 1 367 ? 8.146 2.140 -31.436 1.00 79.62 367 LEU A N 1
ATOM 2927 C CA . LEU A 1 367 ? 8.967 0.956 -31.206 1.00 79.62 367 LEU A CA 1
ATOM 2928 C C . LEU A 1 367 ? 8.407 -0.181 -32.059 1.00 79.62 367 LEU A C 1
ATOM 2930 O O . LEU A 1 367 ? 7.264 -0.605 -31.879 1.00 79.62 367 LEU A O 1
ATOM 2934 N N . THR A 1 368 ? 9.187 -0.650 -33.028 1.00 72.62 368 THR A N 1
ATOM 2935 C CA . THR A 1 368 ? 8.709 -1.623 -34.020 1.00 72.62 368 THR A CA 1
ATOM 2936 C C . THR A 1 368 ? 8.844 -3.061 -33.545 1.00 72.62 368 THR A C 1
ATOM 2938 O O . THR A 1 368 ? 7.997 -3.885 -33.877 1.00 72.62 368 THR A O 1
ATOM 2941 N N . ALA A 1 369 ? 9.873 -3.374 -32.756 1.00 79.50 369 ALA A N 1
ATOM 2942 C CA . ALA A 1 369 ? 10.068 -4.720 -32.237 1.00 79.50 369 ALA A CA 1
ATOM 2943 C C . ALA A 1 369 ? 9.316 -4.917 -30.913 1.00 79.50 369 ALA A C 1
ATOM 2945 O O . ALA A 1 369 ? 9.383 -4.078 -30.015 1.00 79.50 369 ALA A O 1
ATOM 2946 N N . LYS A 1 370 ? 8.650 -6.068 -30.755 1.00 81.88 370 LYS A N 1
ATOM 2947 C CA . LYS A 1 370 ? 7.938 -6.423 -29.515 1.00 81.88 370 LYS A CA 1
ATOM 2948 C C . LYS A 1 370 ? 8.860 -6.385 -28.287 1.00 81.88 370 LYS A C 1
ATOM 2950 O O . LYS A 1 370 ? 8.487 -5.820 -27.269 1.00 81.88 370 LYS A O 1
ATOM 2955 N N . ALA A 1 371 ? 10.084 -6.902 -28.406 1.00 81.62 371 ALA A N 1
ATOM 2956 C CA . ALA A 1 371 ? 11.060 -6.881 -27.314 1.00 81.62 371 ALA A CA 1
ATOM 2957 C C . ALA A 1 371 ? 11.420 -5.451 -26.864 1.00 81.62 371 ALA A C 1
ATOM 2959 O O . ALA A 1 371 ? 11.544 -5.192 -25.669 1.00 81.62 371 ALA A O 1
ATOM 2960 N N . GLU A 1 372 ? 11.532 -4.505 -27.803 1.00 81.56 372 GLU A N 1
ATOM 2961 C CA . GLU A 1 372 ? 11.777 -3.093 -27.489 1.00 81.56 372 GLU A CA 1
ATOM 2962 C C . GLU A 1 372 ? 10.567 -2.450 -26.807 1.00 81.56 372 GLU A C 1
ATOM 2964 O O . GLU A 1 372 ? 10.733 -1.699 -25.847 1.00 81.56 372 GLU A O 1
ATOM 2969 N N . GLN A 1 373 ? 9.351 -2.765 -27.271 1.00 85.38 373 GLN A N 1
ATOM 2970 C CA . GLN A 1 373 ? 8.106 -2.310 -26.644 1.00 85.38 373 GLN A CA 1
ATOM 2971 C C . GLN A 1 373 ? 8.008 -2.795 -25.196 1.00 85.38 373 GLN A C 1
ATOM 2973 O O . GLN A 1 373 ? 7.748 -1.997 -24.294 1.00 85.38 373 GLN A O 1
ATOM 2978 N N . ASP A 1 374 ? 8.253 -4.085 -24.965 1.00 88.19 374 ASP A N 1
ATOM 2979 C CA . ASP A 1 374 ? 8.146 -4.696 -23.643 1.00 88.19 374 ASP A CA 1
ATOM 2980 C C . ASP A 1 374 ? 9.222 -4.129 -22.696 1.00 88.19 374 ASP A C 1
ATOM 2982 O O . ASP A 1 374 ? 8.901 -3.713 -21.577 1.00 88.19 374 ASP A O 1
ATOM 2986 N N . ALA A 1 375 ? 10.469 -3.989 -23.164 1.00 85.31 375 ALA A N 1
ATOM 2987 C CA . ALA A 1 375 ? 11.560 -3.371 -22.406 1.00 85.31 375 ALA A CA 1
ATOM 2988 C C . ALA A 1 375 ? 11.289 -1.894 -22.068 1.00 85.31 375 ALA A C 1
ATOM 2990 O O . ALA A 1 375 ? 11.546 -1.449 -20.943 1.00 85.31 375 ALA A O 1
ATOM 2991 N N . PHE A 1 376 ? 10.738 -1.129 -23.013 1.00 87.31 376 PHE A N 1
ATOM 2992 C CA . PHE A 1 376 ? 10.359 0.263 -22.790 1.00 87.31 376 PHE A CA 1
ATOM 2993 C C . PHE A 1 376 ? 9.219 0.387 -21.777 1.00 87.31 376 PHE A C 1
ATOM 2995 O O . PHE A 1 376 ? 9.298 1.221 -20.876 1.00 87.31 376 PHE A O 1
ATOM 3002 N N . ASN A 1 377 ? 8.202 -0.473 -21.865 1.00 90.56 377 ASN A N 1
ATOM 3003 C CA . ASN A 1 377 ? 7.102 -0.519 -20.904 1.00 90.56 377 ASN A CA 1
ATOM 3004 C C . ASN A 1 377 ? 7.599 -0.837 -19.484 1.00 90.56 377 ASN A C 1
ATOM 3006 O O . ASN A 1 377 ? 7.233 -0.135 -18.542 1.00 90.56 377 ASN A O 1
ATOM 3010 N N . MET A 1 378 ? 8.481 -1.831 -19.317 1.00 92.00 378 MET A N 1
ATOM 3011 C CA . MET A 1 378 ? 9.069 -2.149 -18.005 1.00 92.00 378 MET A CA 1
ATOM 3012 C C . MET A 1 378 ? 9.899 -0.992 -17.448 1.00 92.00 378 MET A C 1
ATOM 3014 O O . MET A 1 378 ? 9.835 -0.697 -16.254 1.00 92.00 378 MET A O 1
ATOM 3018 N N . ARG A 1 379 ? 10.664 -0.304 -18.303 1.00 90.62 379 ARG A N 1
ATOM 3019 C CA . ARG A 1 379 ? 11.462 0.856 -17.889 1.00 90.62 379 ARG A CA 1
ATOM 3020 C C . ARG A 1 379 ? 10.596 2.057 -17.537 1.00 90.62 379 ARG A C 1
ATOM 3022 O O . ARG A 1 379 ? 10.905 2.759 -16.579 1.00 90.62 379 ARG A O 1
ATOM 3029 N N . MET A 1 380 ? 9.508 2.272 -18.271 1.00 90.88 380 MET A N 1
ATOM 3030 C CA . MET A 1 380 ? 8.522 3.295 -17.945 1.00 90.88 380 MET A CA 1
ATOM 3031 C C . MET A 1 380 ? 7.965 3.062 -16.544 1.00 90.88 380 MET A C 1
ATOM 3033 O O . MET A 1 380 ? 8.066 3.952 -15.704 1.00 90.88 380 MET A O 1
ATOM 3037 N N . LEU A 1 381 ? 7.463 1.855 -16.270 1.00 91.56 381 LEU A N 1
ATOM 3038 C CA . LEU A 1 381 ? 6.964 1.485 -14.946 1.00 91.56 381 LEU A CA 1
ATOM 3039 C C . LEU A 1 381 ? 8.046 1.709 -13.882 1.00 91.56 381 LEU A C 1
ATOM 3041 O O . LEU A 1 381 ? 7.812 2.419 -12.908 1.00 91.56 381 LEU A O 1
ATOM 3045 N N . ALA A 1 382 ? 9.265 1.216 -14.113 1.00 90.44 382 ALA A N 1
ATOM 3046 C CA . ALA A 1 382 ? 10.387 1.416 -13.201 1.00 90.44 382 ALA A CA 1
ATOM 3047 C C . ALA A 1 382 ? 10.659 2.900 -12.897 1.00 90.44 382 ALA A C 1
ATOM 3049 O O . ALA A 1 382 ? 10.853 3.255 -11.739 1.00 90.44 382 ALA A O 1
ATOM 3050 N N . TYR A 1 383 ? 10.651 3.783 -13.900 1.00 90.25 383 TYR A N 1
ATOM 3051 C CA . TYR A 1 383 ? 10.940 5.209 -13.705 1.00 90.25 383 TYR A CA 1
ATOM 3052 C C . TYR A 1 383 ? 9.827 5.925 -12.948 1.00 90.25 383 TYR A C 1
ATOM 3054 O O . TYR A 1 383 ? 10.125 6.733 -12.071 1.00 90.25 383 TYR A O 1
ATOM 3062 N N . PHE A 1 384 ? 8.567 5.612 -13.250 1.00 88.81 384 PHE A N 1
ATOM 3063 C CA . PHE A 1 384 ? 7.424 6.183 -12.541 1.00 88.81 384 PHE A CA 1
ATOM 3064 C C . PHE A 1 384 ? 7.312 5.696 -11.093 1.00 88.81 384 PHE A C 1
ATOM 3066 O O . PHE A 1 384 ? 6.751 6.408 -10.274 1.00 88.81 384 PHE A O 1
ATOM 3073 N N . PHE A 1 385 ? 7.863 4.532 -10.744 1.00 86.19 385 PHE A N 1
ATOM 3074 C CA . PHE A 1 385 ? 7.937 4.100 -9.343 1.00 86.19 385 PHE A CA 1
ATOM 3075 C C . PHE A 1 385 ? 9.230 4.527 -8.637 1.00 86.19 385 PHE A C 1
ATOM 3077 O O . PHE A 1 385 ? 9.238 4.630 -7.416 1.00 86.19 385 PHE A O 1
ATOM 3084 N N . TYR A 1 386 ? 10.301 4.811 -9.384 1.00 86.38 386 TYR A N 1
ATOM 3085 C CA . TYR A 1 386 ? 11.591 5.234 -8.834 1.00 86.38 386 TYR A CA 1
ATOM 3086 C C . TYR A 1 386 ? 11.677 6.734 -8.529 1.00 86.38 386 TYR A C 1
ATOM 3088 O O . TYR A 1 386 ? 12.244 7.126 -7.508 1.00 86.38 386 TYR A O 1
ATOM 3096 N N . TYR A 1 387 ? 11.184 7.585 -9.432 1.00 85.06 387 TYR A N 1
ATOM 3097 C CA . TYR A 1 387 ? 11.276 9.037 -9.292 1.00 85.06 387 TYR A CA 1
ATOM 3098 C C . TYR A 1 387 ? 10.035 9.600 -8.612 1.00 85.06 387 TYR A C 1
ATOM 3100 O O . TYR A 1 387 ? 8.931 9.342 -9.060 1.00 85.06 387 TYR A O 1
ATOM 3108 N N . GLU A 1 388 ? 10.221 10.455 -7.609 1.00 77.25 388 GLU A N 1
ATOM 3109 C CA . GLU A 1 388 ? 9.124 11.089 -6.858 1.00 77.25 388 GLU A CA 1
ATOM 3110 C C . GLU A 1 388 ? 8.297 12.085 -7.690 1.00 77.25 388 GLU A C 1
ATOM 3112 O O . GLU A 1 388 ? 7.165 12.395 -7.332 1.00 77.25 388 GLU A O 1
ATOM 3117 N N . ALA A 1 389 ? 8.842 12.577 -8.810 1.00 84.06 389 ALA A N 1
ATOM 3118 C CA . ALA A 1 389 ? 8.172 13.520 -9.700 1.00 84.06 389 ALA A CA 1
ATOM 3119 C C . ALA A 1 389 ? 7.892 12.890 -11.081 1.00 84.06 389 ALA A C 1
ATOM 3121 O O . ALA A 1 389 ? 8.844 12.474 -11.760 1.00 84.06 389 ALA A O 1
ATOM 3122 N N . PRO A 1 390 ? 6.634 12.896 -11.573 1.00 83.81 390 PRO A N 1
ATOM 3123 C CA . PRO A 1 390 ? 6.274 12.288 -12.857 1.00 83.81 390 PRO A CA 1
ATOM 3124 C C . PRO A 1 390 ? 7.006 12.937 -14.034 1.00 83.81 390 PRO A C 1
ATOM 3126 O O . PRO A 1 390 ? 7.480 12.250 -14.936 1.00 83.81 390 PRO A O 1
ATOM 3129 N N . GLN A 1 391 ? 7.181 14.260 -14.009 1.00 82.81 391 GLN A N 1
ATOM 3130 C CA . GLN A 1 391 ? 7.902 14.979 -15.061 1.00 82.81 391 GLN A CA 1
ATOM 3131 C C . GLN A 1 391 ? 9.378 14.555 -15.143 1.00 82.81 391 GLN A C 1
ATOM 3133 O O . GLN A 1 391 ? 9.915 14.423 -16.243 1.00 82.81 391 GLN A O 1
ATOM 3138 N N . LYS A 1 392 ? 10.016 14.259 -14.000 1.00 84.44 392 LYS A N 1
ATOM 3139 C CA . LYS A 1 392 ? 11.396 13.750 -13.942 1.00 84.44 392 LYS A CA 1
ATOM 3140 C C . LYS A 1 392 ? 11.482 12.327 -14.502 1.00 84.44 392 LYS A C 1
ATOM 3142 O O . LYS A 1 392 ? 12.397 12.038 -15.274 1.00 84.44 392 LYS A O 1
ATOM 3147 N N . ALA A 1 393 ? 10.507 11.469 -14.186 1.00 87.38 393 ALA A N 1
ATOM 3148 C CA . ALA A 1 393 ? 10.397 10.129 -14.767 1.00 87.38 393 ALA A CA 1
ATOM 3149 C C . ALA A 1 393 ? 10.266 10.186 -16.298 1.00 87.38 393 ALA A C 1
ATOM 3151 O O . ALA A 1 393 ? 11.031 9.541 -17.018 1.00 87.38 393 ALA A O 1
ATOM 3152 N N . VAL A 1 394 ? 9.350 11.021 -16.798 1.00 87.00 394 VAL A N 1
ATOM 3153 C CA . VAL A 1 394 ? 9.119 11.227 -18.234 1.00 87.00 394 VAL A CA 1
ATOM 3154 C C . VAL A 1 394 ? 10.364 11.767 -18.926 1.00 87.00 394 VAL A C 1
ATOM 3156 O O . VAL A 1 394 ? 10.762 11.245 -19.964 1.00 87.00 394 VAL A O 1
ATOM 3159 N N . PHE A 1 395 ? 11.005 12.785 -18.352 1.00 84.44 395 PHE A N 1
ATOM 3160 C CA . PHE A 1 395 ? 12.233 13.362 -18.887 1.00 84.44 395 PHE A CA 1
ATOM 3161 C C . PHE A 1 395 ? 13.317 12.296 -19.084 1.00 84.44 395 PHE A C 1
ATOM 3163 O O . PHE A 1 395 ? 13.879 12.160 -20.173 1.00 84.44 395 PHE A O 1
ATOM 3170 N N . ARG A 1 396 ? 13.575 11.490 -18.047 1.00 85.44 396 ARG A N 1
ATOM 3171 C CA . ARG A 1 396 ? 14.581 10.422 -18.097 1.00 85.44 396 ARG A CA 1
ATOM 3172 C C . ARG A 1 396 ? 14.219 9.346 -19.110 1.00 85.44 396 ARG A C 1
ATOM 3174 O O . ARG A 1 396 ? 15.107 8.824 -19.783 1.00 85.44 396 ARG A O 1
ATOM 3181 N N . LEU A 1 397 ? 12.936 9.029 -19.242 1.00 86.38 397 LEU A N 1
ATOM 3182 C CA . LEU A 1 397 ? 12.448 8.044 -20.200 1.00 86.38 397 LEU A CA 1
ATOM 3183 C C . LEU A 1 397 ? 12.590 8.530 -21.647 1.00 86.38 397 LEU A C 1
ATOM 3185 O O . LEU A 1 397 ? 13.029 7.771 -22.507 1.00 86.38 397 LEU A O 1
ATOM 3189 N N . ILE A 1 398 ? 12.276 9.802 -21.906 1.00 82.94 398 ILE A N 1
ATOM 3190 C CA . ILE A 1 398 ? 12.481 10.445 -23.207 1.00 82.94 398 ILE A CA 1
ATOM 3191 C C . ILE A 1 398 ? 13.965 10.471 -23.555 1.00 82.94 398 ILE A C 1
ATOM 3193 O O . ILE A 1 398 ? 14.324 10.068 -24.656 1.00 82.94 398 ILE A O 1
ATOM 3197 N N . LYS A 1 399 ? 14.828 10.889 -22.621 1.00 80.44 399 LYS A N 1
ATOM 3198 C CA . LYS A 1 399 ? 16.282 10.876 -22.820 1.00 80.44 399 LYS A CA 1
ATOM 3199 C C . LYS A 1 399 ? 16.769 9.474 -23.193 1.00 80.44 399 LYS A C 1
ATOM 3201 O O . LYS A 1 399 ? 17.409 9.313 -24.222 1.00 80.44 399 LYS A O 1
ATOM 3206 N N . TYR A 1 400 ? 16.368 8.457 -22.430 1.00 80.88 400 TYR A N 1
ATOM 3207 C CA . TYR A 1 400 ? 16.704 7.065 -22.727 1.00 80.88 400 TYR A CA 1
ATOM 3208 C C . TYR A 1 400 ? 16.221 6.615 -24.114 1.00 80.88 400 TYR A C 1
ATOM 3210 O O . TYR A 1 400 ? 16.966 5.970 -24.848 1.00 80.88 400 TYR A O 1
ATOM 3218 N N . TYR A 1 401 ? 14.988 6.957 -24.496 1.00 79.12 401 TYR A N 1
ATOM 3219 C CA . TYR A 1 401 ? 14.464 6.645 -25.825 1.00 79.12 401 TYR A CA 1
ATOM 3220 C C . TYR A 1 401 ? 15.298 7.307 -26.928 1.00 79.12 401 TYR A C 1
ATOM 3222 O O . TYR A 1 401 ? 15.648 6.654 -27.906 1.00 79.12 401 TYR A O 1
ATOM 3230 N N . LEU A 1 402 ? 15.640 8.589 -26.771 1.00 75.44 402 LEU A N 1
ATOM 3231 C CA . LEU A 1 402 ? 16.475 9.306 -27.734 1.00 75.44 402 LEU A CA 1
ATOM 3232 C C . LEU A 1 402 ? 17.864 8.665 -27.830 1.00 75.44 402 LEU A C 1
ATOM 3234 O O . LEU A 1 402 ? 18.333 8.426 -28.937 1.00 75.44 402 LEU A O 1
ATOM 3238 N N . ASP A 1 403 ? 18.477 8.316 -26.698 1.00 73.56 403 ASP A N 1
ATOM 3239 C CA . ASP A 1 403 ? 19.810 7.709 -26.643 1.00 73.56 403 ASP A CA 1
ATOM 3240 C C . ASP A 1 403 ? 19.841 6.299 -27.259 1.00 73.56 403 ASP A C 1
ATOM 3242 O O . ASP A 1 403 ? 20.786 5.949 -27.964 1.00 73.56 403 ASP A O 1
ATOM 3246 N N . THR A 1 404 ? 18.793 5.497 -27.053 1.00 72.19 404 THR A N 1
ATOM 3247 C CA . THR A 1 404 ? 18.698 4.137 -27.616 1.00 72.19 404 THR A CA 1
ATOM 3248 C C . THR A 1 404 ? 18.332 4.133 -29.096 1.00 72.19 404 THR A C 1
ATOM 3250 O O . THR A 1 404 ? 18.955 3.427 -29.887 1.00 72.19 404 THR A O 1
ATOM 3253 N N . GLN A 1 405 ? 17.379 4.968 -29.511 1.00 67.94 405 GLN A N 1
ATOM 3254 C CA . GLN A 1 405 ? 16.968 5.089 -30.915 1.00 67.94 405 GLN A CA 1
ATOM 3255 C C . GLN A 1 405 ? 17.964 5.904 -31.756 1.00 67.94 405 GLN A C 1
ATOM 3257 O O . GLN A 1 405 ? 17.943 5.845 -32.988 1.00 67.94 405 GLN A O 1
ATOM 3262 N N . ALA A 1 406 ? 18.882 6.636 -31.115 1.00 59.88 406 ALA A N 1
ATOM 3263 C CA . ALA A 1 406 ? 19.967 7.337 -31.787 1.00 59.88 406 ALA A CA 1
ATOM 3264 C C . ALA A 1 406 ? 20.837 6.392 -32.623 1.00 59.88 406 ALA A C 1
ATOM 3266 O O . ALA A 1 406 ? 21.263 6.793 -33.700 1.00 59.88 406 ALA A O 1
ATOM 3267 N N . GLY A 1 407 ? 21.076 5.147 -32.195 1.00 61.31 407 GLY A N 1
ATOM 3268 C CA . GLY A 1 407 ? 21.942 4.208 -32.924 1.00 61.31 407 GLY A CA 1
ATOM 3269 C C . GLY A 1 407 ? 21.469 3.922 -34.357 1.00 61.31 407 GLY A C 1
ATOM 3270 O O . GLY A 1 407 ? 22.240 4.050 -35.312 1.00 61.31 407 GLY A O 1
ATOM 3271 N N . GLY A 1 408 ? 20.176 3.626 -34.529 1.00 66.06 408 GLY A N 1
ATOM 3272 C CA . GLY A 1 408 ? 19.567 3.404 -35.847 1.00 66.06 408 GLY A CA 1
ATOM 3273 C C . GLY A 1 408 ? 19.559 4.661 -36.726 1.00 66.06 408 GLY A C 1
ATOM 3274 O O . GLY A 1 408 ? 19.756 4.597 -37.936 1.00 66.06 408 GLY A O 1
ATOM 3275 N N . ILE A 1 409 ? 19.405 5.840 -36.120 1.00 64.81 409 ILE A N 1
ATOM 3276 C CA . ILE A 1 409 ? 19.429 7.116 -36.849 1.00 64.81 409 ILE A CA 1
ATOM 3277 C C . ILE A 1 409 ? 20.862 7.505 -37.241 1.00 64.81 409 ILE A C 1
ATOM 3279 O O . ILE A 1 409 ? 21.073 7.966 -38.363 1.00 64.81 409 ILE A O 1
ATOM 3283 N N . ARG A 1 410 ? 21.856 7.296 -36.363 1.00 65.00 410 ARG A N 1
ATOM 3284 C CA . ARG A 1 410 ? 23.282 7.551 -36.647 1.00 65.00 410 ARG A CA 1
ATOM 3285 C C . ARG A 1 410 ? 23.776 6.686 -37.792 1.00 65.00 410 ARG A C 1
ATOM 3287 O O . ARG A 1 410 ? 24.429 7.198 -38.692 1.00 65.00 410 ARG A O 1
ATOM 3294 N N . THR A 1 411 ? 23.427 5.403 -37.795 1.00 69.25 411 THR A N 1
ATOM 3295 C CA . THR A 1 411 ? 23.794 4.480 -38.881 1.00 69.25 411 THR A CA 1
ATOM 3296 C C . THR A 1 411 ? 23.141 4.883 -40.201 1.00 69.25 411 THR A C 1
ATOM 3298 O O . THR A 1 411 ? 23.827 5.012 -41.213 1.00 69.25 411 THR A O 1
ATOM 3301 N N . MET A 1 412 ? 21.845 5.199 -40.197 1.00 72.25 412 MET A N 1
ATOM 3302 C CA . MET A 1 412 ? 21.141 5.639 -41.405 1.00 72.25 412 MET A CA 1
ATOM 3303 C C . MET A 1 412 ? 21.665 6.990 -41.936 1.00 72.25 412 MET A C 1
ATOM 3305 O O . MET A 1 412 ? 21.745 7.197 -43.148 1.00 72.25 412 MET A O 1
ATOM 3309 N N . ARG A 1 413 ? 22.095 7.901 -41.051 1.00 74.06 413 ARG A N 1
ATOM 3310 C CA . ARG A 1 413 ? 22.780 9.157 -41.415 1.00 74.06 413 ARG A CA 1
ATOM 3311 C C . ARG A 1 413 ? 24.188 8.946 -41.945 1.00 74.06 413 ARG A C 1
ATOM 3313 O O . ARG A 1 413 ? 24.540 9.589 -42.932 1.00 74.06 413 ARG A O 1
ATOM 3320 N N . ALA A 1 414 ? 24.961 8.053 -41.332 1.00 77.50 414 ALA A N 1
ATOM 3321 C CA . ALA A 1 414 ? 26.278 7.659 -41.818 1.00 77.50 414 ALA A CA 1
ATOM 3322 C C . ALA A 1 414 ? 26.175 7.131 -43.254 1.00 77.50 414 ALA A C 1
ATOM 3324 O O . ALA A 1 414 ? 26.856 7.645 -44.137 1.00 77.50 414 ALA A O 1
ATOM 3325 N N . ILE A 1 415 ? 25.225 6.226 -43.519 1.00 81.12 415 ILE A N 1
ATOM 3326 C CA . ILE A 1 415 ? 24.942 5.715 -44.870 1.00 81.12 415 ILE A CA 1
ATOM 3327 C C . ILE A 1 415 ? 24.539 6.855 -45.814 1.00 81.12 415 ILE A C 1
ATOM 3329 O O . ILE A 1 415 ? 25.046 6.949 -46.929 1.00 81.12 415 ILE A O 1
ATOM 3333 N N . ARG A 1 416 ? 23.663 7.769 -45.379 1.00 83.38 416 ARG A N 1
ATOM 3334 C CA . ARG A 1 416 ? 23.227 8.895 -46.217 1.00 83.38 416 ARG A CA 1
ATOM 3335 C C . ARG A 1 416 ? 24.379 9.834 -46.586 1.00 83.38 416 ARG A C 1
ATOM 3337 O O . ARG A 1 416 ? 24.468 10.238 -47.741 1.00 83.38 416 ARG A O 1
ATOM 3344 N N . LYS A 1 417 ? 25.265 10.174 -45.641 1.00 83.75 417 LYS A N 1
ATOM 3345 C CA . LYS A 1 417 ? 26.449 11.004 -45.925 1.00 83.75 417 LYS A CA 1
ATOM 3346 C C . LYS A 1 417 ? 27.473 10.269 -46.780 1.00 83.75 417 LYS A C 1
ATOM 3348 O O . LYS A 1 417 ? 28.036 10.896 -47.669 1.00 83.75 417 LYS A O 1
ATOM 3353 N N . MET A 1 418 ? 27.657 8.963 -46.579 1.00 82.75 418 MET A N 1
ATOM 3354 C CA . MET A 1 418 ? 28.458 8.128 -47.479 1.00 82.75 418 MET A CA 1
ATOM 3355 C C . MET A 1 418 ? 27.921 8.191 -48.911 1.00 82.75 418 MET A C 1
ATOM 3357 O O . MET A 1 418 ? 28.689 8.453 -49.824 1.00 82.75 418 MET A O 1
ATOM 3361 N N . LEU A 1 419 ? 26.608 8.039 -49.116 1.00 86.56 419 LEU A N 1
ATOM 3362 C CA . LEU A 1 419 ? 25.994 8.106 -50.449 1.00 86.56 419 LEU A CA 1
ATOM 3363 C C . LEU A 1 419 ? 26.142 9.486 -51.109 1.00 86.56 419 LEU A C 1
ATOM 3365 O O . LEU A 1 419 ? 26.367 9.561 -52.312 1.00 86.56 419 LEU A O 1
ATOM 3369 N N . ILE A 1 420 ? 26.047 10.572 -50.336 1.00 86.88 420 ILE A N 1
ATOM 3370 C CA . ILE A 1 420 ? 26.246 11.942 -50.844 1.00 86.88 420 ILE A CA 1
ATOM 3371 C C . ILE A 1 420 ? 27.723 12.205 -51.179 1.00 86.88 420 ILE A C 1
ATOM 3373 O O . ILE A 1 420 ? 28.019 12.858 -52.176 1.00 86.88 420 ILE A O 1
ATOM 3377 N N . ALA A 1 421 ? 28.652 11.708 -50.358 1.00 86.31 421 ALA A N 1
ATOM 3378 C CA . ALA A 1 421 ? 30.089 11.901 -50.546 1.00 86.31 421 ALA A CA 1
ATOM 3379 C C . ALA A 1 421 ? 30.687 10.982 -51.624 1.00 86.31 421 ALA A C 1
ATOM 3381 O O . ALA A 1 421 ? 31.681 11.353 -52.248 1.00 86.31 421 ALA A O 1
ATOM 3382 N N . ALA A 1 422 ? 30.077 9.817 -51.870 1.00 88.62 422 ALA A N 1
ATOM 3383 C CA . ALA A 1 422 ? 30.535 8.810 -52.824 1.00 88.62 422 ALA A CA 1
ATOM 3384 C C . ALA A 1 422 ? 30.917 9.374 -54.206 1.00 88.62 422 ALA A C 1
ATOM 3386 O O . ALA A 1 422 ? 32.045 9.127 -54.626 1.00 88.62 422 ALA A O 1
ATOM 3387 N N . PRO A 1 423 ? 30.077 10.161 -54.913 1.00 89.81 423 PRO A N 1
ATOM 3388 C CA . PRO A 1 423 ? 30.439 10.668 -56.238 1.00 89.81 423 PRO A CA 1
ATOM 3389 C C . PRO A 1 423 ? 31.675 11.576 -56.217 1.00 89.81 423 PRO A C 1
ATOM 3391 O O . PRO A 1 423 ? 32.483 11.520 -57.139 1.00 89.81 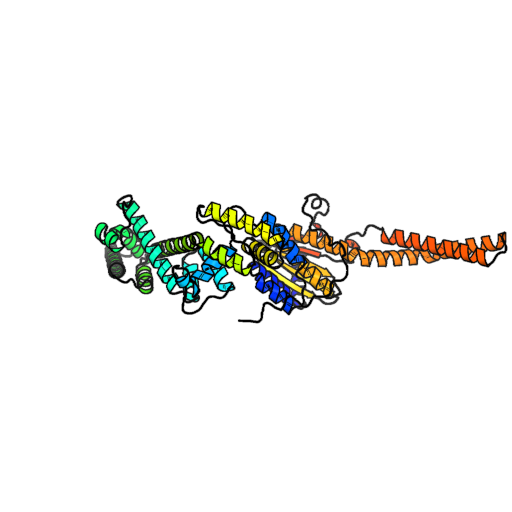423 PRO A O 1
ATOM 3394 N N . ILE A 1 424 ? 31.864 12.374 -55.162 1.00 89.31 424 ILE A N 1
ATOM 3395 C CA . ILE A 1 424 ? 33.017 13.277 -55.027 1.00 89.31 424 ILE A CA 1
ATOM 3396 C C . ILE A 1 424 ? 34.284 12.473 -54.723 1.00 89.31 424 ILE A C 1
ATOM 3398 O O . ILE A 1 424 ? 35.304 12.645 -55.387 1.00 89.31 424 ILE A O 1
ATOM 3402 N N . VAL A 1 425 ? 34.209 11.572 -53.740 1.00 89.81 425 VAL A N 1
ATOM 3403 C CA . VAL A 1 425 ? 35.341 10.749 -53.296 1.00 89.81 425 VAL A CA 1
ATOM 3404 C C . VAL A 1 425 ? 35.808 9.814 -54.414 1.00 89.81 425 VAL A C 1
ATOM 3406 O O . VAL A 1 425 ? 37.006 9.737 -54.672 1.00 89.81 425 VAL A O 1
ATOM 3409 N N . VAL A 1 426 ? 34.881 9.155 -55.118 1.00 90.31 426 VAL A N 1
ATOM 3410 C CA . VAL A 1 426 ? 35.200 8.259 -56.241 1.00 90.31 426 VAL A CA 1
ATOM 3411 C C . VAL A 1 426 ? 35.790 9.039 -57.415 1.00 90.31 426 VAL A C 1
ATOM 3413 O O . VAL A 1 426 ? 36.792 8.608 -57.976 1.00 90.31 426 VAL A O 1
ATOM 3416 N N . SER A 1 427 ? 35.240 10.209 -57.760 1.00 87.75 427 SER A N 1
ATOM 3417 C CA . SER A 1 427 ? 35.785 11.031 -58.854 1.00 87.75 427 SER A CA 1
ATOM 3418 C C . SER A 1 427 ? 37.210 11.504 -58.559 1.00 87.75 427 SER A C 1
ATOM 3420 O O . SER A 1 427 ? 38.076 11.439 -59.430 1.00 87.75 427 SER A O 1
ATOM 3422 N N . LEU A 1 428 ? 37.476 11.933 -57.320 1.00 88.25 428 LEU A N 1
ATOM 3423 C CA . LEU A 1 428 ? 38.814 12.337 -56.888 1.00 88.25 428 LEU A CA 1
ATOM 3424 C C . LEU A 1 428 ? 39.785 11.147 -56.896 1.00 88.25 428 LEU A C 1
ATOM 3426 O O . LEU A 1 428 ? 40.908 11.274 -57.375 1.00 88.25 428 LEU A O 1
ATOM 3430 N N . ALA A 1 429 ? 39.347 9.985 -56.407 1.00 89.06 429 ALA A N 1
ATOM 3431 C CA . ALA A 1 429 ? 40.152 8.769 -56.384 1.00 89.06 429 ALA A CA 1
ATOM 3432 C C . ALA A 1 429 ? 40.535 8.301 -57.795 1.00 89.06 429 ALA A C 1
ATOM 3434 O O . ALA A 1 429 ? 41.699 7.995 -58.035 1.00 89.06 429 ALA A O 1
ATOM 3435 N N . VAL A 1 430 ? 39.587 8.309 -58.739 1.00 89.94 430 VAL A N 1
ATOM 3436 C CA . VAL A 1 430 ? 39.840 7.964 -60.147 1.00 89.94 430 VAL A CA 1
ATOM 3437 C C . VAL A 1 430 ? 40.836 8.936 -60.778 1.00 89.94 430 VAL A C 1
ATOM 3439 O O . VAL A 1 430 ? 41.753 8.503 -61.471 1.00 89.94 430 VAL A O 1
ATOM 3442 N N . LEU A 1 431 ? 40.699 10.236 -60.508 1.00 89.75 431 LEU A N 1
ATOM 3443 C CA . LEU A 1 431 ? 41.609 11.254 -61.031 1.00 89.75 431 LEU A CA 1
ATOM 3444 C C . LEU A 1 431 ? 43.036 11.081 -60.489 1.00 89.75 431 LEU A C 1
ATOM 3446 O O . LEU A 1 431 ? 43.994 11.135 -61.259 1.00 89.75 431 LEU A O 1
ATOM 3450 N N . VAL A 1 432 ? 43.182 10.810 -59.189 1.00 87.88 432 VAL A N 1
ATOM 3451 C CA . VAL A 1 432 ? 44.490 10.546 -58.568 1.00 87.88 432 VAL A CA 1
ATOM 3452 C C . VAL A 1 432 ? 45.097 9.239 -59.085 1.00 87.88 432 VAL A C 1
ATOM 3454 O O . VAL A 1 432 ? 46.284 9.215 -59.399 1.00 87.88 432 VAL A O 1
ATOM 3457 N N . SER A 1 433 ? 44.304 8.177 -59.251 1.00 87.19 433 SER A N 1
ATOM 3458 C CA . SER A 1 433 ? 44.762 6.923 -59.865 1.00 87.19 433 SER A CA 1
ATOM 3459 C C . SER A 1 433 ? 45.228 7.106 -61.303 1.00 87.19 433 SER A C 1
ATOM 3461 O O . SER A 1 433 ? 46.278 6.586 -61.669 1.00 87.19 433 SER A O 1
ATOM 3463 N N . ALA A 1 434 ? 44.482 7.857 -62.116 1.00 86.12 434 ALA A N 1
ATOM 3464 C CA . ALA A 1 434 ? 44.853 8.130 -63.500 1.00 86.12 434 ALA A CA 1
ATOM 3465 C C . ALA A 1 434 ? 46.166 8.921 -63.579 1.00 86.12 434 ALA A C 1
ATOM 3467 O O . ALA A 1 434 ? 47.056 8.557 -64.343 1.00 86.12 434 ALA A O 1
ATOM 3468 N N . LEU A 1 435 ? 46.326 9.952 -62.743 1.00 86.56 435 LEU A N 1
ATOM 3469 C CA . LEU A 1 435 ? 47.577 10.707 -62.625 1.00 86.56 435 LEU A CA 1
ATOM 3470 C C . LEU A 1 435 ? 48.744 9.818 -62.188 1.00 86.56 435 LEU A C 1
ATOM 3472 O O . LEU A 1 435 ? 49.813 9.873 -62.788 1.00 86.56 435 LEU A O 1
ATOM 3476 N N . TYR A 1 436 ? 48.537 8.971 -61.180 1.00 87.19 436 TYR A N 1
ATOM 3477 C CA . TYR A 1 436 ? 49.561 8.048 -60.696 1.00 87.19 436 TYR A CA 1
ATOM 3478 C C . TYR A 1 436 ? 49.999 7.064 -61.790 1.00 87.19 436 TYR A C 1
ATOM 3480 O O . TYR A 1 436 ? 51.193 6.845 -61.989 1.00 87.19 436 TYR A O 1
ATOM 3488 N N . TYR A 1 437 ? 49.040 6.521 -62.545 1.00 87.19 437 TYR A N 1
ATOM 3489 C CA . TYR A 1 437 ? 49.314 5.638 -63.676 1.00 87.19 437 TYR A CA 1
ATOM 3490 C C . TYR A 1 437 ? 50.110 6.342 -64.783 1.00 87.19 437 TYR A C 1
ATOM 3492 O O . TYR A 1 437 ? 51.082 5.780 -65.279 1.00 87.19 437 TYR A O 1
ATOM 3500 N N . ILE A 1 438 ? 49.746 7.582 -65.132 1.00 86.50 438 ILE A N 1
ATOM 3501 C CA . ILE A 1 438 ? 50.446 8.378 -66.154 1.00 86.50 438 ILE A CA 1
ATOM 3502 C C . ILE A 1 438 ? 51.902 8.661 -65.750 1.00 86.50 438 ILE A C 1
ATOM 3504 O O . ILE A 1 438 ? 52.776 8.682 -66.612 1.00 86.50 438 ILE A O 1
ATOM 3508 N N . VAL A 1 439 ? 52.175 8.874 -64.459 1.00 85.62 439 VAL A N 1
ATOM 3509 C CA . VAL A 1 439 ? 53.515 9.247 -63.973 1.00 85.62 439 VAL A CA 1
ATOM 3510 C C . VAL A 1 439 ? 54.424 8.035 -63.752 1.00 85.62 439 VAL A C 1
ATOM 3512 O O . VAL A 1 439 ? 55.612 8.113 -64.052 1.00 85.62 439 VAL A O 1
ATOM 3515 N N . LEU A 1 440 ? 53.897 6.928 -63.220 1.00 83.62 440 LEU A N 1
ATOM 3516 C CA . LEU A 1 440 ? 54.713 5.791 -62.763 1.00 83.62 440 LEU A CA 1
ATOM 3517 C C . LEU A 1 440 ? 54.533 4.516 -63.600 1.00 83.62 440 LEU A C 1
ATOM 3519 O O . LEU A 1 440 ? 55.333 3.596 -63.479 1.00 83.62 440 LEU A O 1
ATOM 3523 N N . GLY A 1 441 ? 53.506 4.436 -64.454 1.00 74.75 441 GLY A N 1
ATOM 3524 C CA . GLY A 1 441 ? 53.295 3.328 -65.396 1.00 74.75 441 GLY A CA 1
ATOM 3525 C C . GLY A 1 441 ? 52.850 1.994 -64.779 1.00 74.75 441 GLY A C 1
ATOM 3526 O O . GLY A 1 441 ? 52.587 1.040 -65.512 1.00 74.75 441 GLY A O 1
ATOM 3527 N N . VAL A 1 442 ? 52.725 1.898 -63.451 1.00 83.75 442 VAL A N 1
ATOM 3528 C CA . VAL A 1 442 ? 52.357 0.656 -62.752 1.00 83.75 442 VAL A CA 1
ATOM 3529 C C . VAL A 1 442 ? 50.851 0.610 -62.480 1.00 83.75 442 VAL A C 1
ATOM 3531 O O . VAL A 1 442 ? 50.330 1.255 -61.568 1.00 83.75 442 VAL A O 1
ATOM 3534 N N . GLY A 1 443 ? 50.130 -0.199 -63.263 1.00 77.62 443 GLY A N 1
ATOM 3535 C CA . GLY A 1 443 ? 48.670 -0.331 -63.162 1.00 77.62 443 GLY A CA 1
ATOM 3536 C C . GLY A 1 443 ? 48.182 -0.816 -61.789 1.00 77.62 443 GLY A C 1
ATOM 3537 O O . GLY A 1 443 ? 47.250 -0.239 -61.231 1.00 77.62 443 GLY A O 1
ATOM 3538 N N . GLY A 1 444 ? 48.840 -1.824 -61.206 1.00 79.75 444 GLY A N 1
ATOM 3539 C CA . GLY A 1 444 ? 48.441 -2.399 -59.912 1.00 79.75 444 GLY A CA 1
ATOM 3540 C C . GLY A 1 444 ? 48.532 -1.412 -58.742 1.00 79.75 444 GLY A C 1
ATOM 3541 O O . GLY A 1 444 ? 47.611 -1.324 -57.933 1.00 79.75 444 GLY A O 1
ATOM 3542 N N . GLU A 1 445 ? 49.598 -0.614 -58.687 1.00 82.12 445 GLU A N 1
ATOM 3543 C CA . GLU A 1 445 ? 49.798 0.394 -57.639 1.00 82.12 445 GLU A CA 1
ATOM 3544 C C . GLU A 1 445 ? 48.824 1.566 -57.790 1.00 82.12 445 GLU A C 1
ATOM 3546 O O . GLU A 1 445 ? 48.227 2.009 -56.809 1.00 82.12 445 GLU A O 1
ATOM 3551 N N . SER A 1 446 ? 48.563 2.004 -59.028 1.00 78.69 446 SER A N 1
ATOM 3552 C CA . SER A 1 446 ? 47.583 3.063 -59.302 1.00 78.69 446 SER A CA 1
ATOM 3553 C C . SER A 1 446 ? 46.167 2.698 -58.835 1.00 78.69 446 SER A C 1
ATOM 3555 O O . SER A 1 446 ? 45.454 3.541 -58.282 1.00 78.69 446 SER A O 1
ATOM 3557 N N . PHE A 1 447 ? 45.775 1.428 -58.991 1.00 82.81 447 PHE A N 1
ATOM 3558 C CA . PHE A 1 447 ? 44.498 0.913 -58.508 1.00 82.81 447 PHE A CA 1
ATOM 3559 C C . PHE A 1 447 ? 44.444 0.884 -56.976 1.00 82.81 447 PHE A C 1
ATOM 3561 O O . PHE A 1 447 ? 43.456 1.330 -56.393 1.00 82.81 447 PHE A O 1
ATOM 3568 N N . LEU A 1 448 ? 45.511 0.419 -56.316 1.00 85.50 448 LEU A N 1
ATOM 3569 C CA . LEU A 1 448 ? 45.590 0.385 -54.852 1.00 85.50 448 LEU A CA 1
ATOM 3570 C C . LEU A 1 448 ? 45.501 1.786 -54.235 1.00 85.50 448 LEU A C 1
ATOM 3572 O O . LEU A 1 448 ? 44.798 1.969 -53.242 1.00 85.50 448 LEU A O 1
ATOM 3576 N N . VAL A 1 449 ? 46.147 2.784 -54.845 1.00 84.12 449 VAL A N 1
ATOM 3577 C CA . VAL A 1 449 ? 46.071 4.184 -54.397 1.00 84.12 449 VAL A CA 1
ATOM 3578 C C . VAL A 1 449 ? 44.637 4.720 -54.500 1.00 84.12 449 VAL A C 1
ATOM 3580 O O . VAL A 1 449 ? 44.121 5.281 -53.532 1.00 84.12 449 VAL A O 1
ATOM 3583 N N . GLY A 1 450 ? 43.947 4.493 -55.621 1.00 84.06 450 GLY A N 1
ATOM 3584 C CA . GLY A 1 450 ? 42.549 4.919 -55.794 1.00 84.06 450 GLY A CA 1
ATOM 3585 C C . GLY A 1 450 ? 41.579 4.206 -54.863 1.00 84.06 450 GLY A C 1
ATOM 3586 O O . GLY A 1 450 ? 40.710 4.837 -54.252 1.00 84.06 450 GLY A O 1
ATOM 3587 N N . ALA A 1 451 ? 41.747 2.894 -54.699 1.00 85.25 451 ALA A N 1
ATOM 3588 C CA . ALA A 1 451 ? 40.961 2.106 -53.758 1.00 85.25 451 ALA A CA 1
ATOM 3589 C C . ALA A 1 451 ? 41.180 2.587 -52.312 1.00 85.25 451 ALA A C 1
ATOM 3591 O O . ALA A 1 451 ? 40.212 2.748 -51.567 1.00 85.25 451 ALA A O 1
ATOM 3592 N N . GLY A 1 452 ? 42.425 2.902 -51.937 1.00 86.38 452 GLY A N 1
ATOM 3593 C CA . GLY A 1 452 ? 42.782 3.443 -50.625 1.00 86.38 452 GLY A CA 1
ATOM 3594 C C . GLY A 1 452 ? 42.148 4.807 -50.344 1.00 86.38 452 GLY A C 1
ATOM 3595 O O . GLY A 1 452 ? 41.538 4.998 -49.291 1.00 86.38 452 GLY A O 1
ATOM 3596 N N . ILE A 1 453 ? 42.209 5.738 -51.303 1.00 86.31 453 ILE A N 1
ATOM 3597 C CA . ILE A 1 453 ? 41.563 7.060 -51.194 1.00 86.31 453 ILE A CA 1
ATOM 3598 C C . ILE A 1 453 ? 40.046 6.911 -51.070 1.00 86.31 453 ILE A C 1
ATOM 3600 O O . ILE A 1 453 ? 39.425 7.570 -50.233 1.00 86.31 453 ILE A O 1
ATOM 3604 N N . THR A 1 454 ? 39.452 6.011 -51.856 1.00 88.38 454 THR A N 1
ATOM 3605 C CA . THR A 1 454 ? 38.012 5.739 -51.798 1.00 88.38 454 THR A CA 1
ATOM 3606 C C . THR A 1 454 ? 37.615 5.194 -50.430 1.00 88.38 454 THR A C 1
ATOM 3608 O O . THR A 1 454 ? 36.668 5.687 -49.819 1.00 88.38 454 THR A O 1
ATOM 3611 N N . PHE A 1 455 ? 38.366 4.223 -49.908 1.00 87.19 455 PHE A N 1
ATOM 3612 C CA . PHE A 1 455 ? 38.110 3.632 -48.600 1.00 87.19 455 PHE A CA 1
ATOM 3613 C C . PHE A 1 455 ? 38.202 4.671 -47.475 1.00 87.19 455 PHE A C 1
ATOM 3615 O O . PHE A 1 455 ? 37.266 4.812 -46.686 1.00 87.19 455 PHE A O 1
ATOM 3622 N N . ILE A 1 456 ? 39.284 5.456 -47.435 1.00 87.88 456 ILE A N 1
ATOM 3623 C CA . ILE A 1 456 ? 39.499 6.481 -46.403 1.00 87.88 456 ILE A CA 1
ATOM 3624 C C . ILE A 1 456 ? 38.446 7.592 -46.507 1.00 87.88 456 ILE A C 1
ATOM 3626 O O . ILE A 1 456 ? 37.858 7.978 -45.496 1.00 87.88 456 ILE A O 1
ATOM 3630 N N . GLY A 1 457 ? 38.159 8.082 -47.716 1.00 85.06 457 GLY A N 1
ATOM 3631 C CA . GLY A 1 457 ? 37.168 9.137 -47.937 1.00 85.06 457 GLY A CA 1
ATOM 3632 C C . GLY A 1 457 ? 35.759 8.717 -47.516 1.00 85.06 457 GLY A C 1
ATOM 3633 O O . GLY A 1 457 ? 35.051 9.482 -46.857 1.00 85.06 457 GLY A O 1
ATOM 3634 N N . MET A 1 458 ? 35.372 7.473 -47.811 1.00 87.06 458 MET A N 1
ATOM 3635 C CA . MET A 1 458 ? 34.088 6.916 -47.381 1.00 87.06 458 MET A CA 1
ATOM 3636 C C . MET A 1 458 ? 34.034 6.683 -45.867 1.00 87.06 458 MET A C 1
ATOM 3638 O O . MET A 1 458 ? 32.997 6.931 -45.254 1.00 87.06 458 MET A O 1
ATOM 3642 N N . LEU A 1 459 ? 35.144 6.280 -45.242 1.00 84.94 459 LEU A N 1
ATOM 3643 C CA . LEU A 1 459 ? 35.239 6.089 -43.792 1.00 84.94 459 LEU A CA 1
ATOM 3644 C C . LEU A 1 459 ? 35.144 7.421 -43.029 1.00 84.94 459 LEU A C 1
ATOM 3646 O O . LEU A 1 459 ? 34.438 7.505 -42.025 1.00 84.94 459 LEU A O 1
ATOM 3650 N N . ILE A 1 460 ? 35.768 8.487 -43.538 1.00 84.75 460 ILE A N 1
ATOM 3651 C CA . ILE A 1 460 ? 35.633 9.846 -42.989 1.00 84.75 460 ILE A CA 1
ATOM 3652 C C . ILE A 1 460 ? 34.193 10.351 -43.146 1.00 84.75 460 ILE A C 1
ATOM 3654 O O . ILE A 1 460 ? 33.624 10.894 -42.199 1.00 84.75 460 ILE A O 1
ATOM 3658 N N . ALA A 1 461 ? 33.566 10.140 -44.309 1.00 82.12 461 ALA A N 1
ATOM 3659 C CA . ALA A 1 461 ? 32.170 10.519 -44.532 1.00 82.12 461 ALA A CA 1
ATOM 3660 C C . ALA A 1 461 ? 31.205 9.759 -43.601 1.00 82.12 461 ALA A C 1
ATOM 3662 O O . ALA A 1 461 ? 30.284 10.363 -43.043 1.00 82.12 461 ALA A O 1
ATOM 3663 N N . ALA A 1 462 ? 31.447 8.462 -43.384 1.00 75.69 462 ALA A N 1
ATOM 3664 C CA . ALA A 1 462 ?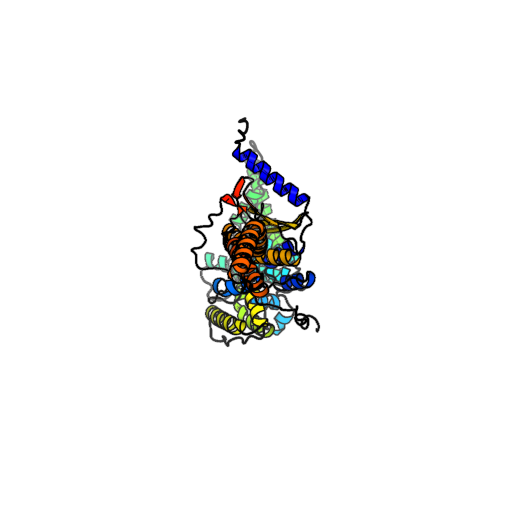 30.701 7.636 -42.439 1.00 75.69 462 ALA A CA 1
ATOM 3665 C C . ALA A 1 462 ? 30.855 8.152 -41.002 1.00 75.69 462 ALA A C 1
ATOM 3667 O O . ALA A 1 462 ? 29.855 8.371 -40.318 1.00 75.69 462 ALA A O 1
ATOM 3668 N N . LYS A 1 463 ? 32.095 8.420 -40.572 1.00 80.62 463 LYS A N 1
ATOM 3669 C CA . LYS A 1 463 ? 32.414 8.968 -39.248 1.00 80.62 463 LYS A CA 1
ATOM 3670 C C . LYS A 1 463 ? 31.730 10.319 -39.018 1.00 80.62 463 LYS A C 1
ATOM 3672 O O . LYS A 1 463 ? 31.019 10.483 -38.032 1.00 80.62 463 LYS A O 1
ATOM 3677 N N . ASN A 1 464 ? 31.829 11.239 -39.976 1.00 81.38 464 ASN A N 1
ATOM 3678 C CA . ASN A 1 464 ? 31.193 12.561 -39.909 1.00 81.38 464 ASN A CA 1
ATOM 3679 C C . ASN A 1 464 ? 29.653 12.507 -39.946 1.00 81.38 464 ASN A C 1
ATOM 3681 O O . ASN A 1 464 ? 28.982 13.453 -39.528 1.00 81.38 464 ASN A O 1
ATOM 3685 N N . GLY A 1 465 ? 29.068 11.439 -40.495 1.00 74.00 465 GLY A N 1
ATOM 3686 C CA . GLY A 1 465 ? 27.627 11.186 -40.424 1.00 74.00 465 GLY A CA 1
ATOM 3687 C C . GLY A 1 465 ? 27.193 10.543 -39.109 1.00 74.00 465 GLY A C 1
ATOM 3688 O O . GLY A 1 465 ? 26.085 10.801 -38.644 1.00 74.00 465 GLY A O 1
ATOM 3689 N N . TYR A 1 466 ? 28.067 9.747 -38.495 1.00 68.81 466 TYR A N 1
ATOM 3690 C CA . TYR A 1 466 ? 27.817 9.072 -37.225 1.00 68.81 466 TYR A CA 1
ATOM 3691 C C . TYR A 1 466 ? 27.983 10.002 -36.009 1.00 68.81 466 TYR A C 1
ATOM 3693 O O . TYR A 1 466 ? 27.195 9.930 -35.067 1.00 68.81 466 TYR A O 1
ATOM 3701 N N . GLU A 1 467 ? 28.979 10.895 -36.038 1.00 71.00 467 GLU A N 1
ATOM 3702 C CA . GLU A 1 467 ? 29.318 11.830 -34.948 1.00 71.00 467 GLU A CA 1
ATOM 3703 C C . GLU A 1 467 ? 28.453 13.102 -34.925 1.00 71.00 467 GLU A C 1
ATOM 3705 O O . GLU A 1 467 ? 28.525 13.907 -33.994 1.00 71.00 467 GLU A O 1
ATOM 3710 N N . GLU A 1 468 ? 27.602 13.300 -35.931 1.00 70.31 468 GLU A N 1
ATOM 3711 C CA . GLU A 1 468 ? 26.715 14.456 -35.992 1.00 70.31 468 GLU A CA 1
ATOM 3712 C C . GLU A 1 468 ? 25.710 14.436 -34.830 1.00 70.31 468 GLU A C 1
ATOM 3714 O O . GLU A 1 468 ? 24.980 13.460 -34.623 1.00 70.31 468 GLU A O 1
ATOM 3719 N N . LYS A 1 469 ? 25.650 15.536 -34.063 1.00 62.62 469 LYS A N 1
ATOM 3720 C CA . LYS A 1 469 ? 24.708 15.675 -32.943 1.00 62.62 469 LYS A CA 1
ATOM 3721 C C . LYS A 1 469 ? 23.278 15.474 -33.448 1.00 62.62 469 LYS A C 1
ATOM 3723 O O . LYS A 1 469 ? 22.758 16.297 -34.202 1.00 62.62 469 LYS A O 1
ATOM 3728 N N . ILE A 1 470 ? 22.634 14.395 -33.005 1.00 57.22 470 ILE A N 1
ATOM 3729 C CA . ILE A 1 470 ? 21.230 14.131 -33.320 1.00 57.22 470 ILE A CA 1
ATOM 3730 C C . ILE A 1 470 ? 20.372 15.103 -32.518 1.00 57.22 470 ILE A C 1
ATOM 3732 O O . ILE A 1 470 ? 20.427 15.132 -31.289 1.00 57.22 470 ILE A O 1
ATOM 3736 N N . LYS A 1 471 ? 19.581 15.914 -33.216 1.00 57.59 471 LYS A N 1
ATOM 3737 C CA . LYS A 1 471 ? 18.606 16.807 -32.593 1.00 57.59 471 LYS A CA 1
ATOM 3738 C C . LYS A 1 471 ? 17.328 16.014 -32.293 1.00 57.59 471 LYS A C 1
ATOM 3740 O O . LYS A 1 471 ? 16.958 15.156 -33.089 1.00 57.59 471 LYS A O 1
ATOM 3745 N N . PRO A 1 472 ? 16.561 16.342 -31.238 1.00 51.19 472 PRO A N 1
ATOM 3746 C CA . PRO A 1 472 ? 15.269 15.698 -30.963 1.00 51.19 472 PRO A CA 1
ATOM 3747 C C . PRO A 1 472 ? 14.291 15.698 -32.156 1.00 51.19 472 PRO A C 1
ATOM 3749 O O . PRO A 1 472 ? 13.510 14.766 -32.321 1.00 51.19 472 PRO A O 1
ATOM 3752 N N . ALA A 1 473 ? 14.370 16.707 -33.032 1.00 50.91 473 ALA A N 1
ATOM 3753 C CA . ALA A 1 473 ? 13.580 16.805 -34.265 1.00 50.91 473 ALA A CA 1
ATOM 3754 C C . ALA A 1 473 ? 13.930 15.742 -35.329 1.00 50.91 473 ALA A C 1
ATOM 3756 O O . ALA A 1 473 ? 13.111 15.444 -36.197 1.00 50.91 473 ALA A O 1
ATOM 3757 N N . ASP A 1 474 ? 15.126 15.157 -35.252 1.00 51.25 474 ASP A N 1
ATOM 3758 C CA . ASP A 1 474 ? 15.634 14.166 -36.202 1.00 51.25 474 ASP A CA 1
ATOM 3759 C C . ASP A 1 474 ? 15.050 12.768 -35.970 1.00 51.25 474 ASP A C 1
ATOM 3761 O O . ASP A 1 474 ? 15.050 11.936 -36.877 1.00 51.25 474 ASP A O 1
ATOM 3765 N N . HIS A 1 475 ? 14.459 12.534 -34.795 1.00 56.72 475 HIS A N 1
ATOM 3766 C CA . HIS A 1 475 ? 13.689 11.335 -34.459 1.00 56.72 475 HIS A CA 1
ATOM 3767 C C . HIS A 1 475 ? 12.286 11.360 -35.101 1.00 56.72 475 HIS A C 1
ATOM 3769 O O . HIS A 1 475 ? 11.314 10.990 -34.458 1.00 56.72 475 HIS A O 1
ATOM 3775 N N . GLN A 1 476 ? 12.173 11.872 -36.334 1.00 50.81 476 GLN A N 1
ATOM 3776 C CA . GLN A 1 476 ? 11.024 12.019 -37.253 1.00 50.81 476 GLN A CA 1
ATOM 3777 C C . GLN A 1 476 ? 9.596 12.342 -36.734 1.00 50.81 476 GLN A C 1
ATOM 3779 O O . GLN A 1 476 ? 8.759 12.645 -37.581 1.00 50.81 476 GLN A O 1
ATOM 3784 N N . LYS A 1 477 ? 9.289 12.353 -35.423 1.00 55.97 477 LYS A N 1
ATOM 3785 C CA . LYS A 1 477 ? 8.184 13.054 -34.721 1.00 55.97 477 LYS A CA 1
ATOM 3786 C C . LYS A 1 477 ? 7.968 12.647 -33.250 1.00 55.97 477 LYS A C 1
ATOM 3788 O O . LYS A 1 477 ? 7.040 13.180 -32.649 1.00 55.97 477 LYS A O 1
ATOM 3793 N N . ILE A 1 478 ? 8.720 11.712 -32.661 1.00 62.28 478 ILE A N 1
ATOM 3794 C CA . ILE A 1 478 ? 8.354 11.079 -31.375 1.00 62.28 478 ILE A CA 1
ATOM 3795 C C . ILE A 1 478 ? 9.640 10.737 -30.587 1.00 62.28 478 ILE A C 1
ATOM 3797 O O . ILE A 1 478 ? 10.570 10.226 -31.209 1.00 62.28 478 ILE A O 1
ATOM 3801 N N . PRO A 1 479 ? 9.749 11.041 -29.272 1.00 73.00 479 PRO A N 1
ATOM 3802 C CA . PRO A 1 479 ? 8.702 10.947 -28.251 1.00 73.00 479 PRO A CA 1
ATOM 3803 C C . PRO A 1 479 ? 7.883 12.222 -28.037 1.00 73.00 479 PRO A C 1
ATOM 3805 O O . PRO A 1 479 ? 8.407 13.335 -28.011 1.00 73.00 479 PRO A O 1
ATOM 3808 N N . SER A 1 480 ? 6.571 12.048 -27.860 1.00 79.62 480 SER A N 1
ATOM 3809 C CA . SER A 1 480 ? 5.644 13.138 -27.545 1.00 79.62 480 SER A CA 1
ATOM 3810 C C . SER A 1 480 ? 5.056 12.940 -26.156 1.00 79.62 480 SER A C 1
ATOM 3812 O O . SER A 1 480 ? 4.623 11.845 -25.817 1.00 79.62 480 SER A O 1
ATOM 3814 N N . TYR A 1 481 ? 5.040 14.008 -25.371 1.00 85.31 481 TYR A N 1
ATOM 3815 C CA . TYR A 1 481 ? 4.568 14.048 -24.002 1.00 85.31 481 TYR A CA 1
ATOM 3816 C C . TYR A 1 481 ? 3.537 15.159 -23.848 1.00 85.31 481 TYR A C 1
ATOM 3818 O O . TYR A 1 481 ? 3.726 16.277 -24.345 1.00 85.31 481 TYR A O 1
ATOM 3826 N N . LEU A 1 482 ? 2.464 14.837 -23.138 1.00 87.50 482 LEU A N 1
ATOM 3827 C CA . LEU A 1 482 ? 1.421 15.761 -22.733 1.00 87.50 482 LEU A CA 1
ATOM 3828 C C . LEU A 1 482 ? 1.031 15.436 -21.294 1.00 87.50 482 LEU A C 1
ATOM 3830 O O . LEU A 1 482 ? 0.735 14.287 -20.988 1.00 87.50 482 LEU A O 1
ATOM 3834 N N . SER A 1 483 ? 0.991 16.449 -20.443 1.00 88.62 483 SER A N 1
ATOM 3835 C CA . SER A 1 483 ? 0.419 16.356 -19.106 1.00 88.62 483 SER A CA 1
ATOM 3836 C C . SER A 1 483 ? -0.836 17.204 -19.030 1.00 88.62 483 SER A C 1
ATOM 3838 O O . SER A 1 483 ? -0.865 18.302 -19.602 1.00 88.62 483 SER A O 1
ATOM 3840 N N . ARG A 1 484 ? -1.874 16.716 -18.349 1.00 87.44 484 ARG A N 1
ATOM 3841 C CA . ARG A 1 484 ? -3.081 17.503 -18.091 1.00 87.44 484 ARG A CA 1
ATOM 3842 C C . ARG A 1 484 ? -3.635 17.276 -16.695 1.00 87.44 484 ARG A C 1
ATOM 3844 O O . ARG A 1 484 ? -3.604 16.163 -16.188 1.00 87.44 484 ARG A O 1
ATOM 3851 N N . LYS A 1 485 ? -4.242 18.319 -16.140 1.00 87.69 485 LYS A N 1
ATOM 3852 C CA . LYS A 1 485 ? -4.984 18.290 -14.878 1.00 87.69 485 LYS A CA 1
ATOM 3853 C C . LYS A 1 485 ? -6.265 19.098 -15.043 1.00 87.69 485 LYS A C 1
ATOM 3855 O O . LYS A 1 485 ? -6.236 20.164 -15.659 1.00 87.69 485 LYS A O 1
ATOM 3860 N N . ASP A 1 486 ? -7.398 18.557 -14.600 1.00 82.62 486 ASP A N 1
ATOM 3861 C CA . ASP A 1 486 ? -8.722 19.199 -14.705 1.00 82.62 486 ASP A CA 1
ATOM 3862 C C . ASP A 1 486 ? -9.064 19.698 -16.126 1.00 82.62 486 ASP A C 1
ATOM 3864 O O . ASP A 1 486 ? -9.600 20.787 -16.340 1.00 82.62 486 ASP A O 1
ATOM 3868 N N . GLY A 1 487 ? -8.681 18.914 -17.141 1.00 73.81 487 GLY A N 1
ATOM 3869 C CA . GLY A 1 487 ? -8.913 19.239 -18.552 1.00 73.81 487 GLY A CA 1
ATOM 3870 C C . GLY A 1 487 ? -8.011 20.336 -19.135 1.00 73.81 487 GLY A C 1
ATOM 3871 O O . GLY A 1 487 ? -8.180 20.688 -20.303 1.00 73.81 487 GLY A O 1
ATOM 3872 N N . LYS A 1 488 ? -7.041 20.857 -18.374 1.00 81.31 488 LYS A N 1
ATOM 3873 C CA . LYS A 1 488 ? -6.050 21.840 -18.835 1.00 81.31 488 LYS A CA 1
ATOM 3874 C C . LYS A 1 488 ? -4.690 21.188 -19.037 1.00 81.31 488 LYS A C 1
ATOM 3876 O O . LYS A 1 488 ? -4.269 20.372 -18.226 1.00 81.31 488 LYS A O 1
ATOM 3881 N N . VAL A 1 489 ? -3.993 21.574 -20.103 1.00 82.75 489 VAL A N 1
ATOM 3882 C CA . VAL A 1 489 ? -2.627 21.109 -20.367 1.00 82.75 489 VAL A CA 1
ATOM 3883 C C . VAL A 1 489 ? -1.668 21.794 -19.396 1.00 82.75 489 VAL A C 1
ATOM 3885 O O . VAL A 1 489 ? -1.586 23.019 -19.368 1.00 82.75 489 VAL A O 1
ATOM 3888 N N . THR A 1 490 ? -0.954 21.001 -18.602 1.00 81.50 490 THR A N 1
ATOM 3889 C CA . THR A 1 490 ? -0.004 21.465 -17.578 1.00 81.50 490 THR A CA 1
ATOM 3890 C C . THR A 1 490 ? 1.441 21.377 -18.059 1.00 81.50 490 THR A C 1
ATOM 3892 O O . THR A 1 490 ? 2.262 22.216 -17.699 1.00 81.50 490 THR A O 1
ATOM 3895 N N . ALA A 1 491 ? 1.761 20.401 -18.914 1.00 80.12 491 ALA A N 1
ATOM 3896 C CA . ALA A 1 491 ? 3.099 20.230 -19.473 1.00 80.12 491 ALA A CA 1
ATOM 3897 C C . ALA A 1 491 ? 3.055 19.599 -20.870 1.00 80.12 491 ALA A C 1
ATOM 3899 O O . ALA A 1 491 ? 2.114 18.899 -21.242 1.00 80.12 491 ALA A O 1
ATOM 3900 N N . THR A 1 492 ? 4.100 19.829 -21.659 1.00 80.62 492 THR A N 1
ATOM 3901 C CA . THR A 1 492 ? 4.297 19.219 -22.982 1.00 80.62 492 THR A CA 1
ATOM 3902 C C . THR A 1 492 ? 5.764 18.852 -23.176 1.00 80.62 492 THR A C 1
ATOM 3904 O O . THR A 1 492 ? 6.616 19.306 -22.418 1.00 80.62 492 THR A O 1
ATOM 3907 N N . THR A 1 493 ? 6.107 18.092 -24.220 1.00 72.50 493 THR A N 1
ATOM 3908 C CA . THR A 1 493 ? 7.521 17.818 -24.551 1.00 72.50 493 THR A CA 1
ATOM 3909 C C . THR A 1 493 ? 8.374 19.089 -24.615 1.00 72.50 493 THR A C 1
ATOM 3911 O O . THR A 1 493 ? 9.504 19.086 -24.146 1.00 72.50 493 THR A O 1
ATOM 3914 N N . SER A 1 494 ? 7.839 20.183 -25.167 1.00 66.19 494 SER A N 1
ATOM 3915 C CA . SER A 1 494 ? 8.556 21.458 -25.306 1.00 66.19 494 SER A CA 1
ATOM 3916 C C . SER A 1 494 ? 8.796 22.193 -23.988 1.00 66.19 494 SER A C 1
ATOM 3918 O O . SER A 1 494 ? 9.640 23.078 -23.957 1.00 66.19 494 SER A O 1
ATOM 3920 N N . SER A 1 495 ? 8.063 21.859 -22.922 1.00 64.56 495 SER A N 1
ATOM 3921 C CA . SER A 1 495 ? 8.256 22.456 -21.595 1.00 64.56 495 SER A CA 1
ATOM 3922 C C . SER A 1 495 ? 9.187 21.634 -20.696 1.00 64.56 495 SER A C 1
ATOM 3924 O O . SER A 1 495 ? 9.413 22.018 -19.555 1.00 64.56 495 SER A O 1
ATOM 3926 N N . LEU A 1 496 ? 9.712 20.499 -21.173 1.00 66.06 496 LEU A N 1
ATOM 3927 C CA . LEU A 1 496 ? 10.740 19.741 -20.461 1.00 66.06 496 LEU A CA 1
ATOM 3928 C C . LEU A 1 496 ? 12.099 20.414 -20.723 1.00 66.06 496 LEU A C 1
ATOM 3930 O O . LEU A 1 496 ? 12.663 20.262 -21.805 1.00 66.06 496 LEU A O 1
ATOM 3934 N N . ASN A 1 497 ? 12.621 21.180 -19.761 1.00 59.41 497 ASN A N 1
ATOM 3935 C CA . ASN A 1 497 ? 13.951 21.795 -19.871 1.00 59.41 497 ASN A CA 1
ATOM 3936 C C . ASN A 1 497 ? 15.046 20.719 -19.776 1.00 59.41 497 ASN A C 1
ATOM 3938 O O . ASN A 1 497 ? 15.321 20.188 -18.701 1.00 59.41 497 ASN A O 1
ATOM 3942 N N . PHE A 1 498 ? 15.697 20.413 -20.903 1.00 56.91 498 PHE A N 1
ATOM 3943 C CA . PHE A 1 498 ? 16.752 19.392 -20.971 1.00 56.91 498 PHE A CA 1
ATOM 3944 C C . PHE A 1 498 ? 18.103 19.831 -20.382 1.00 56.91 498 PHE A C 1
ATOM 3946 O O . PHE A 1 498 ? 18.958 18.977 -20.163 1.00 56.91 498 PHE A O 1
ATOM 3953 N N . SER A 1 499 ? 18.293 21.128 -20.120 1.00 46.69 499 SER A N 1
ATOM 3954 C CA . SER A 1 499 ? 19.536 21.715 -19.599 1.00 46.69 499 SER A CA 1
ATOM 3955 C C . SER A 1 499 ? 19.622 21.761 -18.068 1.00 46.69 499 SER A C 1
ATOM 3957 O O . SER A 1 499 ? 20.713 21.604 -17.531 1.00 46.69 499 SER A O 1
ATOM 3959 N N . ASP A 1 500 ? 18.496 21.929 -17.364 1.00 46.69 500 ASP A N 1
ATOM 3960 C CA . ASP A 1 500 ? 18.491 22.152 -15.905 1.00 46.69 500 ASP A CA 1
ATOM 3961 C C . ASP A 1 500 ? 18.336 20.856 -15.090 1.00 46.69 500 ASP A C 1
ATOM 3963 O O . ASP A 1 500 ? 18.716 20.800 -13.926 1.00 46.69 500 ASP A O 1
ATOM 3967 N N . MET A 1 501 ? 17.809 19.780 -15.689 1.00 49.59 501 MET A N 1
ATOM 3968 C CA . MET A 1 501 ? 17.509 18.518 -14.985 1.00 49.59 501 MET A CA 1
ATOM 3969 C C . MET A 1 501 ? 18.631 17.461 -15.051 1.00 49.59 501 MET A C 1
ATOM 3971 O O . MET A 1 501 ? 18.453 16.326 -14.593 1.00 49.59 501 MET A O 1
ATOM 3975 N N . SER A 1 502 ? 19.787 17.809 -15.624 1.00 45.97 502 SER A N 1
ATOM 3976 C CA . SER A 1 502 ? 20.981 16.952 -15.713 1.00 45.97 502 SER A CA 1
ATOM 3977 C C . SER A 1 502 ? 21.944 17.073 -14.526 1.00 45.97 502 SER A C 1
ATOM 3979 O O . SER A 1 502 ? 22.863 16.267 -14.438 1.00 45.97 502 SER A O 1
ATOM 3981 N N . SER A 1 503 ? 21.760 18.050 -13.631 1.00 41.50 503 SER A N 1
ATOM 3982 C CA . SER A 1 503 ? 22.712 18.379 -12.554 1.00 41.50 503 SER A CA 1
ATOM 3983 C C . SER A 1 503 ? 22.440 17.698 -11.205 1.00 41.50 503 SER A C 1
ATOM 3985 O O . SER A 1 503 ? 23.289 17.752 -10.319 1.00 41.50 503 SER A O 1
ATOM 3987 N N . GLU A 1 504 ? 21.306 17.014 -11.022 1.00 42.84 504 GLU A N 1
ATOM 3988 C CA . GLU A 1 504 ? 21.036 16.275 -9.782 1.00 42.84 504 GLU A CA 1
ATOM 3989 C C . GLU A 1 504 ? 21.532 14.826 -9.871 1.00 42.84 504 GLU A C 1
ATOM 3991 O O . GLU A 1 504 ? 20.905 13.975 -10.509 1.00 42.84 504 GLU A O 1
ATOM 3996 N N . ASN A 1 505 ? 22.645 14.556 -9.182 1.00 40.97 505 ASN A N 1
ATOM 3997 C CA . ASN A 1 505 ? 23.248 13.239 -8.974 1.00 40.97 505 ASN A CA 1
ATOM 3998 C C . ASN A 1 505 ? 22.223 12.211 -8.460 1.00 40.97 505 ASN A C 1
ATOM 4000 O O . ASN A 1 505 ? 21.927 12.108 -7.271 1.00 40.97 505 ASN A O 1
ATOM 4004 N N . GLY A 1 506 ? 21.679 11.432 -9.387 1.00 45.81 506 GLY A N 1
ATOM 4005 C CA . GLY A 1 506 ? 20.735 10.348 -9.129 1.00 45.81 506 GLY A CA 1
ATOM 4006 C C . GLY A 1 506 ? 20.373 9.626 -10.421 1.00 45.81 506 GLY A C 1
ATOM 4007 O O . GLY A 1 506 ? 19.211 9.265 -10.636 1.00 45.81 506 GLY A O 1
ATOM 4008 N N . ASP A 1 507 ? 21.348 9.499 -11.322 1.00 51.50 507 ASP A N 1
ATOM 4009 C CA . ASP A 1 507 ? 21.153 8.885 -12.624 1.00 51.50 507 ASP A CA 1
ATOM 4010 C C . ASP A 1 507 ? 20.799 7.409 -12.444 1.00 51.50 507 ASP A C 1
ATOM 4012 O O . ASP A 1 507 ? 21.462 6.659 -11.730 1.00 51.50 507 ASP A O 1
ATOM 4016 N N . PHE A 1 508 ? 19.718 6.987 -13.096 1.00 50.59 508 PHE A N 1
ATOM 4017 C CA . PHE A 1 508 ? 19.507 5.585 -13.405 1.00 50.59 508 PHE A CA 1
ATOM 4018 C C . PHE A 1 508 ? 20.504 5.274 -14.534 1.00 50.59 508 PHE A C 1
ATOM 4020 O O . PHE A 1 508 ? 20.245 5.733 -15.647 1.00 50.59 508 PHE A O 1
ATOM 4027 N N . PRO A 1 509 ? 21.661 4.611 -14.308 1.00 48.06 509 PRO A N 1
ATOM 4028 C CA . PRO A 1 509 ? 22.604 4.365 -15.388 1.00 48.06 509 PRO A CA 1
ATOM 4029 C C . PRO A 1 509 ? 21.905 3.628 -16.522 1.00 48.06 509 PRO A C 1
ATOM 4031 O O . PRO A 1 509 ? 21.142 2.679 -16.284 1.00 48.06 509 PRO A O 1
ATOM 4034 N N . ALA A 1 510 ? 22.176 4.117 -17.734 1.00 47.19 510 ALA A N 1
ATOM 4035 C CA . ALA A 1 510 ? 22.035 3.341 -18.950 1.00 47.19 510 ALA A CA 1
ATOM 4036 C C . ALA A 1 510 ? 22.735 2.002 -18.713 1.00 47.19 510 ALA A C 1
ATOM 4038 O O . ALA A 1 510 ? 23.793 1.964 -18.087 1.00 47.19 510 ALA A O 1
ATOM 4039 N N . ASP A 1 511 ? 22.078 0.912 -19.093 1.00 46.88 511 ASP A N 1
ATOM 4040 C CA . ASP A 1 511 ? 22.678 -0.401 -18.935 1.00 46.88 511 ASP A CA 1
ATOM 4041 C C . ASP A 1 511 ? 23.981 -0.423 -19.731 1.00 46.88 511 ASP A C 1
ATOM 4043 O O . ASP A 1 511 ? 23.989 -0.055 -20.909 1.00 46.88 511 ASP A O 1
ATOM 4047 N N . ASP A 1 512 ? 25.064 -0.839 -19.077 1.00 34.50 512 ASP A N 1
ATOM 4048 C CA . ASP A 1 512 ? 26.172 -1.439 -19.795 1.00 34.50 512 ASP A CA 1
ATOM 4049 C C . ASP A 1 512 ? 25.555 -2.536 -20.660 1.00 34.50 512 ASP A C 1
ATOM 4051 O O . ASP A 1 512 ? 24.773 -3.366 -20.184 1.00 34.50 512 ASP A O 1
ATOM 4055 N N . ALA A 1 513 ? 25.806 -2.441 -21.960 1.00 35.25 513 ALA A N 1
ATOM 4056 C CA . ALA A 1 513 ? 25.419 -3.449 -22.919 1.00 35.25 513 ALA A CA 1
ATOM 4057 C C . ALA A 1 513 ? 26.175 -4.732 -22.570 1.00 35.25 513 ALA A C 1
ATOM 4059 O O . ALA A 1 513 ? 27.261 -4.960 -23.091 1.00 35.25 513 ALA A O 1
ATOM 4060 N N . ASP A 1 514 ? 25.623 -5.537 -21.665 1.00 32.31 514 ASP A N 1
ATOM 4061 C CA . ASP A 1 514 ? 26.119 -6.879 -21.423 1.00 32.31 514 ASP A CA 1
ATOM 4062 C C . ASP A 1 514 ? 25.266 -7.868 -22.210 1.00 32.31 514 ASP A C 1
ATOM 4064 O O . ASP A 1 514 ? 24.029 -7.884 -22.153 1.00 32.31 514 ASP A O 1
ATOM 4068 N N . GLY A 1 515 ? 25.966 -8.601 -23.065 1.00 34.31 515 GLY A N 1
ATOM 4069 C CA . GLY A 1 515 ? 25.400 -9.498 -24.046 1.00 34.31 515 GLY A CA 1
ATOM 4070 C C . GLY A 1 515 ? 24.788 -10.732 -23.398 1.00 34.31 515 GLY A C 1
ATOM 4071 O O . GLY A 1 515 ? 25.167 -11.169 -22.320 1.00 34.31 515 GLY A O 1
ATOM 4072 N N . SER A 1 516 ? 23.852 -11.332 -24.131 1.00 36.03 516 SER A N 1
ATOM 4073 C CA . SER A 1 516 ? 23.460 -12.738 -23.999 1.00 36.03 516 SER A CA 1
ATOM 4074 C C . SER A 1 516 ? 23.181 -13.247 -22.576 1.00 36.03 516 SER A C 1
ATOM 4076 O O . SER A 1 516 ? 23.978 -13.986 -22.008 1.00 36.03 516 SER A O 1
ATOM 4078 N N . HIS A 1 517 ? 21.966 -13.028 -22.078 1.00 30.58 517 HIS A N 1
ATOM 4079 C CA . HIS A 1 517 ? 21.355 -14.011 -21.185 1.00 30.58 517 HIS A CA 1
ATOM 4080 C C . HIS A 1 517 ? 20.083 -14.569 -21.817 1.00 30.58 517 HIS A C 1
ATOM 4082 O O . HIS A 1 517 ? 19.077 -13.881 -21.986 1.00 30.58 517 HIS A O 1
ATOM 4088 N N . ARG A 1 518 ? 20.171 -15.850 -22.198 1.00 28.67 518 ARG A N 1
ATOM 4089 C CA . ARG A 1 518 ? 19.012 -16.730 -22.361 1.00 28.67 518 ARG A CA 1
ATOM 4090 C C . ARG A 1 518 ? 18.165 -16.668 -21.080 1.00 28.67 518 ARG A C 1
ATOM 4092 O O . ARG A 1 518 ? 18.736 -16.495 -20.005 1.00 28.67 518 ARG A O 1
ATOM 4099 N N . PRO A 1 519 ? 16.837 -16.841 -21.163 1.00 32.84 519 PRO A N 1
ATOM 4100 C CA . PRO A 1 519 ? 16.046 -17.094 -19.969 1.00 32.84 519 PRO A CA 1
ATOM 4101 C C . PRO A 1 519 ? 16.541 -18.407 -19.350 1.00 32.84 519 PRO A C 1
ATOM 4103 O O . PRO A 1 519 ? 16.437 -19.457 -19.983 1.00 32.84 519 PRO A O 1
ATOM 4106 N N . ASP A 1 520 ? 17.132 -18.343 -18.157 1.00 32.03 520 ASP A N 1
ATOM 4107 C CA . ASP A 1 520 ? 17.484 -19.541 -17.396 1.00 32.03 520 ASP A CA 1
ATOM 4108 C C . ASP A 1 520 ? 16.190 -20.192 -16.876 1.00 32.03 520 ASP A C 1
ATOM 4110 O O . ASP A 1 520 ? 15.432 -19.553 -16.137 1.00 32.03 520 ASP A O 1
ATOM 4114 N N . PRO A 1 521 ? 15.909 -21.457 -17.228 1.00 34.88 521 PRO A N 1
ATOM 4115 C CA . PRO A 1 521 ? 14.774 -22.190 -16.699 1.00 34.88 521 PRO A CA 1
ATOM 4116 C C . PRO A 1 521 ? 15.145 -22.714 -15.306 1.00 34.88 521 PRO A C 1
ATOM 4118 O O . PRO A 1 521 ? 15.630 -23.830 -15.167 1.00 34.88 521 PRO A O 1
ATOM 4121 N N . SER A 1 522 ? 14.994 -21.893 -14.265 1.00 32.69 522 SER A N 1
ATOM 4122 C CA . SER A 1 522 ? 15.073 -22.377 -12.870 1.00 32.69 522 SER A CA 1
ATOM 4123 C C . SER A 1 522 ? 14.351 -21.508 -11.828 1.00 32.69 522 SER A C 1
ATOM 4125 O O . SER A 1 522 ? 14.428 -21.792 -10.637 1.00 32.69 522 SER A O 1
ATOM 4127 N N . GLU A 1 523 ? 13.570 -20.496 -12.228 1.00 44.91 523 GLU A N 1
ATOM 4128 C CA . GLU A 1 523 ? 12.692 -19.758 -11.295 1.00 44.91 523 GLU A CA 1
ATOM 4129 C C . GLU A 1 523 ? 11.369 -20.498 -10.971 1.00 44.91 523 GLU A C 1
ATOM 4131 O O . GLU A 1 523 ? 10.488 -19.924 -10.336 1.00 44.91 523 GLU A O 1
ATOM 4136 N N . SER A 1 524 ? 11.215 -21.773 -11.363 1.00 39.97 524 SER A N 1
ATOM 4137 C CA . SER A 1 524 ? 9.963 -22.541 -11.222 1.00 39.97 524 SER A CA 1
ATOM 4138 C C . SER A 1 524 ? 9.946 -23.658 -10.169 1.00 39.97 524 SER A C 1
ATOM 4140 O O . SER A 1 524 ? 8.881 -24.234 -9.955 1.00 39.97 524 SER A O 1
ATOM 4142 N N . ASP A 1 525 ? 11.043 -23.962 -9.474 1.00 33.28 525 ASP A N 1
ATOM 4143 C CA . ASP A 1 525 ? 11.080 -25.151 -8.596 1.00 33.28 525 ASP A CA 1
ATOM 4144 C C . ASP A 1 525 ? 10.617 -24.923 -7.147 1.00 33.28 525 ASP A C 1
ATOM 4146 O O . ASP A 1 525 ? 10.720 -25.817 -6.316 1.00 33.28 525 ASP A O 1
ATOM 4150 N N . SER A 1 526 ? 10.022 -23.772 -6.825 1.00 34.84 526 SER A N 1
ATOM 4151 C CA . SER A 1 526 ? 9.410 -23.534 -5.504 1.00 34.84 526 SER A CA 1
ATOM 4152 C C . SER A 1 526 ? 7.885 -23.383 -5.518 1.00 34.84 526 SER A C 1
ATOM 4154 O O . SER A 1 526 ? 7.297 -23.083 -4.484 1.00 34.84 526 SER A O 1
ATOM 4156 N N . ALA A 1 527 ? 7.217 -23.637 -6.652 1.00 33.12 527 ALA A N 1
ATOM 4157 C CA . ALA A 1 527 ? 5.749 -23.612 -6.751 1.00 33.12 527 ALA A CA 1
ATOM 4158 C C . ALA A 1 527 ? 5.098 -25.007 -6.850 1.00 33.12 527 ALA A C 1
ATOM 4160 O O . ALA A 1 527 ? 3.917 -25.122 -7.185 1.00 33.12 527 ALA A O 1
ATOM 4161 N N . LYS A 1 528 ? 5.839 -26.079 -6.545 1.00 36.75 528 LYS A N 1
ATOM 4162 C CA . LYS A 1 528 ? 5.281 -27.422 -6.355 1.00 36.75 528 LYS A CA 1
ATOM 4163 C C . LYS A 1 528 ? 5.931 -28.102 -5.157 1.00 36.75 528 LYS A C 1
ATOM 4165 O O . LYS A 1 528 ? 7.112 -28.407 -5.221 1.00 36.75 528 LYS A O 1
ATOM 4170 N N . GLN A 1 529 ? 5.093 -28.378 -4.158 1.00 29.06 529 GLN A N 1
ATOM 4171 C CA . GLN A 1 529 ? 5.172 -29.381 -3.081 1.00 29.06 529 GLN A CA 1
ATOM 4172 C C . GLN A 1 529 ? 4.840 -28.763 -1.721 1.00 29.06 529 GLN A C 1
ATOM 4174 O O . GLN A 1 529 ? 5.729 -28.306 -1.015 1.00 29.06 529 GLN A O 1
ATOM 4179 N N . SER A 1 530 ? 3.535 -28.765 -1.425 1.00 32.12 530 SER A N 1
ATOM 4180 C CA . SER A 1 530 ? 2.851 -29.270 -0.217 1.00 32.12 530 SER A CA 1
ATOM 4181 C C . SER A 1 530 ? 1.631 -28.413 0.078 1.00 32.12 530 SER A C 1
ATOM 4183 O O . SER A 1 530 ? 1.839 -27.229 0.428 1.00 32.12 530 SER A O 1
#

Radius of gyration: 34.99 Å; chains: 1; bounding box: 103×65×107 Å

Foldseek 3Di:
DDDPPCDPQNVVLVVVVVVLVVQVVFFDWPVLLQQCVVCLLLLHVVSVVVSCVVVVFDLVLQLLLLVVCLVVQQDLQFAQVLLLLLLLQCQQDPNCVVVVHHRQHFPDRDDPSLSSVLLCCLVVVPDLVVSLVSCVVRRSVSLNVQLLVQLVLVLLQVLCCVPPNDDPDRDDLLRSCVPQNPCSSLVLVVLLVQQLVVVDDDDDDPDDPVVVVVSSVVSSVVLVVLVVVLRVQSNDPDHPVVVNLVSCVSSVVVVSSRSSSSSSSNVVSVSSLQCSLVSLVVLCVQLVFDQDDCVPPDSSVSSSVSSVRLQVVLVVDPSSSSVSSSSSSSRQPQQWPGKIWTQHPQQKIWIWTAGPQGKIKIKIDGDNDPNVVSVLSSNLVSLSRNDPDNLLSVLLSQVLRCVVVLVVLLQVQLVVLLVVQQVVQLVVLVVQLVVCCVVPVDNVVSVVSSVVSNVVSSVVSSVVSNPPDDDPVSSVDDGWMWMDHPSDTPDIPVRNPPPPSPPDPDDPDDDDPDDDDDPDPDPPPPPDDD